Protein AF-0000000075629276 (afdb_homodimer)

Foldseek 3Di:
DEAEDDDDLVDFLQVVLLFWWFFFAPPRDWNEEDEAFYKYKYWAFWQQRNQDDLDDDFVSLAPRDNLQGWTKTGQYQYAPDFFLKKKKKAFAAKFFDQKWKFKFHQPDFLVNVPVRDIDMWIWGDPDQWTDTPSQPQFIHGFFKAFQFKFFHADPVVLVVVQVVQVVCVVVPDDADAQALVNTRVSDPPCSRSTGGQLDQDLGGGRNRDSQNGHPKMKIHRARHRRRRMITYNMARFWAACLGSRHAGIGIMITMMGIHMGPSVCVVVVRRHMDMGGRPVSVCPLVPFQKDKFKFKQDDPPDGAFQDVSSRQVRRLVVQLVLVVVLPDDSRSSNRCLGGAKYKDFPDRPPTRITMIMIMGGQVRGNDRRPSGVVNRD/DEAEDDDDLVDFLQVVLLFWWFFFAPPRDWNEEDEAFYKYKYWAFWQQRNQDDLDDDFVSLAPRDNLQGWTKTGQYQYAPDFFLKKKKKAFAAKFFDQKWKFKFHQPDFLVNVPVRDIDMWIWGDPDQWTDTPSQPQFIHGFFKAFQFKFFHADPVVLVVVQVVQVVCVVVPHDADAQALVNTRVSDPPCSRSTGGQLDQDLGGGRNRDSQRGHPKMKIHRAHHRRRRMITYNMARFWAACLGSRHAGIGIIITMMGIHMGPSVCVVVVRRHMDMGGRPVSVCPLVPFQKDKFKFKQDDPPGGAFQDVSSRQVRRLVVQLVLVVVLPDDSVSSNRCLGGFKYKDFPDRPPTRITMIMIMGGQVRGNDRRPSGVVNRD

Sequence (754 aa):
MVTRITINRGKRCVDEADRCHNRWHPDIEPAAEVDPGDIVVIETRDALDGQITANPGVDDVASADLNVVHPLTGPVYVRGAKPGDLLVVEVLDIKAEPFGFTVAIPGFGFLRDLFDKPYKIRWRIEGGYAFSEDLPNVRIPGDPFLGVMGVAPSKELLKEIKEREDRLLKRGGFVLPPTPEGAVPPREPVASEGLRTIPPRENGGNLDVRHFSPGSKIYFPVFVEGALFSVGDAHYAQGDGEVCGTAIEMGATATLRFGVISEGAKKYGIRFPIFKPSESSVRRFTHSKHVAVTGVGVIDSLNESENATLSAKHALLNLINLLEKAGYTREQAYLLASVAADLRLSQLVDVPNFTVTAFLPLDIFIEPPEVLKKLAEMVTRITINRGKRCVDEADRCHNRWHPDIEPAAEVDPGDIVVIETRDALDGQITANPGVDDVASADLNVVHPLTGPVYVRGAKPGDLLVVEVLDIKAEPFGFTVAIPGFGFLRDLFDKPYKIRWRIEGGYAFSEDLPNVRIPGDPFLGVMGVAPSKELLKEIKEREDRLLKRGGFVLPPTPEGAVPPREPVASEGLRTIPPRENGGNLDVRHFSPGSKIYFPVFVEGALFSVGDAHYAQGDGEVCGTAIEMGATATLRFGVISEGAKKYGIRFPIFKPSESSVRRFTHSKHVAVTGVGVIDSLNESENATLSAKHALLNLINLLEKAGYTREQAYLLASVAADLRLSQLVDVPNFTVTAFLPLDIFIEPPEVLKKLAE

Radius of gyration: 25.6 Å; Cα contacts (8 Å, |Δi|>4): 2264; chains: 2; bounding box: 55×77×60 Å

Solvent-accessible surface area (backbone atoms only — not comparable to full-atom values): 34499 Å² total; per-residue (Å²): 103,82,46,74,48,82,71,59,76,92,51,45,43,73,80,40,42,67,38,16,28,33,49,45,39,65,79,64,65,58,48,44,76,44,52,64,68,25,34,38,39,38,40,30,36,22,35,58,44,64,54,70,67,91,60,85,74,38,65,46,53,67,65,54,67,71,58,45,33,41,24,20,26,29,24,37,26,32,58,85,38,33,60,38,13,19,40,32,43,31,31,70,39,66,46,71,45,49,55,30,35,32,46,33,39,56,80,39,28,58,54,20,90,80,47,60,56,53,43,66,37,54,28,47,44,56,94,62,27,34,34,31,86,69,46,71,61,40,40,44,67,61,49,39,22,47,24,22,42,28,33,18,38,24,73,66,51,46,51,52,50,50,53,39,47,49,54,29,38,76,75,67,33,59,59,66,72,47,47,46,68,59,32,22,47,76,44,83,64,47,12,55,63,12,36,50,50,54,27,36,54,52,38,26,29,30,44,39,42,55,36,51,12,51,64,11,35,38,38,35,37,21,47,28,76,21,26,33,35,32,34,18,29,25,24,40,25,48,13,32,21,22,35,27,56,34,29,30,30,16,27,29,39,34,32,36,34,37,37,68,39,84,45,36,16,61,74,53,68,42,62,44,36,34,30,16,51,5,56,66,51,62,40,58,64,42,86,38,57,34,40,32,27,46,12,30,17,50,58,90,81,46,57,43,49,65,28,44,44,50,2,43,51,29,8,51,51,47,46,27,49,46,35,35,74,48,71,40,53,61,68,54,25,44,51,47,40,3,35,55,20,35,32,32,34,23,21,48,40,27,51,24,22,19,27,17,34,30,38,36,53,43,70,34,28,78,66,58,40,66,63,57,46,61,56,49,103,104,80,44,74,47,81,72,62,77,90,50,45,42,72,79,42,43,68,37,16,28,33,48,47,39,66,82,64,64,58,48,43,76,44,52,64,67,23,35,38,39,39,39,30,36,21,36,57,43,66,53,70,66,91,59,86,73,40,65,46,54,67,64,54,65,71,58,45,34,40,26,20,27,28,23,37,26,32,58,86,39,34,58,38,13,20,39,34,42,32,32,69,40,66,46,72,45,49,56,30,34,32,46,33,40,57,79,38,28,56,53,20,89,78,46,61,56,53,42,65,37,55,28,48,45,56,94,62,26,34,34,30,86,70,47,69,61,39,39,44,66,61,48,38,22,47,25,23,44,28,34,18,37,24,74,66,52,48,50,51,50,50,53,41,47,48,54,28,39,75,73,66,35,58,61,67,71,47,47,46,68,58,30,22,47,76,44,83,63,46,11,56,64,12,37,51,51,55,27,34,54,53,37,27,28,28,44,37,42,56,34,50,12,52,65,11,36,39,36,33,38,21,48,28,76,22,25,34,34,32,34,18,28,25,26,40,23,47,12,32,21,22,34,27,57,34,30,29,31,16,28,30,38,34,34,34,34,36,38,66,40,84,45,36,15,61,75,54,67,41,62,45,35,34,31,14,55,5,57,66,51,62,40,58,65,40,88,39,57,34,41,32,28,46,11,30,17,50,58,90,79,46,56,42,50,66,28,42,42,50,3,42,51,28,7,49,50,47,44,28,49,45,36,35,74,50,71,38,53,60,69,54,26,44,52,47,38,3,35,53,20,35,32,31,34,25,21,49,38,27,50,24,22,18,27,17,33,29,36,37,52,45,70,33,29,78,64,59,41,67,64,58,46,61,56,50,104

pLDDT: mean 97.8, std 1.59, range [88.06, 98.94]

Nearest PDB structures (foldseek):
  2wkn-assembly2_F  TM=9.403E-01  e=8.339E-46  Delftia acidovorans
  2ii1-assembly2_B  TM=7.297E-01  e=3.531E-28  Halalkalibacterium halodurans
  3tkk-assembly2_D  TM=6.865E-01  e=2.197E-27  Caldanaerobacter subterraneus subsp. tengcongensis
  2f4l-assembly2_D  TM=7.185E-01  e=1.210E-26  Thermotoga maritima MSB8
  2f4l-assembly1_B  TM=7.061E-01  e=2.226E-26  Thermotoga maritima MSB8

Structure (mmCIF, N/CA/C/O backbone):
data_AF-0000000075629276-model_v1
#
loop_
_entity.id
_entity.type
_entity.pdbx_description
1 polymer Acetamidase/formamidase
#
loop_
_atom_site.group_PDB
_atom_site.id
_atom_site.type_symbol
_atom_site.label_atom_id
_atom_site.label_alt_id
_atom_site.label_comp_id
_atom_site.label_asym_id
_atom_site.label_entity_id
_atom_site.label_seq_id
_atom_site.pdbx_PDB_ins_code
_atom_site.Cartn_x
_atom_site.Cartn_y
_atom_site.Cartn_z
_atom_site.occupancy
_atom_site.B_iso_or_equiv
_atom_site.auth_seq_id
_atom_site.auth_comp_id
_atom_site.auth_asym_id
_atom_site.auth_atom_id
_atom_site.pdbx_PDB_model_num
ATOM 1 N N . MET A 1 1 ? 8.906 -22.266 -30.578 1 88.06 1 MET A N 1
ATOM 2 C CA . MET A 1 1 ? 7.957 -23.375 -30.484 1 88.06 1 MET A CA 1
ATOM 3 C C . MET A 1 1 ? 6.863 -23.047 -29.469 1 88.06 1 MET A C 1
ATOM 5 O O . MET A 1 1 ? 7.094 -22.312 -28.5 1 88.06 1 MET A O 1
ATOM 9 N N . VAL A 1 2 ? 5.605 -23.469 -29.875 1 93.19 2 VAL A N 1
ATOM 10 C CA . VAL A 1 2 ? 4.48 -23.25 -28.969 1 93.19 2 VAL A CA 1
ATOM 11 C C . VAL A 1 2 ? 4.043 -24.578 -28.359 1 93.19 2 VAL A C 1
ATOM 13 O O . VAL A 1 2 ? 3.76 -25.547 -29.078 1 93.19 2 VAL A O 1
ATOM 16 N N . THR A 1 3 ? 4.207 -24.703 -27.062 1 95.44 3 THR A N 1
ATOM 17 C CA . THR A 1 3 ? 3.734 -25.844 -26.297 1 95.44 3 THR A CA 1
ATOM 18 C C . THR A 1 3 ? 2.41 -25.531 -25.609 1 95.44 3 THR A C 1
ATOM 20 O O . THR A 1 3 ? 2.201 -24.406 -25.141 1 95.44 3 THR A O 1
ATOM 23 N N . ARG A 1 4 ? 1.504 -26.516 -25.625 1 97.62 4 ARG A N 1
ATOM 24 C CA . ARG A 1 4 ? 0.206 -26.312 -24.984 1 97.62 4 ARG A CA 1
ATOM 25 C C . ARG A 1 4 ? -0.032 -27.312 -23.875 1 97.62 4 ARG A C 1
ATOM 27 O O . ARG A 1 4 ? 0.288 -28.5 -24.016 1 97.62 4 ARG A O 1
ATOM 34 N N . ILE A 1 5 ? -0.4 -26.828 -22.766 1 98.38 5 ILE A N 1
ATOM 35 C CA . ILE A 1 5 ? -0.925 -27.672 -21.703 1 98.38 5 ILE A CA 1
ATOM 36 C C . ILE A 1 5 ? -2.426 -27.438 -21.547 1 98.38 5 ILE A C 1
ATOM 38 O O . ILE A 1 5 ? -2.852 -26.438 -20.969 1 98.38 5 ILE A O 1
ATOM 42 N N . THR A 1 6 ? -3.219 -28.359 -22.016 1 98.06 6 THR A N 1
ATOM 43 C CA . THR A 1 6 ? -4.672 -28.25 -22 1 98.06 6 THR A CA 1
ATOM 44 C C . THR A 1 6 ? -5.262 -29.078 -20.859 1 98.06 6 THR A C 1
ATOM 46 O O . THR A 1 6 ? -4.707 -30.094 -20.469 1 98.06 6 THR A O 1
ATOM 49 N N . ILE A 1 7 ? -6.324 -28.547 -20.328 1 98.12 7 ILE A N 1
ATOM 50 C CA . ILE A 1 7 ? -7.023 -29.266 -19.266 1 98.12 7 ILE A CA 1
ATOM 51 C C . ILE A 1 7 ? -8.5 -29.422 -19.625 1 98.12 7 ILE A C 1
ATOM 53 O O . ILE A 1 7 ? -8.969 -28.812 -20.594 1 98.12 7 ILE A O 1
ATOM 57 N N . ASN A 1 8 ? -9.188 -30.312 -18.969 1 97.06 8 ASN A N 1
ATOM 58 C CA . ASN A 1 8 ? -10.641 -30.406 -18.984 1 97.06 8 ASN A CA 1
ATOM 59 C C . ASN A 1 8 ? -11.266 -29.734 -17.766 1 97.06 8 ASN A C 1
ATOM 61 O O . ASN A 1 8 ? -11.281 -30.312 -16.672 1 97.06 8 ASN A O 1
ATOM 65 N N . ARG A 1 9 ? -11.812 -28.562 -17.891 1 94.44 9 ARG A N 1
ATOM 66 C CA . ARG A 1 9 ? -12.32 -27.781 -16.766 1 94.44 9 ARG A CA 1
ATOM 67 C C . ARG A 1 9 ? -13.57 -28.422 -16.172 1 94.44 9 ARG A C 1
ATOM 69 O O . ARG A 1 9 ? -14.062 -27.984 -15.125 1 94.44 9 ARG A O 1
ATOM 76 N N . GLY A 1 10 ? -14.078 -29.375 -16.844 1 94.44 10 GLY A N 1
ATOM 77 C CA . GLY A 1 10 ? -15.164 -30.156 -16.281 1 94.44 10 GLY A CA 1
ATOM 78 C C . GLY A 1 10 ? -14.688 -31.234 -15.312 1 94.44 10 GLY A C 1
ATOM 79 O O . GLY A 1 10 ? -15.492 -31.844 -14.617 1 94.44 10 GLY A O 1
ATOM 80 N N . LYS A 1 11 ? -13.352 -31.406 -15.258 1 96.25 11 LYS A N 1
ATOM 81 C CA . LYS A 1 11 ? -12.727 -32.344 -14.328 1 96.25 11 LYS A CA 1
ATOM 82 C C . LYS A 1 11 ? -12.023 -31.609 -13.188 1 96.25 11 LYS A C 1
ATOM 84 O O . LYS A 1 11 ? -11.828 -30.391 -13.258 1 96.25 11 LYS A O 1
ATOM 89 N N . ARG A 1 12 ? -11.797 -32.406 -12.156 1 96.5 12 ARG A N 1
ATOM 9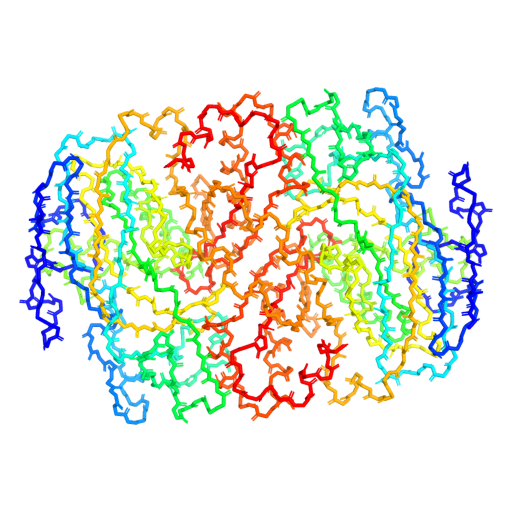0 C CA . ARG A 1 12 ? -11.039 -31.891 -11.023 1 96.5 12 ARG A CA 1
ATOM 91 C C . ARG A 1 12 ? -9.539 -32.094 -11.227 1 96.5 12 ARG A C 1
ATOM 93 O O . ARG A 1 12 ? -9.117 -32.906 -12.047 1 96.5 12 ARG A O 1
ATOM 100 N N . CYS A 1 13 ? -8.812 -31.297 -10.555 1 98.5 13 CYS A N 1
ATOM 101 C CA . CYS A 1 13 ? -7.355 -31.391 -10.609 1 98.5 13 CYS A CA 1
ATOM 102 C C . CYS A 1 13 ? -6.891 -32.812 -10.383 1 98.5 13 CYS A C 1
ATOM 104 O O . CYS A 1 13 ? -6.039 -33.312 -11.125 1 98.5 13 CYS A O 1
ATOM 106 N N . VAL A 1 14 ? -7.508 -33.5 -9.422 1 97.88 14 VAL A N 1
ATOM 107 C CA . VAL A 1 14 ? -7.074 -34.844 -9.016 1 97.88 14 VAL A CA 1
ATOM 108 C C . VAL A 1 14 ? -7.254 -35.812 -10.18 1 97.88 14 VAL A C 1
ATOM 110 O O . VAL A 1 14 ? -6.516 -36.812 -10.289 1 97.88 14 VAL A O 1
ATOM 113 N N . ASP A 1 15 ? -8.172 -35.531 -11.094 1 97.81 15 ASP A N 1
ATOM 114 C CA . ASP A 1 15 ? -8.461 -36.406 -12.234 1 97.81 15 ASP A CA 1
ATOM 115 C C . ASP A 1 15 ? -7.461 -36.156 -13.367 1 97.81 15 ASP A C 1
ATOM 117 O O . ASP A 1 15 ? -7.43 -36.938 -14.336 1 97.81 15 ASP A O 1
ATOM 121 N N . GLU A 1 16 ? -6.668 -35.156 -13.328 1 98.19 16 GLU A N 1
ATOM 122 C CA . GLU A 1 16 ? -5.633 -34.812 -14.305 1 98.19 16 GLU A CA 1
ATOM 123 C C . GLU A 1 16 ? -4.301 -34.531 -13.617 1 98.19 16 GLU A C 1
ATOM 125 O O . GLU A 1 16 ? -3.646 -33.531 -13.914 1 98.19 16 GLU A O 1
ATOM 130 N N . ALA A 1 17 ? -3.932 -35.406 -12.719 1 97.75 17 ALA A N 1
ATOM 131 C CA . ALA A 1 17 ? -2.787 -35.219 -11.828 1 97.75 17 ALA A CA 1
ATOM 132 C C . ALA A 1 17 ? -1.477 -35.219 -12.609 1 97.75 17 ALA A C 1
ATOM 134 O O . ALA A 1 17 ? -0.423 -34.875 -12.07 1 97.75 17 ALA A O 1
ATOM 135 N N . ASP A 1 18 ? -1.521 -35.594 -13.859 1 97.56 18 ASP A N 1
ATOM 136 C CA . ASP A 1 18 ? -0.324 -35.594 -14.695 1 97.56 18 ASP A CA 1
ATOM 137 C C . ASP A 1 18 ? 0.013 -34.188 -15.172 1 97.56 18 ASP A C 1
ATOM 139 O O . ASP A 1 18 ? 1.117 -33.938 -15.656 1 97.56 18 ASP A O 1
ATOM 143 N N . ARG A 1 19 ? -0.954 -33.25 -14.969 1 98.06 19 ARG A N 1
ATOM 144 C CA . ARG A 1 19 ? -0.682 -31.875 -15.438 1 98.06 19 ARG A CA 1
ATOM 145 C C . ARG A 1 19 ? -1.291 -30.844 -14.492 1 98.06 19 ARG A C 1
ATOM 147 O O . ARG A 1 19 ? -1.301 -29.656 -14.797 1 98.06 19 ARG A O 1
ATOM 154 N N . CYS A 1 20 ? -1.833 -31.281 -13.461 1 98.5 20 CYS A N 1
ATOM 155 C CA . CYS A 1 20 ? -2.395 -30.422 -12.43 1 98.5 20 CYS A CA 1
ATOM 156 C C . CYS A 1 20 ? -1.922 -30.844 -11.047 1 98.5 20 CYS A C 1
ATOM 158 O O . CYS A 1 20 ? -1.85 -32.031 -10.75 1 98.5 20 CYS A O 1
ATOM 160 N N . HIS A 1 21 ? -1.524 -29.938 -10.203 1 98.81 21 HIS A N 1
ATOM 161 C CA . HIS A 1 21 ? -1.169 -30.188 -8.812 1 98.81 21 HIS A CA 1
ATOM 162 C C . HIS A 1 21 ? -1.588 -29.031 -7.918 1 98.81 21 HIS A C 1
ATOM 164 O O . HIS A 1 21 ? -1.936 -27.953 -8.406 1 98.81 21 HIS A O 1
ATOM 170 N N . ASN A 1 22 ? -1.641 -29.219 -6.59 1 98.88 22 ASN A N 1
ATOM 171 C CA . ASN A 1 22 ? -2.008 -28.141 -5.68 1 98.88 22 ASN A CA 1
ATOM 172 C C . ASN A 1 22 ? -1.042 -28.047 -4.5 1 98.88 22 ASN A C 1
ATOM 174 O O . ASN A 1 22 ? -1.412 -27.578 -3.424 1 98.88 22 ASN A O 1
ATOM 178 N N . ARG A 1 23 ? 0.182 -28.562 -4.703 1 98.81 23 ARG A N 1
ATOM 179 C CA . ARG A 1 23 ? 1.266 -28.531 -3.725 1 98.81 23 ARG A CA 1
ATOM 180 C C . ARG A 1 23 ? 2.559 -28.031 -4.359 1 98.81 23 ARG A C 1
ATOM 182 O O . ARG A 1 23 ? 2.783 -28.219 -5.559 1 98.81 23 ARG A O 1
ATOM 189 N N . TRP A 1 24 ? 3.439 -27.375 -3.588 1 98.88 24 TRP A N 1
ATOM 190 C CA . TRP A 1 24 ? 4.805 -27.125 -4.031 1 98.88 24 TRP A CA 1
ATOM 191 C C . TRP A 1 24 ? 5.746 -28.234 -3.557 1 98.88 24 TRP A C 1
ATOM 193 O O . TRP A 1 24 ? 5.852 -28.484 -2.355 1 98.88 24 TRP A O 1
ATOM 203 N N . HIS A 1 25 ? 6.398 -28.844 -4.398 1 98.88 25 HIS A N 1
ATOM 204 C CA . HIS A 1 25 ? 7.336 -29.922 -4.117 1 98.88 25 HIS A CA 1
ATOM 205 C C . HIS A 1 25 ? 8.25 -30.188 -5.312 1 98.88 25 HIS A C 1
ATOM 207 O O . HIS A 1 25 ? 7.801 -30.141 -6.461 1 98.88 25 HIS A O 1
ATOM 213 N N . PRO A 1 26 ? 9.516 -30.5 -5.035 1 98.62 26 PRO A N 1
ATOM 214 C CA . PRO A 1 26 ? 10.453 -30.688 -6.148 1 98.62 26 PRO A CA 1
ATOM 215 C C . PRO A 1 26 ? 10.242 -32.031 -6.875 1 98.62 26 PRO A C 1
ATOM 217 O O . PRO A 1 26 ? 10.773 -32.219 -7.973 1 98.62 26 PRO A O 1
ATOM 220 N N . ASP A 1 27 ? 9.438 -32.969 -6.348 1 98.5 27 ASP A N 1
ATOM 221 C CA . ASP A 1 27 ? 9.312 -34.281 -6.91 1 98.5 27 ASP A CA 1
ATOM 222 C C . ASP A 1 27 ? 8.109 -34.406 -7.844 1 98.5 27 ASP A C 1
ATOM 224 O O . ASP A 1 27 ? 7.793 -35.469 -8.352 1 98.5 27 ASP A O 1
ATOM 228 N N . ILE A 1 28 ? 7.344 -33.344 -8.07 1 98.69 28 ILE A N 1
ATOM 229 C CA . ILE A 1 28 ? 6.219 -33.375 -9 1 98.69 28 ILE A CA 1
ATOM 230 C C . ILE A 1 28 ? 6.738 -33.438 -10.438 1 98.69 28 ILE A C 1
ATOM 232 O O . ILE A 1 28 ? 7.543 -32.625 -10.852 1 98.69 28 ILE A O 1
ATOM 236 N N . GLU A 1 29 ? 6.328 -34.469 -11.156 1 98.06 29 GLU A N 1
ATOM 237 C CA . GLU A 1 29 ? 6.785 -34.688 -12.531 1 98.06 29 GLU A CA 1
ATOM 238 C C . GLU A 1 29 ? 6.305 -33.562 -13.445 1 98.06 29 GLU A C 1
ATOM 240 O O . GLU A 1 29 ? 5.172 -33.094 -13.32 1 98.06 29 GLU A O 1
ATOM 245 N N . PRO A 1 30 ? 7.152 -33.062 -14.297 1 98.56 30 PRO A N 1
ATOM 246 C CA . PRO A 1 30 ? 6.746 -31.984 -15.203 1 98.56 30 PRO A CA 1
ATOM 247 C C . PRO A 1 30 ? 5.617 -32.406 -16.141 1 98.56 30 PRO A C 1
ATOM 249 O O . PRO A 1 30 ? 5.582 -33.531 -16.609 1 98.56 30 PRO A O 1
ATOM 252 N N . ALA A 1 31 ? 4.754 -31.469 -16.406 1 98.56 31 ALA A N 1
ATOM 253 C CA . ALA A 1 31 ? 3.672 -31.656 -17.359 1 98.56 31 ALA A CA 1
ATOM 254 C C . ALA A 1 31 ? 4.145 -31.359 -18.781 1 98.56 31 ALA A C 1
ATOM 256 O O . ALA A 1 31 ? 3.535 -31.828 -19.75 1 98.56 31 ALA A O 1
ATOM 257 N N . ALA A 1 32 ? 5.18 -30.578 -18.922 1 98.38 32 ALA A N 1
ATOM 258 C CA . ALA A 1 32 ? 5.777 -30.203 -20.203 1 98.38 32 ALA A CA 1
ATOM 259 C C . ALA A 1 32 ? 7.234 -29.797 -20.031 1 98.38 32 ALA A C 1
ATOM 261 O O . ALA A 1 32 ? 7.652 -29.422 -18.922 1 98.38 32 ALA A O 1
ATOM 262 N N . GLU A 1 33 ? 8 -29.938 -21.078 1 98.38 33 GLU A N 1
ATOM 263 C CA . GLU A 1 33 ? 9.383 -29.469 -21.125 1 98.38 33 GLU A CA 1
ATOM 264 C C . GLU A 1 33 ? 9.586 -28.484 -22.281 1 98.38 33 GLU A C 1
ATOM 266 O O . GLU A 1 33 ? 9.133 -28.719 -23.406 1 98.38 33 GLU A O 1
ATOM 271 N N . VAL A 1 34 ? 10.227 -27.422 -22 1 98.56 34 VAL A N 1
ATOM 272 C CA . VAL A 1 34 ? 10.383 -26.406 -23.016 1 98.56 34 VAL A CA 1
ATOM 273 C C . VAL A 1 34 ? 11.797 -25.828 -22.953 1 98.56 34 VAL A C 1
ATOM 275 O O . VAL A 1 34 ? 12.531 -26.062 -22 1 98.56 34 VAL A O 1
ATOM 278 N N . ASP A 1 35 ? 12.227 -25.109 -24.062 1 98.19 35 ASP A N 1
ATOM 279 C CA . ASP A 1 35 ? 13.477 -24.359 -24.109 1 98.19 35 ASP A CA 1
ATOM 280 C C . ASP A 1 35 ? 13.25 -22.891 -23.781 1 98.19 35 ASP A C 1
ATOM 282 O O . ASP A 1 35 ? 12.156 -22.359 -24 1 98.19 35 ASP A O 1
ATOM 286 N N . PRO A 1 36 ? 14.273 -22.266 -23.172 1 97.56 36 PRO A N 1
ATOM 287 C CA . PRO A 1 36 ? 14.148 -20.812 -23.047 1 97.56 36 PRO A CA 1
ATOM 288 C C . PRO A 1 36 ? 13.805 -20.141 -24.375 1 97.56 36 PRO A C 1
ATOM 290 O O . PRO A 1 36 ? 14.344 -20.531 -25.422 1 97.56 36 PRO A O 1
ATOM 293 N N . GLY A 1 37 ? 12.852 -19.219 -24.266 1 96.75 37 GLY A N 1
ATOM 294 C CA . GLY A 1 37 ? 12.383 -18.562 -25.484 1 96.75 37 GLY A CA 1
ATOM 295 C C . GLY A 1 37 ? 11.07 -19.125 -25.984 1 96.75 37 GLY A C 1
ATOM 296 O O . GLY A 1 37 ? 10.367 -18.453 -26.766 1 96.75 37 GLY A O 1
ATOM 297 N N . ASP A 1 38 ? 10.734 -20.297 -25.578 1 97.12 38 ASP A N 1
ATOM 298 C CA . ASP A 1 38 ? 9.508 -20.938 -26.047 1 97.12 38 ASP A CA 1
ATOM 299 C C . ASP A 1 38 ? 8.273 -20.281 -25.438 1 97.12 38 ASP A C 1
ATOM 301 O O . ASP A 1 38 ? 8.352 -19.688 -24.375 1 97.12 38 ASP A O 1
ATOM 305 N N . ILE A 1 39 ? 7.219 -20.359 -26.172 1 98.19 39 ILE A N 1
ATOM 306 C CA . ILE A 1 39 ? 5.902 -19.922 -25.719 1 98.19 39 ILE A CA 1
ATOM 307 C C . ILE A 1 39 ? 5.098 -21.125 -25.234 1 98.19 39 ILE A C 1
ATOM 309 O O . ILE A 1 39 ? 5.129 -22.188 -25.875 1 98.19 39 ILE A O 1
ATOM 313 N N . VAL A 1 40 ? 4.484 -21.016 -24.125 1 98.5 40 VAL A N 1
ATOM 314 C CA . VAL A 1 40 ? 3.611 -22.047 -23.578 1 98.5 40 VAL A CA 1
ATOM 315 C C . VAL A 1 40 ? 2.209 -21.484 -23.359 1 98.5 40 VAL A C 1
ATOM 317 O O . VAL A 1 40 ? 2.045 -20.453 -22.719 1 98.5 40 VAL A O 1
ATOM 320 N N . VAL A 1 41 ? 1.207 -22.094 -23.9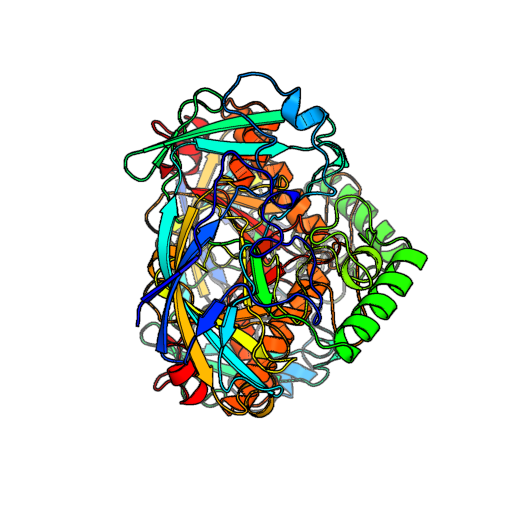69 1 98.81 41 VAL A N 1
ATOM 321 C CA . VAL A 1 41 ? -0.198 -21.781 -23.719 1 98.81 41 VAL A CA 1
ATOM 322 C C . VAL A 1 41 ? -0.752 -22.719 -22.656 1 98.81 41 VAL A C 1
ATOM 324 O O . VAL A 1 41 ? -0.782 -23.938 -22.844 1 98.81 41 VAL A O 1
ATOM 327 N N . ILE A 1 42 ? -1.16 -22.203 -21.531 1 98.75 42 ILE A N 1
ATOM 328 C CA . ILE A 1 42 ? -1.514 -23 -20.344 1 98.75 42 ILE A CA 1
ATOM 329 C C . ILE A 1 42 ? -2.957 -22.703 -19.953 1 98.75 42 ILE A C 1
ATOM 331 O O . ILE A 1 42 ? -3.314 -21.562 -19.688 1 98.75 42 ILE A O 1
ATOM 335 N N . GLU A 1 43 ? -3.764 -23.703 -19.891 1 98.81 43 GLU A N 1
ATOM 336 C CA . GLU A 1 43 ? -5.117 -23.578 -19.359 1 98.81 43 GLU A CA 1
ATOM 337 C C . GLU A 1 43 ? -5.148 -23.812 -17.859 1 98.81 43 GLU A C 1
ATOM 339 O O . GLU A 1 43 ? -4.434 -24.672 -17.344 1 98.81 43 GLU A O 1
ATOM 344 N N . THR A 1 44 ? -5.895 -23.016 -17.141 1 98.69 44 THR A N 1
ATOM 345 C CA . THR A 1 44 ? -5.98 -23.125 -15.68 1 98.69 44 THR A CA 1
ATOM 346 C C . THR A 1 44 ? -7.434 -23.234 -15.234 1 98.69 44 THR A C 1
ATOM 348 O O . THR A 1 44 ? -8.344 -22.781 -15.93 1 98.69 44 THR A O 1
ATOM 351 N N . ARG A 1 45 ? -7.684 -23.891 -14.133 1 98.38 45 ARG A N 1
ATOM 352 C CA . ARG A 1 45 ? -8.953 -23.953 -13.414 1 98.38 45 ARG A CA 1
ATOM 353 C C . ARG A 1 45 ? -9.109 -22.781 -12.461 1 98.38 45 ARG A C 1
ATOM 355 O O . ARG A 1 45 ? -8.156 -22.031 -12.219 1 98.38 45 ARG A O 1
ATOM 362 N N . ASP A 1 46 ? -10.359 -22.562 -12.008 1 97.81 46 ASP A N 1
ATOM 363 C CA . ASP A 1 46 ? -10.516 -21.562 -10.953 1 97.81 46 ASP A CA 1
ATOM 364 C C . ASP A 1 46 ? -9.898 -22.062 -9.641 1 97.81 46 ASP A C 1
ATOM 366 O O . ASP A 1 46 ? -9.594 -23.25 -9.5 1 97.81 46 ASP A O 1
ATOM 370 N N . ALA A 1 47 ? -9.734 -21.219 -8.719 1 97.75 47 ALA A N 1
ATOM 371 C CA . ALA A 1 47 ? -8.953 -21.453 -7.504 1 97.75 47 ALA A CA 1
ATOM 372 C C . ALA A 1 47 ? -9.594 -22.531 -6.633 1 97.75 47 ALA A C 1
ATOM 374 O O . ALA A 1 47 ? -8.938 -23.141 -5.785 1 97.75 47 ALA A O 1
ATOM 375 N N . LEU A 1 48 ? -10.898 -22.797 -6.824 1 97.88 48 LEU A N 1
ATOM 376 C CA . LEU A 1 48 ? -11.594 -23.734 -5.945 1 97.88 48 LEU A CA 1
ATOM 377 C C . LEU A 1 48 ? -11.938 -25.016 -6.684 1 97.88 48 LEU A C 1
ATOM 379 O O . LEU A 1 48 ? -12.812 -25.766 -6.254 1 97.88 48 LEU A O 1
ATOM 383 N N . ASP A 1 49 ? -11.289 -25.219 -7.816 1 98.19 49 ASP A N 1
ATOM 384 C CA . ASP A 1 49 ? -11.32 -26.469 -8.57 1 98.19 49 ASP A CA 1
ATOM 385 C C . ASP A 1 49 ? -12.742 -26.812 -9 1 98.19 49 ASP A C 1
ATOM 387 O O . ASP A 1 49 ? -13.172 -27.969 -8.891 1 98.19 49 ASP A O 1
ATOM 391 N N . GLY A 1 50 ? -13.5 -25.797 -9.359 1 97.12 50 GLY A N 1
ATOM 392 C CA . GLY A 1 50 ? -14.812 -26 -9.953 1 97.12 50 GLY A CA 1
ATOM 393 C C . GLY A 1 50 ? -15.922 -26.141 -8.922 1 97.12 50 GLY A C 1
ATOM 394 O O . GLY A 1 50 ? -17.062 -26.438 -9.273 1 97.12 50 GLY A O 1
ATOM 395 N N . GLN A 1 51 ? -15.68 -25.891 -7.648 1 97.38 51 GLN A N 1
ATOM 396 C CA . GLN A 1 51 ? -16.672 -26.078 -6.598 1 97.38 51 GLN A CA 1
ATOM 397 C C . GLN A 1 51 ? -17.734 -24.984 -6.637 1 97.38 51 GLN A C 1
ATOM 399 O O . GLN A 1 51 ? -18.875 -25.203 -6.227 1 97.38 51 GLN A O 1
ATOM 404 N N . ILE A 1 52 ? -17.359 -23.766 -7.074 1 97.94 52 ILE A N 1
ATOM 405 C CA . ILE A 1 52 ? -18.281 -22.625 -7.102 1 97.94 52 ILE A CA 1
ATOM 406 C C . ILE A 1 52 ? -18.969 -22.547 -8.461 1 97.94 52 ILE A C 1
ATOM 408 O O . ILE A 1 52 ? -18.312 -22.531 -9.5 1 97.94 52 ILE A O 1
ATOM 412 N N . THR A 1 53 ? -20.281 -22.516 -8.469 1 95.75 53 THR A N 1
ATOM 413 C CA . THR A 1 53 ? -21.031 -22.562 -9.711 1 95.75 53 THR A CA 1
ATOM 414 C C . THR A 1 53 ? -21.766 -21.234 -9.945 1 95.75 53 THR A C 1
ATOM 416 O O . THR A 1 53 ? -21.781 -20.359 -9.078 1 95.75 53 THR A O 1
ATOM 419 N N . ALA A 1 54 ? -22.344 -21.125 -11.125 1 96.06 54 ALA A N 1
ATOM 420 C CA . ALA A 1 54 ? -23.078 -19.922 -11.5 1 96.06 54 ALA A CA 1
ATOM 421 C C . ALA A 1 54 ? -24.484 -19.922 -10.883 1 96.06 54 ALA A C 1
ATOM 423 O O . ALA A 1 54 ? -25.234 -18.953 -11.039 1 96.06 54 ALA A O 1
ATOM 424 N N . ASN A 1 55 ? -24.797 -20.938 -10.109 1 95.31 55 ASN A N 1
ATOM 425 C CA . ASN A 1 55 ? -26.094 -20.984 -9.445 1 95.31 55 ASN A CA 1
ATOM 426 C C . ASN A 1 55 ? -26.172 -19.984 -8.289 1 95.31 55 ASN A C 1
ATOM 428 O O . ASN A 1 55 ? -25.203 -19.797 -7.566 1 95.31 55 ASN A O 1
ATOM 432 N N . PRO A 1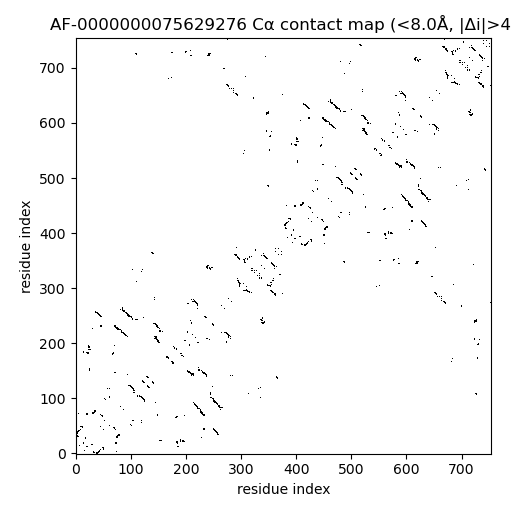 56 ? -27.359 -19.422 -8.258 1 94.25 56 PRO A N 1
ATOM 433 C CA . PRO A 1 56 ? -27.531 -18.5 -7.125 1 94.25 56 PRO A CA 1
ATOM 434 C C . PRO A 1 56 ? -27.438 -19.219 -5.777 1 94.25 56 PRO A C 1
ATOM 436 O O . PRO A 1 56 ? -27.578 -20.438 -5.715 1 94.25 56 PRO A O 1
ATOM 439 N N . GLY A 1 57 ? -27.172 -18.516 -4.738 1 94.88 57 GLY A N 1
ATOM 440 C CA . GLY A 1 57 ? -27.047 -19.094 -3.408 1 94.88 57 GLY A CA 1
ATOM 441 C C . GLY A 1 57 ? -25.609 -19.266 -2.963 1 94.88 57 GLY A C 1
ATOM 442 O O . GLY A 1 57 ? -24.688 -19.047 -3.748 1 94.88 57 GLY A O 1
ATOM 443 N N . VAL A 1 58 ? -25.422 -19.703 -1.729 1 97.88 58 VAL A N 1
ATOM 444 C CA . VAL A 1 58 ? -24.078 -19.719 -1.18 1 97.88 58 VAL A CA 1
ATOM 445 C C . VAL A 1 58 ? -23.734 -21.109 -0.657 1 97.88 58 VAL A C 1
ATOM 447 O O . VAL A 1 58 ? -22.75 -21.281 0.065 1 97.88 58 VAL A O 1
ATOM 450 N N . ASP A 1 59 ? -24.531 -22.125 -0.952 1 97.5 59 ASP A N 1
ATOM 451 C CA . ASP A 1 59 ? -24.281 -23.484 -0.458 1 97.5 59 ASP A CA 1
ATOM 452 C C . ASP A 1 59 ? -22.922 -24 -0.919 1 97.5 59 ASP A C 1
ATOM 454 O O . ASP A 1 59 ? -22.219 -24.688 -0.168 1 97.5 59 ASP A O 1
ATOM 458 N N . ASP A 1 60 ? -22.641 -23.719 -2.156 1 97.44 60 ASP A N 1
ATOM 459 C CA . ASP A 1 60 ? -21.359 -24.172 -2.691 1 97.44 60 ASP A CA 1
ATOM 460 C C . ASP A 1 60 ? -20.203 -23.453 -2.006 1 97.44 60 ASP A C 1
ATOM 462 O O . ASP A 1 60 ? -19.109 -24.016 -1.873 1 97.44 60 ASP A O 1
ATOM 466 N N . VAL A 1 61 ? -20.359 -22.203 -1.538 1 97.75 61 VAL A N 1
ATOM 467 C CA . VAL A 1 61 ? -19.344 -21.484 -0.774 1 97.75 61 VAL A CA 1
ATOM 468 C C . VAL A 1 61 ? -19.234 -22.078 0.625 1 97.75 61 VAL A C 1
ATOM 470 O O . VAL A 1 61 ? -18.125 -22.359 1.104 1 97.75 61 VAL A O 1
ATOM 473 N N . ALA A 1 62 ? -20.328 -22.328 1.248 1 96.81 62 ALA A N 1
ATOM 474 C CA . ALA A 1 62 ? -20.375 -22.828 2.619 1 96.81 62 ALA A CA 1
ATOM 475 C C . ALA A 1 62 ? -19.75 -24.219 2.723 1 96.81 62 ALA A C 1
ATOM 477 O O . ALA A 1 62 ? -19.141 -24.562 3.74 1 96.81 62 ALA A O 1
ATOM 478 N N . SER A 1 63 ? -19.875 -24.984 1.71 1 96.06 63 SER A N 1
ATOM 479 C CA . SER A 1 63 ? -19.438 -26.375 1.765 1 96.06 63 SER A CA 1
ATOM 480 C C . SER A 1 63 ? -18.094 -26.562 1.043 1 96.06 63 SER A C 1
ATOM 482 O O . SER A 1 63 ? -17.625 -27.688 0.896 1 96.06 63 SER A O 1
ATOM 484 N N . ALA A 1 64 ? -17.531 -25.484 0.586 1 95.88 64 ALA A N 1
ATOM 485 C CA . ALA A 1 64 ? -16.312 -25.578 -0.216 1 95.88 64 ALA A CA 1
ATOM 486 C C . ALA A 1 64 ? -15.188 -26.25 0.574 1 95.88 64 ALA A C 1
ATOM 488 O O . ALA A 1 64 ? -14.953 -25.906 1.736 1 95.88 64 ALA A O 1
ATOM 489 N N . ASP A 1 65 ? -14.547 -27.234 0.016 1 95.69 65 ASP A N 1
ATOM 490 C CA . ASP A 1 65 ? -13.352 -27.875 0.57 1 95.69 65 ASP A CA 1
ATOM 491 C C . ASP A 1 65 ? -12.094 -27.078 0.22 1 95.69 65 ASP A C 1
ATOM 493 O O . ASP A 1 65 ? -11.641 -27.094 -0.926 1 95.69 65 ASP A O 1
ATOM 497 N N . LEU A 1 66 ? -11.477 -26.453 1.155 1 93.94 66 LEU A N 1
ATOM 498 C CA . LEU A 1 66 ? -10.336 -25.578 0.914 1 93.94 66 LEU A CA 1
ATOM 499 C C . LEU A 1 66 ? -9.055 -26.375 0.773 1 93.94 66 LEU A C 1
ATOM 501 O O . LEU A 1 66 ? -8.023 -25.859 0.33 1 93.94 66 LEU A O 1
ATOM 505 N N . ASN A 1 67 ? -9.117 -27.656 1.031 1 94.69 67 ASN A N 1
ATOM 506 C CA . ASN A 1 67 ? -7.93 -28.484 0.894 1 94.69 67 ASN A CA 1
ATOM 507 C C . ASN A 1 67 ? -7.562 -28.703 -0.572 1 94.69 67 ASN A C 1
ATOM 509 O O . ASN A 1 67 ? -6.441 -29.109 -0.881 1 94.69 67 ASN A O 1
ATOM 513 N N . VAL A 1 68 ? -8.492 -28.484 -1.492 1 96.25 68 VAL A N 1
ATOM 514 C CA . VAL A 1 68 ? -8.234 -28.734 -2.906 1 96.25 68 VAL A CA 1
ATOM 515 C C . VAL A 1 68 ? -7.91 -27.422 -3.615 1 96.25 68 VAL A C 1
ATOM 517 O O . VAL A 1 68 ? -7.77 -27.391 -4.84 1 96.25 68 VAL A O 1
ATOM 520 N N . VAL A 1 69 ? -7.762 -26.359 -2.846 1 96.44 69 VAL A N 1
ATOM 521 C CA . VAL A 1 69 ? -7.637 -25.016 -3.4 1 96.44 69 VAL A CA 1
ATOM 522 C C . VAL A 1 69 ? -6.34 -24.906 -4.203 1 96.44 69 VAL A C 1
ATOM 524 O O . VAL A 1 69 ? -5.34 -25.531 -3.865 1 96.44 69 VAL A O 1
ATOM 527 N N . HIS A 1 70 ? -6.324 -24.047 -5.199 1 97.19 70 HIS A N 1
ATOM 528 C CA . HIS A 1 70 ? -5.238 -23.672 -6.098 1 97.19 70 HIS A CA 1
ATOM 529 C C . HIS A 1 70 ? -4.797 -24.859 -6.945 1 97.19 70 HIS A C 1
ATOM 531 O O . HIS A 1 70 ? -3.627 -25.25 -6.926 1 97.19 70 HIS A O 1
ATOM 537 N N . PRO A 1 71 ? -5.762 -25.438 -7.75 1 98.62 71 PRO A N 1
ATOM 538 C CA . PRO A 1 71 ? -5.309 -26.359 -8.797 1 98.62 71 PRO A CA 1
ATOM 539 C C . PRO A 1 71 ? -4.387 -25.672 -9.812 1 98.62 71 PRO A C 1
ATOM 541 O O . PRO A 1 71 ? -4.855 -24.953 -10.688 1 98.62 71 PRO A O 1
ATOM 544 N N . LEU A 1 72 ? -3.15 -25.906 -9.695 1 98.81 72 LEU A N 1
ATOM 545 C CA . LEU A 1 72 ? -2.145 -25.297 -10.555 1 98.81 72 LEU A CA 1
ATOM 546 C C . LEU A 1 72 ? -1.848 -26.172 -11.766 1 98.81 72 LEU A C 1
ATOM 548 O O . LEU A 1 72 ? -1.773 -27.391 -11.648 1 98.81 72 LEU A O 1
ATOM 552 N N . THR A 1 73 ? -1.716 -25.578 -12.891 1 98.88 73 THR A N 1
ATOM 553 C CA . THR A 1 73 ? -1.304 -26.297 -14.094 1 98.88 73 THR A CA 1
ATOM 554 C C . THR A 1 73 ? 0.214 -26.266 -14.25 1 98.88 73 THR A C 1
ATOM 556 O O . THR A 1 73 ? 0.834 -25.203 -14.102 1 98.88 73 THR A O 1
ATOM 559 N N . GLY A 1 74 ? 0.769 -27.281 -14.656 1 98.31 74 GLY A N 1
ATOM 560 C CA . GLY A 1 74 ? 2.205 -27.516 -14.719 1 98.31 74 GLY A CA 1
ATOM 561 C C . GLY A 1 74 ? 2.643 -28.781 -14.016 1 98.31 74 GLY A C 1
ATOM 562 O O . GLY A 1 74 ? 1.842 -29.703 -13.828 1 98.31 74 GLY A O 1
ATOM 563 N N . PRO A 1 75 ? 3.889 -28.859 -13.594 1 98.75 75 PRO A N 1
ATOM 564 C CA . PRO A 1 75 ? 4.945 -27.859 -13.766 1 98.75 75 PRO A CA 1
ATOM 565 C C . PRO A 1 75 ? 5.516 -27.844 -15.188 1 98.75 75 PRO A C 1
ATOM 567 O O . PRO A 1 75 ? 5.402 -28.844 -15.906 1 98.75 75 PRO A O 1
ATOM 570 N N . VAL A 1 76 ? 6 -26.797 -15.602 1 98.88 76 VAL A N 1
ATOM 571 C CA . VAL A 1 76 ? 6.781 -26.672 -16.828 1 98.88 76 VAL A CA 1
ATOM 572 C C . VAL A 1 76 ? 8.273 -26.766 -16.5 1 98.88 76 VAL A C 1
ATOM 574 O O . VAL A 1 76 ? 8.797 -25.969 -15.719 1 98.88 76 VAL A O 1
ATOM 577 N N . TYR A 1 77 ? 8.906 -27.781 -17.047 1 98.88 77 TYR A N 1
ATOM 578 C CA . TYR A 1 77 ? 10.359 -27.922 -16.969 1 98.88 77 TYR A CA 1
ATOM 579 C C . TYR A 1 77 ? 11.047 -27.078 -18.031 1 98.88 77 TYR A C 1
ATOM 581 O O . TYR A 1 77 ? 10.852 -27.297 -19.234 1 98.88 77 TYR A O 1
ATOM 589 N N . VAL A 1 78 ? 11.828 -26.109 -17.656 1 98.81 78 VAL A N 1
ATOM 590 C CA . VAL A 1 78 ? 12.531 -25.234 -18.594 1 98.81 78 VAL A CA 1
ATOM 591 C C . VAL A 1 78 ? 13.984 -25.688 -18.719 1 98.81 78 VAL A C 1
ATOM 593 O O . VAL A 1 78 ? 14.773 -25.516 -17.781 1 98.81 78 VAL A O 1
ATOM 596 N N . ARG A 1 79 ? 14.367 -26.203 -19.844 1 98.62 79 ARG A N 1
ATOM 597 C CA . ARG A 1 79 ? 15.695 -26.766 -20.047 1 98.62 79 ARG A CA 1
ATOM 598 C C . ARG A 1 79 ? 16.781 -25.719 -19.828 1 98.62 79 ARG A C 1
ATOM 600 O O . ARG A 1 79 ? 16.641 -24.578 -20.297 1 98.62 79 ARG A O 1
ATOM 607 N N . GLY A 1 80 ? 17.766 -26.109 -19 1 98.19 80 GLY A N 1
ATOM 608 C CA . GLY A 1 80 ? 18.906 -25.234 -18.797 1 98.19 80 GLY A CA 1
ATOM 609 C C . GLY A 1 80 ? 18.781 -24.406 -17.531 1 98.19 80 GLY A C 1
ATOM 610 O O . GLY A 1 80 ? 19.781 -23.859 -17.047 1 98.19 80 GLY A O 1
ATOM 611 N N . ALA A 1 81 ? 17.594 -24.203 -17.016 1 98.75 81 ALA A N 1
ATOM 612 C CA . ALA A 1 81 ? 17.438 -23.484 -15.758 1 98.75 81 ALA A CA 1
ATOM 613 C C . ALA A 1 81 ? 18.047 -24.266 -14.594 1 98.75 81 ALA A C 1
ATOM 615 O O . ALA A 1 81 ? 17.828 -25.484 -14.469 1 98.75 81 ALA A O 1
ATOM 616 N N . LYS A 1 82 ? 18.844 -23.609 -13.781 1 98.38 82 LYS A N 1
ATOM 617 C CA . LYS A 1 82 ? 19.531 -24.25 -12.656 1 98.38 82 LYS A CA 1
ATOM 618 C C . LYS A 1 82 ? 19.484 -23.359 -11.414 1 98.38 82 LYS A C 1
ATOM 620 O O . LYS A 1 82 ? 19.297 -22.156 -11.516 1 98.38 82 LYS A O 1
ATOM 625 N N . PRO A 1 83 ? 19.656 -24.047 -10.289 1 98.31 83 PRO A N 1
ATOM 626 C CA . PRO A 1 83 ? 19.719 -23.234 -9.062 1 98.31 83 PRO A CA 1
ATOM 627 C C . PRO A 1 83 ? 20.719 -22.078 -9.172 1 98.31 83 PRO A C 1
ATOM 629 O O . PRO A 1 83 ? 21.844 -22.281 -9.648 1 98.31 83 PRO A O 1
ATOM 632 N N . GLY A 1 84 ? 20.297 -20.906 -8.734 1 97.62 84 GLY A N 1
ATOM 633 C CA . GLY A 1 84 ? 21.125 -19.719 -8.859 1 97.62 84 GLY A CA 1
ATOM 634 C C . GLY A 1 84 ? 20.703 -18.812 -10.008 1 97.62 84 GLY A C 1
ATOM 635 O O . GLY A 1 84 ? 21.078 -17.641 -10.047 1 97.62 84 GLY A O 1
ATOM 636 N N . ASP A 1 85 ? 19.984 -19.359 -10.992 1 98.56 85 ASP A N 1
ATOM 637 C CA . ASP A 1 85 ? 19.453 -18.578 -12.109 1 98.56 85 ASP A CA 1
ATOM 638 C C . ASP A 1 85 ? 18.203 -17.812 -11.711 1 98.56 85 ASP A C 1
ATOM 640 O O . ASP A 1 85 ? 17.672 -18 -10.609 1 98.56 85 ASP A O 1
ATOM 644 N N . LEU A 1 86 ? 17.797 -16.875 -12.578 1 98.62 86 LEU A N 1
ATOM 645 C CA . LEU A 1 86 ? 16.438 -16.359 -12.594 1 98.62 86 LEU A CA 1
ATOM 646 C C . LEU A 1 86 ? 15.648 -16.953 -13.758 1 98.62 86 LEU A C 1
ATOM 648 O O . LEU A 1 86 ? 16.109 -16.922 -14.898 1 98.62 86 LEU A O 1
ATOM 652 N N . LEU A 1 87 ? 14.586 -17.562 -13.43 1 98.81 87 LEU A N 1
ATOM 653 C CA . LEU A 1 87 ? 13.602 -17.844 -14.469 1 98.81 87 LEU A CA 1
ATOM 654 C C . LEU A 1 87 ? 12.805 -16.594 -14.812 1 98.81 87 LEU A C 1
ATOM 656 O O . LEU A 1 87 ? 12.266 -15.93 -13.922 1 98.81 87 LEU A O 1
ATOM 660 N N . VAL A 1 88 ? 12.773 -16.25 -16.078 1 98.62 88 VAL A N 1
ATOM 661 C CA . VAL A 1 88 ? 11.992 -15.102 -16.547 1 98.62 88 VAL A CA 1
ATOM 662 C C . VAL A 1 88 ? 10.68 -15.594 -17.141 1 98.62 88 VAL A C 1
ATOM 664 O O . VAL A 1 88 ? 10.672 -16.422 -18.062 1 98.62 88 VAL A O 1
ATOM 667 N N . VAL A 1 89 ? 9.602 -15.148 -16.625 1 98.88 89 VAL A N 1
ATOM 668 C CA . VAL A 1 89 ? 8.273 -15.469 -17.141 1 98.88 89 VAL A CA 1
ATOM 669 C C . VAL A 1 89 ? 7.609 -14.203 -17.672 1 98.88 89 VAL A C 1
ATOM 671 O O . VAL A 1 89 ? 7.277 -13.297 -16.906 1 98.88 89 VAL A O 1
ATOM 674 N N . GLU A 1 90 ? 7.434 -14.148 -18.953 1 98.75 90 GLU A N 1
ATOM 675 C CA . GLU A 1 90 ? 6.723 -13.047 -19.594 1 98.75 90 GLU A CA 1
ATOM 676 C C . GLU A 1 90 ? 5.258 -13.398 -19.828 1 98.75 90 GLU A C 1
ATOM 678 O O . GLU A 1 90 ? 4.949 -14.438 -20.438 1 98.75 90 GLU A O 1
ATOM 683 N N . VAL A 1 91 ? 4.395 -12.57 -19.344 1 98.94 91 VAL A N 1
ATOM 684 C CA . VAL A 1 91 ? 2.969 -12.781 -19.562 1 98.94 91 VAL A CA 1
ATOM 685 C C . VAL A 1 91 ? 2.541 -12.086 -20.859 1 98.94 91 VAL A C 1
ATOM 687 O O . VAL A 1 91 ? 2.48 -10.859 -20.922 1 98.94 91 VAL A O 1
ATOM 690 N N . LEU A 1 92 ? 2.178 -12.859 -21.812 1 98.81 92 LEU A N 1
ATOM 691 C CA . LEU A 1 92 ? 1.844 -12.32 -23.125 1 98.81 92 LEU A CA 1
ATOM 692 C C . LEU A 1 92 ? 0.344 -12.07 -23.234 1 98.81 92 LEU A C 1
ATOM 694 O O . LEU A 1 92 ? -0.078 -11.07 -23.828 1 98.81 92 LEU A O 1
ATOM 698 N N . ASP A 1 93 ? -0.43 -12.992 -22.719 1 98.75 93 ASP A N 1
ATOM 699 C CA . ASP A 1 93 ? -1.882 -12.883 -22.812 1 98.75 93 ASP A CA 1
ATOM 700 C C . ASP A 1 93 ? -2.572 -13.75 -21.766 1 98.75 93 ASP A C 1
ATOM 702 O O . ASP A 1 93 ? -2.018 -14.758 -21.312 1 98.75 93 ASP A O 1
ATOM 706 N N . ILE A 1 94 ? -3.686 -13.336 -21.359 1 98.81 94 ILE A N 1
ATOM 707 C CA . ILE A 1 94 ? -4.562 -14.117 -20.5 1 98.81 94 ILE A CA 1
ATOM 708 C C . ILE A 1 94 ? -6.008 -13.984 -20.969 1 98.81 94 ILE A C 1
ATOM 710 O O . ILE A 1 94 ? -6.559 -12.883 -21.016 1 98.81 94 ILE A O 1
ATOM 714 N N . LYS A 1 95 ? -6.582 -15.047 -21.344 1 98.62 95 LYS A N 1
ATOM 715 C CA . LYS A 1 95 ? -7.98 -15.094 -21.766 1 98.62 95 LYS A CA 1
ATOM 716 C C . LYS A 1 95 ? -8.859 -15.656 -20.641 1 98.62 95 LYS A C 1
ATOM 718 O O . LYS A 1 95 ? -8.656 -16.781 -20.188 1 98.62 95 LYS A O 1
ATOM 723 N N . ALA A 1 96 ? -9.82 -14.945 -20.266 1 98.56 96 ALA A N 1
ATOM 724 C CA . ALA A 1 96 ? -10.695 -15.281 -19.141 1 98.56 96 ALA A CA 1
ATOM 725 C C . ALA A 1 96 ? -11.836 -16.188 -19.578 1 98.56 96 ALA A C 1
ATOM 727 O O . ALA A 1 96 ? -12.375 -16.031 -20.688 1 98.56 96 ALA A O 1
ATOM 728 N N . GLU A 1 97 ? -12.188 -17.109 -18.781 1 97.94 97 GLU A N 1
ATOM 729 C CA . GLU A 1 97 ? -13.492 -17.766 -18.922 1 97.94 97 GLU A CA 1
ATOM 730 C C . GLU A 1 97 ? -14.633 -16.781 -18.656 1 97.94 97 GLU A C 1
ATOM 732 O O . GLU A 1 97 ? -14.453 -15.789 -17.953 1 97.94 97 GLU A O 1
ATOM 737 N N . PRO A 1 98 ? -15.773 -17.031 -19.156 1 97.69 98 PRO A N 1
ATOM 738 C CA . PRO A 1 98 ? -16.844 -16.047 -19.109 1 97.69 98 PRO A CA 1
ATOM 739 C C . PRO A 1 98 ? -17.484 -15.938 -17.719 1 97.69 98 PRO A C 1
ATOM 741 O O . PRO A 1 98 ? -18.141 -14.945 -17.406 1 97.69 98 PRO A O 1
ATOM 744 N N . PHE A 1 99 ? -17.359 -16.984 -16.922 1 98.25 99 PHE A N 1
ATOM 745 C CA . PHE A 1 99 ? -17.906 -16.969 -15.57 1 98.25 99 PHE A CA 1
ATOM 746 C C . PHE A 1 99 ? -16.812 -16.719 -14.547 1 98.25 99 PHE A C 1
ATOM 748 O O . PHE A 1 99 ? -15.75 -17.328 -14.602 1 98.25 99 PHE A O 1
ATOM 755 N N . GLY A 1 100 ? -17.016 -15.797 -13.625 1 98.75 100 GLY A N 1
ATOM 756 C CA . GLY A 1 100 ? -16.188 -15.57 -12.453 1 98.75 100 GLY A CA 1
ATOM 757 C C . GLY A 1 100 ? -16.969 -15.445 -11.172 1 98.75 100 GLY A C 1
ATOM 758 O O . GLY A 1 100 ? -18.203 -15.383 -11.195 1 98.75 100 GLY A O 1
ATOM 759 N N . PHE A 1 101 ? -16.328 -15.484 -10.102 1 98.88 101 PHE A N 1
ATOM 760 C CA . PHE A 1 101 ? -16.984 -15.32 -8.812 1 98.88 101 PHE A CA 1
ATOM 761 C C . PHE A 1 101 ? -16.078 -14.625 -7.812 1 98.88 101 PHE A C 1
ATOM 763 O O . PHE A 1 101 ? -14.852 -14.633 -7.973 1 98.88 101 PHE A O 1
ATOM 770 N N . THR A 1 102 ? -16.594 -13.953 -6.891 1 98.88 102 THR A N 1
ATOM 771 C CA . THR A 1 102 ? -15.984 -13.461 -5.66 1 98.88 102 THR A CA 1
ATOM 772 C C . THR A 1 102 ? -16.75 -13.969 -4.441 1 98.88 102 THR A C 1
ATOM 774 O O . THR A 1 102 ? -17.969 -13.859 -4.379 1 98.88 102 THR A O 1
ATOM 777 N N . VAL A 1 103 ? -15.984 -14.562 -3.479 1 98.75 103 VAL A N 1
ATOM 778 C CA . VAL A 1 103 ? -16.703 -15.164 -2.359 1 98.75 103 VAL A CA 1
ATOM 779 C C . VAL A 1 103 ? -16.047 -14.742 -1.042 1 98.75 103 VAL A C 1
ATOM 781 O O . VAL A 1 103 ? -14.859 -14.43 -1.003 1 98.75 103 VAL A O 1
ATOM 784 N N . ALA A 1 104 ? -16.781 -14.641 -0.062 1 98.12 104 ALA A N 1
ATOM 785 C CA . ALA A 1 104 ? -16.359 -14.633 1.334 1 98.12 104 ALA A CA 1
ATOM 786 C C . ALA A 1 104 ? -16.578 -15.992 1.989 1 98.12 104 ALA A C 1
ATOM 788 O O . ALA A 1 104 ? -17.719 -16.453 2.104 1 98.12 104 ALA A O 1
ATOM 789 N N . ILE A 1 105 ? -15.508 -16.609 2.318 1 97.19 105 ILE A N 1
ATOM 790 C CA . ILE A 1 105 ? -15.555 -17.922 2.951 1 97.19 105 ILE A CA 1
ATOM 791 C C . ILE A 1 105 ? -15.375 -17.766 4.461 1 97.19 105 ILE A C 1
ATOM 793 O O . ILE A 1 105 ? -14.406 -17.156 4.918 1 97.19 105 ILE A O 1
ATOM 797 N N . PRO A 1 106 ? -16.328 -18.344 5.246 1 96.12 106 PRO A N 1
ATOM 798 C CA . PRO A 1 106 ? -16.172 -18.25 6.699 1 96.12 106 PRO A CA 1
ATOM 799 C C . PRO A 1 106 ? -14.805 -18.734 7.172 1 96.12 106 PRO A C 1
ATOM 801 O O . PRO A 1 106 ? -14.352 -19.812 6.77 1 96.12 106 PRO A O 1
ATOM 804 N N . GLY A 1 107 ? -14.203 -17.875 7.98 1 95.06 107 GLY A N 1
ATOM 805 C CA . GLY A 1 107 ? -12.906 -18.234 8.539 1 95.06 107 GLY A CA 1
ATOM 806 C C . GLY A 1 107 ? -11.742 -17.828 7.672 1 95.06 107 GLY A C 1
ATOM 807 O O . GLY A 1 107 ? -10.578 -17.984 8.055 1 95.06 107 GLY A O 1
ATOM 808 N N . PHE A 1 108 ? -12.016 -17.281 6.508 1 95.44 108 PHE A N 1
ATOM 809 C CA . PHE A 1 108 ? -10.969 -16.844 5.59 1 95.44 108 PHE A CA 1
ATOM 810 C C . PHE A 1 108 ? -11.195 -15.406 5.148 1 95.44 108 PHE A C 1
ATOM 812 O O . PHE A 1 108 ? -12.336 -14.945 5.078 1 95.44 108 PHE A O 1
ATOM 819 N N . GLY A 1 109 ? -10.062 -14.703 4.883 1 97.31 109 GLY A N 1
ATOM 820 C CA . GLY A 1 109 ? -10.18 -13.305 4.492 1 97.31 109 GLY A CA 1
ATOM 821 C C . GLY A 1 109 ? -9.664 -12.344 5.547 1 97.31 109 GLY A C 1
ATOM 822 O O . GLY A 1 109 ? -9.516 -12.719 6.715 1 97.31 109 GLY A O 1
ATOM 823 N N . PHE A 1 110 ? -9.492 -11.109 5.176 1 98.69 110 PHE A N 1
ATOM 824 C CA . PHE A 1 110 ? -8.836 -10.125 6.027 1 98.69 110 PHE A CA 1
ATOM 825 C C . PHE A 1 110 ? -9.734 -9.734 7.195 1 98.69 110 PHE A C 1
ATOM 827 O O . PHE A 1 110 ? -9.25 -9.469 8.297 1 98.69 110 PHE A O 1
ATOM 834 N N . LEU A 1 111 ? -11.031 -9.656 6.902 1 98.69 111 LEU A N 1
ATOM 835 C CA . LEU A 1 111 ? -12.008 -9.305 7.93 1 98.69 111 LEU A CA 1
ATOM 836 C C . LEU A 1 111 ? -12.875 -10.5 8.297 1 98.69 111 LEU A C 1
ATOM 838 O O . LEU A 1 111 ? -14.07 -10.359 8.547 1 98.69 111 LEU A O 1
ATOM 842 N N . ARG A 1 112 ? -12.234 -11.664 8.32 1 97.62 112 ARG A N 1
ATOM 843 C CA . ARG A 1 112 ? -12.961 -12.906 8.57 1 97.62 112 ARG A CA 1
ATOM 844 C C . ARG A 1 112 ? -13.633 -12.883 9.938 1 97.62 112 ARG A C 1
ATOM 846 O O . ARG A 1 112 ? -14.633 -13.57 10.156 1 97.62 112 ARG A O 1
ATOM 853 N N . ASP A 1 113 ? -13.219 -12.094 10.898 1 96.94 113 ASP A N 1
ATOM 854 C CA . ASP A 1 113 ? -13.812 -12 12.227 1 96.94 113 ASP A CA 1
ATOM 855 C C . ASP A 1 113 ? -15.141 -11.242 12.18 1 96.94 113 ASP A C 1
ATOM 857 O O . ASP A 1 113 ? -16.016 -11.469 13.023 1 96.94 113 ASP A O 1
ATOM 861 N N . LEU A 1 114 ? -15.289 -10.352 11.227 1 97.5 114 LEU A N 1
ATOM 862 C CA . LEU A 1 114 ? -16.484 -9.516 11.117 1 97.5 114 LEU A CA 1
ATOM 863 C C . LEU A 1 114 ? -17.438 -10.07 10.078 1 97.5 114 LEU A C 1
ATOM 865 O O . LEU A 1 114 ? -18.656 -9.852 10.164 1 97.5 114 LEU A O 1
ATOM 869 N N . PHE A 1 115 ? -16.891 -10.703 9.094 1 98.06 115 PHE A N 1
ATOM 870 C CA . PHE A 1 115 ? -17.672 -11.328 8.039 1 98.06 115 PHE A CA 1
ATOM 871 C C . PHE A 1 115 ? -17.578 -12.852 8.109 1 98.06 115 PHE A C 1
ATOM 873 O O . PHE A 1 115 ? -16.812 -13.461 7.355 1 98.06 115 PHE A O 1
ATOM 880 N N . ASP A 1 116 ? -18.438 -13.453 8.938 1 96.94 116 ASP A N 1
ATOM 881 C CA . ASP A 1 116 ? -18.25 -14.852 9.305 1 96.94 116 ASP A CA 1
ATOM 882 C C . ASP A 1 116 ? -19.281 -15.734 8.617 1 96.94 116 ASP A C 1
ATOM 884 O O . ASP A 1 116 ? -19.453 -16.906 8.977 1 96.94 116 ASP A O 1
ATOM 888 N N . LYS A 1 117 ? -20.078 -15.25 7.66 1 97.94 117 LYS A N 1
ATOM 889 C CA . LYS A 1 117 ? -21.031 -16.016 6.863 1 97.94 117 LYS A CA 1
ATOM 890 C C . LYS A 1 117 ? -20.594 -16.062 5.398 1 97.94 117 LYS A C 1
ATOM 892 O O . LYS A 1 117 ? -19.922 -15.164 4.91 1 97.94 117 LYS A O 1
ATOM 897 N N . PRO A 1 118 ? -20.984 -17.156 4.77 1 98.19 118 PRO A N 1
ATOM 898 C CA . PRO A 1 118 ? -20.641 -17.219 3.344 1 98.19 118 PRO A CA 1
ATOM 899 C C . PRO A 1 118 ? -21.391 -16.172 2.514 1 98.19 118 PRO A C 1
ATOM 901 O O . PRO A 1 118 ? -22.531 -15.844 2.814 1 98.19 118 PRO A O 1
ATOM 904 N N . TYR A 1 119 ? -20.766 -15.633 1.549 1 98.5 119 TYR A N 1
ATOM 905 C CA . TYR A 1 119 ? -21.328 -14.695 0.589 1 98.5 119 TYR A CA 1
ATOM 906 C C . TYR A 1 119 ? -20.734 -14.891 -0.796 1 98.5 119 TYR A C 1
ATOM 908 O O . TYR A 1 119 ? -19.625 -15.406 -0.925 1 98.5 119 TYR A O 1
ATOM 916 N N . LYS A 1 120 ? -21.516 -14.586 -1.858 1 98.56 120 LYS A N 1
ATOM 917 C CA . LYS A 1 120 ? -21.094 -14.883 -3.225 1 98.56 120 LYS A CA 1
ATOM 918 C C . LYS A 1 120 ? -21.578 -13.805 -4.195 1 98.56 120 LYS A C 1
ATOM 920 O O . LYS A 1 120 ? -22.719 -13.352 -4.117 1 98.56 120 LYS A O 1
ATOM 925 N N . ILE A 1 121 ? -20.672 -13.297 -4.93 1 98.81 121 ILE A N 1
ATOM 926 C CA . ILE A 1 121 ? -21 -12.492 -6.105 1 98.81 121 ILE A CA 1
ATOM 927 C C . ILE A 1 121 ? -20.641 -13.266 -7.371 1 98.81 121 ILE A C 1
ATOM 929 O O . ILE A 1 121 ? -19.469 -13.641 -7.559 1 98.81 121 ILE A O 1
ATOM 933 N N . ARG A 1 122 ? -21.609 -13.547 -8.25 1 98.81 122 ARG A N 1
ATOM 934 C CA . ARG A 1 122 ? -21.406 -14.195 -9.539 1 98.81 122 ARG A CA 1
ATOM 935 C C . ARG A 1 122 ? -21.188 -13.172 -10.641 1 98.81 122 ARG A C 1
ATOM 937 O O . ARG A 1 122 ? -21.984 -12.242 -10.805 1 98.81 122 ARG A O 1
ATOM 944 N N . TRP A 1 123 ? -20.094 -13.297 -11.367 1 98.81 123 TRP A N 1
ATOM 945 C CA . TRP A 1 123 ? -19.734 -12.32 -12.391 1 98.81 123 TRP A CA 1
ATOM 946 C C . TRP A 1 123 ? -19.922 -12.891 -13.789 1 98.81 123 TRP A C 1
ATOM 948 O O . TRP A 1 123 ? -19.516 -14.023 -14.062 1 98.81 123 TRP A O 1
ATOM 958 N N . ARG A 1 124 ? -20.547 -12.172 -14.656 1 98.44 124 ARG A N 1
ATOM 959 C CA . ARG A 1 124 ? -20.5 -12.391 -16.094 1 98.44 124 ARG A CA 1
ATOM 960 C C . ARG A 1 124 ? -19.422 -11.539 -16.75 1 98.44 124 ARG A C 1
ATOM 962 O O . ARG A 1 124 ? -19.422 -10.32 -16.609 1 98.44 124 ARG A O 1
ATOM 969 N N . ILE A 1 125 ? -18.516 -12.172 -17.375 1 98.62 125 ILE A N 1
ATOM 970 C CA . ILE A 1 125 ? -17.375 -11.492 -17.984 1 98.62 125 ILE A CA 1
ATOM 971 C C . ILE A 1 125 ? -17.594 -11.367 -19.5 1 98.62 125 ILE A C 1
ATOM 973 O O . ILE A 1 125 ? -17.641 -12.375 -20.203 1 98.62 125 ILE A O 1
ATOM 977 N N . GLU A 1 126 ? -17.766 -10.211 -19.953 1 97.25 126 GLU A N 1
ATOM 978 C CA . GLU A 1 126 ? -18.016 -9.945 -21.375 1 97.25 126 GLU A CA 1
ATOM 979 C C . GLU A 1 126 ? -17.656 -8.5 -21.734 1 97.25 126 GLU A C 1
ATOM 981 O O . GLU A 1 126 ? -17.797 -7.598 -20.906 1 97.25 126 GLU A O 1
ATOM 986 N N . GLY A 1 127 ? -17.109 -8.352 -22.906 1 96.5 127 GLY A N 1
ATOM 987 C CA . GLY A 1 127 ? -16.844 -7.012 -23.422 1 96.5 127 GLY A CA 1
ATOM 988 C C . GLY A 1 127 ? -15.797 -6.262 -22.625 1 96.5 127 GLY A C 1
ATOM 989 O O . GLY A 1 127 ? -15.891 -5.047 -22.453 1 96.5 127 GLY A O 1
ATOM 990 N N . GLY A 1 128 ? -14.953 -6.945 -22.016 1 97.44 128 GLY A N 1
ATOM 991 C CA . GLY A 1 128 ? -13.859 -6.305 -21.312 1 97.44 128 GLY A CA 1
ATOM 992 C C . GLY A 1 128 ? -14.219 -5.934 -19.875 1 97.44 128 GLY A C 1
ATOM 993 O O . GLY A 1 128 ? -13.406 -5.348 -19.156 1 97.44 128 GLY A O 1
ATOM 994 N N . TYR A 1 129 ? -15.445 -6.301 -19.469 1 98.38 129 TYR A N 1
ATOM 995 C CA . TYR A 1 129 ? -15.906 -5.977 -18.125 1 98.38 129 TYR A CA 1
ATOM 996 C C . TYR A 1 129 ? -16.484 -7.207 -17.438 1 98.38 129 TYR A C 1
ATOM 998 O O . TYR A 1 129 ? -16.859 -8.18 -18.109 1 98.38 129 TYR A O 1
ATOM 1006 N N . ALA A 1 130 ? -16.453 -7.199 -16.125 1 98.81 130 ALA A N 1
ATOM 1007 C CA . ALA A 1 130 ? -17.266 -8.102 -15.297 1 98.81 130 ALA A CA 1
ATOM 1008 C C . ALA A 1 130 ? -18.484 -7.383 -14.734 1 98.81 130 ALA A C 1
ATOM 1010 O O . ALA A 1 130 ? -18.375 -6.281 -14.195 1 98.81 130 ALA A O 1
ATOM 1011 N N . PHE A 1 131 ? -19.625 -8.031 -14.836 1 97.38 131 PHE A N 1
ATOM 1012 C CA . PHE A 1 131 ? -20.922 -7.551 -14.359 1 97.38 131 PHE A CA 1
ATOM 1013 C C . PHE A 1 131 ? -21.562 -8.57 -13.422 1 97.38 131 PHE A C 1
ATOM 1015 O O . PHE A 1 131 ? -21.266 -9.766 -13.492 1 97.38 131 PHE A O 1
ATOM 1022 N N . SER A 1 132 ? -22.453 -8.039 -12.617 1 98.19 132 SER A N 1
ATOM 1023 C CA . SER A 1 132 ? -23.109 -8.984 -11.727 1 98.19 132 SER A CA 1
ATOM 1024 C C . SER A 1 132 ? -24.469 -8.469 -11.289 1 98.19 132 SER A C 1
ATOM 1026 O O . SER A 1 132 ? -24.625 -7.289 -10.953 1 98.19 132 SER A O 1
ATOM 1028 N N . GLU A 1 133 ? -25.422 -9.367 -11.305 1 96.94 133 GLU A N 1
ATOM 1029 C CA . GLU A 1 133 ? -26.719 -9.055 -10.695 1 96.94 133 GLU A CA 1
ATOM 1030 C C . GLU A 1 133 ? -26.609 -9 -9.172 1 96.94 133 GLU A C 1
ATOM 1032 O O . GLU A 1 133 ? -27.422 -8.359 -8.508 1 96.94 133 GLU A O 1
ATOM 1037 N N . ASP A 1 134 ? -25.578 -9.68 -8.625 1 98.25 134 ASP A N 1
ATOM 1038 C CA . ASP A 1 134 ? -25.375 -9.727 -7.184 1 98.25 134 ASP A CA 1
ATOM 1039 C C . ASP A 1 134 ? -24.766 -8.43 -6.668 1 98.25 134 ASP A C 1
ATOM 1041 O O . ASP A 1 134 ? -24.75 -8.18 -5.461 1 98.25 134 ASP A O 1
ATOM 1045 N N . LEU A 1 135 ? -24.25 -7.574 -7.477 1 98.19 135 LEU A N 1
ATOM 1046 C CA . LEU A 1 135 ? -23.672 -6.266 -7.199 1 98.19 135 LEU A CA 1
ATOM 1047 C C . LEU A 1 135 ? -24.125 -5.242 -8.234 1 98.19 135 LEU A C 1
ATOM 1049 O O . LEU A 1 135 ? -23.344 -4.836 -9.102 1 98.19 135 LEU A O 1
ATOM 1053 N N . PRO A 1 136 ? -25.266 -4.77 -8.109 1 96.5 136 PRO A N 1
ATOM 1054 C CA . PRO A 1 136 ? -25.859 -3.918 -9.141 1 96.5 136 PRO A CA 1
ATOM 1055 C C . PRO A 1 136 ? -25.141 -2.578 -9.289 1 96.5 136 PRO A C 1
ATOM 1057 O O . PRO A 1 136 ? -24.547 -2.082 -8.328 1 96.5 136 PRO A O 1
ATOM 1060 N N . ASN A 1 137 ? -25.188 -2.049 -10.492 1 97.44 137 ASN A N 1
ATOM 1061 C CA . ASN A 1 137 ? -24.688 -0.718 -10.82 1 97.44 137 ASN A CA 1
ATOM 1062 C C . ASN A 1 137 ? -23.156 -0.682 -10.828 1 97.44 137 ASN A C 1
ATOM 1064 O O . ASN A 1 137 ? -22.562 0.391 -10.742 1 97.44 137 ASN A O 1
ATOM 1068 N N . VAL A 1 138 ? -22.531 -1.836 -10.867 1 98.44 138 VAL A N 1
ATOM 1069 C CA . VAL A 1 138 ? -21.062 -1.914 -10.875 1 98.44 138 VAL A CA 1
ATOM 1070 C C . VAL A 1 138 ? -20.594 -2.713 -12.086 1 98.44 138 VAL A C 1
ATOM 1072 O O . VAL A 1 138 ? -21.219 -3.713 -12.453 1 98.44 138 VAL A O 1
ATOM 1075 N N . ARG A 1 139 ? -19.656 -2.283 -12.75 1 98.38 139 ARG A N 1
ATOM 1076 C CA . ARG A 1 139 ? -18.922 -3 -13.789 1 98.38 139 ARG A CA 1
ATOM 1077 C C . ARG A 1 139 ? -17.422 -2.84 -13.602 1 98.38 139 ARG A C 1
ATOM 1079 O O . ARG A 1 139 ? -16.922 -1.718 -13.523 1 98.38 139 ARG A O 1
ATOM 1086 N N . ILE A 1 140 ? -16.719 -3.916 -13.508 1 98.75 140 ILE A N 1
ATOM 1087 C CA . ILE A 1 140 ? -15.289 -3.895 -13.219 1 98.75 140 ILE A CA 1
ATOM 1088 C C . ILE A 1 140 ? -14.5 -4.137 -14.5 1 98.75 140 ILE A C 1
ATOM 1090 O O . ILE A 1 140 ? -14.641 -5.184 -15.133 1 98.75 140 ILE A O 1
ATOM 1094 N N . PRO A 1 141 ? -13.672 -3.186 -14.922 1 98.5 141 PRO A N 1
ATOM 1095 C CA . PRO A 1 141 ? -12.844 -3.447 -16.094 1 98.5 141 PRO A CA 1
ATOM 1096 C C . PRO A 1 141 ? -11.828 -4.566 -15.867 1 98.5 141 PRO A C 1
ATOM 1098 O O . PRO A 1 141 ? -11.266 -4.676 -14.773 1 98.5 141 PRO A O 1
ATOM 1101 N N . GLY A 1 142 ? -11.609 -5.301 -16.891 1 98.38 142 GLY A N 1
ATOM 1102 C CA . GLY A 1 142 ? -10.695 -6.434 -16.797 1 98.38 142 GLY A CA 1
ATOM 1103 C C . GLY A 1 142 ? -9.242 -6.023 -16.781 1 98.38 142 GLY A C 1
ATOM 1104 O O . GLY A 1 142 ? -8.844 -5.105 -17.5 1 98.38 142 GLY A O 1
ATOM 1105 N N . ASP A 1 143 ? -8.461 -6.629 -15.977 1 98.25 143 ASP A N 1
ATOM 1106 C CA . ASP A 1 143 ? -7 -6.645 -15.922 1 98.25 143 ASP A CA 1
ATOM 1107 C C . ASP A 1 143 ? -6.484 -7.996 -15.43 1 98.25 143 ASP A C 1
ATOM 1109 O O . ASP A 1 143 ? -5.891 -8.086 -14.352 1 98.25 143 ASP A O 1
ATOM 1113 N N . PRO A 1 144 ? -6.727 -8.953 -16.234 1 98.81 144 PRO A N 1
ATOM 1114 C CA . PRO A 1 144 ? -6.527 -10.32 -15.75 1 98.81 144 PRO A CA 1
ATOM 1115 C C . PRO A 1 144 ? -5.07 -10.625 -15.406 1 98.81 144 PRO A C 1
ATOM 1117 O O . PRO A 1 144 ? -4.16 -10.109 -16.062 1 98.81 144 PRO A O 1
ATOM 1120 N N . PHE A 1 145 ? -4.852 -11.43 -14.461 1 98.88 145 PHE A N 1
ATOM 1121 C CA . PHE A 1 145 ? -3.523 -11.883 -14.062 1 98.88 145 PHE A CA 1
ATOM 1122 C C . PHE A 1 145 ? -3.604 -13.234 -13.367 1 98.88 145 PHE A C 1
ATOM 1124 O O . PHE A 1 145 ? -4.695 -13.742 -13.094 1 98.88 145 PHE A O 1
ATOM 1131 N N . LEU A 1 146 ? -2.512 -13.859 -13.195 1 98.69 146 LEU A N 1
ATOM 1132 C CA . LEU A 1 146 ? -2.414 -15.125 -12.477 1 98.69 146 LEU A CA 1
ATOM 1133 C C . LEU A 1 146 ? -1.974 -14.898 -11.031 1 98.69 146 LEU A C 1
ATOM 1135 O O . LEU A 1 146 ? -0.859 -14.438 -10.781 1 98.69 146 LEU A O 1
ATOM 1139 N N . GLY A 1 147 ? -2.828 -15.203 -10.102 1 98.81 147 GLY A N 1
ATOM 1140 C CA . GLY A 1 147 ? -2.535 -14.984 -8.695 1 98.81 147 GLY A CA 1
ATOM 1141 C C . GLY A 1 147 ? -1.402 -15.852 -8.18 1 98.81 147 GLY A C 1
ATOM 1142 O O . GLY A 1 147 ? -0.669 -15.445 -7.27 1 98.81 147 GLY A O 1
ATOM 1143 N N . VAL A 1 148 ? -1.306 -17.062 -8.766 1 98.88 148 VAL A N 1
ATOM 1144 C CA . VAL A 1 148 ? -0.248 -18 -8.367 1 98.88 148 VAL A CA 1
ATOM 1145 C C . VAL A 1 148 ? 0.7 -18.234 -9.539 1 98.88 148 VAL A C 1
ATOM 1147 O O . VAL A 1 148 ? 0.275 -18.672 -10.609 1 98.88 148 VAL A O 1
ATOM 1150 N N . MET A 1 149 ? 1.848 -17.891 -9.391 1 98.94 149 MET A N 1
ATOM 1151 C CA . MET A 1 149 ? 2.992 -18.25 -10.227 1 98.94 149 MET A CA 1
ATOM 1152 C C . MET A 1 149 ? 4.207 -18.578 -9.367 1 98.94 149 MET A C 1
ATOM 1154 O O . MET A 1 149 ? 4.535 -17.859 -8.43 1 98.94 149 MET A O 1
ATOM 1158 N N . GLY A 1 150 ? 4.812 -19.672 -9.641 1 98.88 150 GLY A N 1
ATOM 1159 C CA . GLY A 1 150 ? 5.984 -20 -8.844 1 98.88 150 GLY A CA 1
ATOM 1160 C C . GLY A 1 150 ? 6.758 -21.188 -9.391 1 98.88 150 GLY A C 1
ATOM 1161 O O . GLY A 1 150 ? 6.367 -21.781 -10.398 1 98.88 150 GLY A O 1
ATOM 1162 N N . VAL A 1 151 ? 7.871 -21.484 -8.766 1 98.94 151 VAL A N 1
ATOM 1163 C CA . VAL A 1 151 ? 8.75 -22.594 -9.109 1 98.94 151 VAL A CA 1
ATOM 1164 C C . VAL A 1 151 ? 8.812 -23.578 -7.945 1 98.94 151 VAL A C 1
ATOM 1166 O O . VAL A 1 151 ? 8.359 -23.266 -6.844 1 98.94 151 VAL A O 1
ATOM 1169 N N . ALA A 1 152 ? 9.32 -24.75 -8.242 1 98.88 152 ALA A N 1
ATOM 1170 C CA . ALA A 1 152 ? 9.438 -25.75 -7.172 1 98.88 152 ALA A CA 1
ATOM 1171 C C . ALA A 1 152 ? 10.57 -25.375 -6.215 1 98.88 152 ALA A C 1
ATOM 1173 O O . ALA A 1 152 ? 11.648 -24.984 -6.645 1 98.88 152 ALA A O 1
ATOM 1174 N N . PRO A 1 153 ? 10.289 -25.438 -4.934 1 98.81 153 PRO A N 1
ATOM 1175 C CA . PRO A 1 153 ? 11.398 -25.297 -3.99 1 98.81 153 PRO A CA 1
ATOM 1176 C C . PRO A 1 153 ? 12.352 -26.5 -4.035 1 98.81 153 PRO A C 1
ATOM 1178 O O . PRO A 1 153 ? 11.953 -27.594 -4.41 1 98.81 153 PRO A O 1
ATOM 1181 N N . SER A 1 154 ? 13.586 -26.281 -3.701 1 98.75 154 SER A N 1
ATOM 1182 C CA . SER A 1 154 ? 14.484 -27.406 -3.451 1 98.75 154 SER A CA 1
ATOM 1183 C C . SER A 1 154 ? 14.094 -28.156 -2.184 1 98.75 154 SER A C 1
ATOM 1185 O O . SER A 1 154 ? 13.289 -27.672 -1.391 1 98.75 154 SER A O 1
ATOM 1187 N N . LYS A 1 155 ? 14.656 -29.344 -2.045 1 98.38 155 LYS A N 1
ATOM 1188 C CA . LYS A 1 155 ? 14.422 -30.094 -0.812 1 98.38 155 LYS A CA 1
ATOM 1189 C C . LYS A 1 155 ? 14.914 -29.312 0.404 1 98.38 155 LYS A C 1
ATOM 1191 O O . LYS A 1 155 ? 14.281 -29.328 1.461 1 98.38 155 LYS A O 1
ATOM 1196 N N . GLU A 1 156 ? 15.992 -28.625 0.229 1 98.06 156 GLU A N 1
ATOM 1197 C CA . GLU A 1 156 ? 16.547 -27.828 1.308 1 98.06 156 GLU A CA 1
ATOM 1198 C C . GLU A 1 156 ? 15.633 -26.656 1.655 1 98.06 156 GLU A C 1
ATOM 1200 O O . GLU A 1 156 ? 15.383 -26.375 2.83 1 98.06 156 GLU A O 1
ATOM 1205 N N . LEU A 1 157 ? 15.164 -25.969 0.652 1 97.88 157 LEU A N 1
ATOM 1206 C CA . LEU A 1 157 ? 14.266 -24.844 0.88 1 97.88 157 LEU A CA 1
ATOM 1207 C C . LEU A 1 157 ? 12.953 -25.297 1.493 1 97.88 157 LEU A C 1
ATOM 1209 O O . LEU A 1 157 ? 12.398 -24.641 2.375 1 97.88 157 LEU A O 1
ATOM 1213 N N . LEU A 1 158 ? 12.461 -26.391 1.011 1 98.25 158 LEU A N 1
ATOM 1214 C CA . LEU A 1 158 ? 11.25 -26.984 1.566 1 98.25 158 LEU A CA 1
ATOM 1215 C C . LEU A 1 158 ? 11.406 -27.234 3.064 1 98.25 158 LEU A C 1
ATOM 1217 O O . LEU A 1 158 ? 10.508 -26.906 3.846 1 98.25 158 LEU A O 1
ATOM 1221 N N . LYS A 1 159 ? 12.523 -27.797 3.424 1 97.56 159 LYS A N 1
ATOM 1222 C CA . LYS A 1 159 ? 12.805 -28.078 4.832 1 97.56 159 LYS A CA 1
ATOM 1223 C C . LYS A 1 159 ? 12.875 -26.781 5.637 1 97.56 159 LYS A C 1
ATOM 1225 O O . LYS A 1 159 ? 12.32 -26.703 6.734 1 97.56 159 LYS A O 1
ATOM 1230 N N . GLU A 1 160 ? 13.562 -25.797 5.094 1 97.44 160 GLU A N 1
ATOM 1231 C CA . GLU A 1 160 ? 13.695 -24.516 5.758 1 97.44 160 GLU A CA 1
ATOM 1232 C C . GLU A 1 160 ? 12.336 -23.859 5.977 1 97.44 160 GLU A C 1
ATOM 1234 O O . GLU A 1 160 ? 12.047 -23.344 7.062 1 97.44 160 GLU A O 1
ATOM 1239 N N . ILE A 1 161 ? 11.508 -23.875 4.98 1 97.81 161 ILE A N 1
ATOM 1240 C CA . ILE A 1 161 ? 10.18 -23.281 5.047 1 97.81 161 ILE A CA 1
ATOM 1241 C C . ILE A 1 161 ? 9.344 -24 6.102 1 97.81 161 ILE A C 1
ATOM 1243 O O . ILE A 1 161 ? 8.68 -23.359 6.918 1 97.81 161 ILE A O 1
ATOM 1247 N N . LYS A 1 162 ? 9.398 -25.297 6.039 1 97.19 162 LYS A N 1
ATOM 1248 C CA . LYS A 1 162 ? 8.625 -26.094 6.992 1 97.19 162 LYS A CA 1
ATOM 1249 C C . LYS A 1 162 ? 9.031 -25.781 8.43 1 97.19 162 LYS A C 1
ATOM 1251 O O . LYS A 1 162 ? 8.172 -25.594 9.297 1 97.19 162 LYS A O 1
ATOM 1256 N N . GLU A 1 163 ? 10.336 -25.719 8.68 1 97.62 163 GLU A N 1
ATOM 1257 C CA . GLU A 1 163 ? 10.828 -25.422 10.016 1 97.62 163 GLU A CA 1
ATOM 1258 C C . GLU A 1 163 ? 10.375 -24.047 10.477 1 97.62 163 GLU A C 1
ATOM 1260 O O . GLU A 1 163 ? 9.938 -23.875 11.609 1 97.62 163 GLU A O 1
ATOM 1265 N N . ARG A 1 164 ? 10.5 -23.125 9.586 1 97.81 164 ARG A N 1
ATOM 1266 C CA . ARG A 1 164 ? 10.117 -21.734 9.875 1 97.81 164 ARG A CA 1
ATOM 1267 C C . ARG A 1 164 ? 8.625 -21.641 10.172 1 97.81 164 ARG A C 1
ATOM 1269 O O . ARG A 1 164 ? 8.227 -20.984 11.141 1 97.81 164 ARG A O 1
ATOM 1276 N N . GLU A 1 165 ? 7.801 -22.25 9.445 1 97.94 165 GLU A N 1
ATOM 1277 C CA . GLU A 1 165 ? 6.352 -22.172 9.594 1 97.94 165 GLU A CA 1
ATOM 1278 C C . GLU A 1 165 ? 5.879 -23 10.789 1 97.94 165 GLU A C 1
ATOM 1280 O O . GLU A 1 165 ? 4.895 -22.656 11.438 1 97.94 165 GLU A O 1
ATOM 1285 N N . ASP A 1 166 ? 6.613 -24.125 11.062 1 97.69 166 ASP A N 1
ATOM 1286 C CA . ASP A 1 166 ? 6.32 -24.875 12.273 1 97.69 166 ASP A CA 1
ATOM 1287 C C . ASP A 1 166 ? 6.535 -24.031 13.523 1 97.69 166 ASP A C 1
ATOM 1289 O O . ASP A 1 166 ? 5.73 -24.078 14.453 1 97.69 166 ASP A O 1
ATOM 1293 N N . ARG A 1 167 ? 7.652 -23.344 13.516 1 98.12 167 ARG A N 1
ATOM 1294 C CA . ARG A 1 167 ? 7.922 -22.453 14.641 1 98.12 167 ARG A CA 1
ATOM 1295 C C . ARG A 1 167 ? 6.828 -21.406 14.773 1 98.12 167 ARG A C 1
ATOM 1297 O O . ARG A 1 167 ? 6.414 -21.062 15.891 1 98.12 167 ARG A O 1
ATOM 1304 N N . LEU A 1 168 ? 6.383 -20.891 13.68 1 98.44 168 LEU A N 1
ATOM 1305 C CA . LEU A 1 168 ? 5.316 -19.891 13.68 1 98.44 168 LEU A CA 1
ATOM 1306 C C . LEU A 1 168 ? 4.02 -20.484 14.227 1 98.44 168 LEU A C 1
ATOM 1308 O O . LEU A 1 168 ? 3.32 -19.844 15.008 1 98.44 168 LEU A O 1
ATOM 1312 N N . LEU A 1 169 ? 3.703 -21.641 13.781 1 98 169 LEU A N 1
ATOM 1313 C CA . LEU A 1 169 ? 2.506 -22.328 14.258 1 98 169 LEU A CA 1
ATOM 1314 C C . LEU A 1 169 ? 2.549 -22.516 15.766 1 98 169 LEU A C 1
ATOM 1316 O O . LEU A 1 169 ? 1.548 -22.297 16.453 1 98 169 LEU A O 1
ATOM 1320 N N . LYS A 1 170 ? 3.662 -22.906 16.281 1 97.75 170 LYS A N 1
ATOM 1321 C CA . LYS A 1 170 ? 3.846 -23.141 17.703 1 97.75 170 LYS A CA 1
ATOM 1322 C C . LYS A 1 170 ? 3.637 -21.859 18.516 1 97.75 170 LYS A C 1
ATOM 1324 O O . LYS A 1 170 ? 3.209 -21.922 19.672 1 97.75 170 LYS A O 1
ATOM 1329 N N . ARG A 1 171 ? 3.879 -20.75 17.875 1 96.94 171 ARG A N 1
ATOM 1330 C CA . ARG A 1 171 ? 3.729 -19.484 18.578 1 96.94 171 ARG A CA 1
ATOM 1331 C C . ARG A 1 171 ? 2.344 -18.891 18.344 1 96.94 171 ARG A C 1
ATOM 1333 O O . ARG A 1 171 ? 2.076 -17.75 18.734 1 96.94 171 ARG A O 1
ATOM 1340 N N . GLY A 1 172 ? 1.507 -19.641 17.625 1 97.31 172 GLY A N 1
ATOM 1341 C CA . GLY A 1 172 ? 0.111 -19.234 17.516 1 97.31 172 GLY A CA 1
ATOM 1342 C C . GLY A 1 172 ? -0.217 -18.578 16.188 1 97.31 172 GLY A C 1
ATOM 1343 O O . GLY A 1 172 ? -1.312 -18.047 16.016 1 97.31 172 GLY A O 1
ATOM 1344 N N . GLY A 1 173 ? 0.717 -18.578 15.266 1 97.75 173 GLY A N 1
ATOM 1345 C CA . GLY A 1 173 ? 0.454 -18.016 13.945 1 97.75 173 GLY A CA 1
ATOM 1346 C C . GLY A 1 173 ? -0.515 -18.844 13.125 1 97.75 173 GLY A C 1
ATOM 1347 O O . GLY A 1 173 ? -0.647 -20.062 13.352 1 97.75 173 GLY A O 1
ATOM 1348 N N . PHE A 1 174 ? -1.238 -18.203 12.242 1 97.75 174 PHE A N 1
ATOM 1349 C CA . PHE A 1 174 ? -2.121 -18.906 11.312 1 97.75 174 PHE A CA 1
ATOM 1350 C C . PHE A 1 174 ? -1.33 -19.5 10.156 1 97.75 174 PHE A C 1
ATOM 1352 O O . PHE A 1 174 ? -0.952 -18.797 9.219 1 97.75 174 PHE A O 1
ATOM 1359 N N . VAL A 1 175 ? -1.039 -20.75 10.219 1 97.12 175 VAL A N 1
ATOM 1360 C CA . VAL A 1 175 ? -0.243 -21.469 9.234 1 97.12 175 VAL A CA 1
ATOM 1361 C C . VAL A 1 175 ? -1.024 -22.688 8.719 1 97.12 175 VAL A C 1
ATOM 1363 O O . VAL A 1 175 ? -1.774 -23.312 9.477 1 97.12 175 VAL A O 1
ATOM 1366 N N . LEU A 1 176 ? -0.912 -22.891 7.43 1 96.06 176 LEU A N 1
ATOM 1367 C CA . LEU A 1 176 ? -1.464 -24.094 6.816 1 96.06 176 LEU A CA 1
ATOM 1368 C C . LEU A 1 176 ? -0.362 -25.094 6.512 1 96.06 176 LEU A C 1
ATOM 1370 O O . LEU A 1 176 ? 0.189 -25.109 5.406 1 96.06 176 LEU A O 1
ATOM 1374 N N . PRO A 1 177 ? -0.087 -25.984 7.41 1 96.94 177 PRO A N 1
ATOM 1375 C CA . PRO A 1 177 ? 0.985 -26.953 7.191 1 96.94 177 PRO A CA 1
ATOM 1376 C C . PRO A 1 177 ? 0.647 -27.969 6.105 1 96.94 177 PRO A C 1
ATOM 1378 O O . PRO A 1 177 ? -0.525 -28.156 5.766 1 96.94 177 PRO A O 1
ATOM 1381 N N . PRO A 1 178 ? 1.679 -28.656 5.582 1 97.31 178 PRO A N 1
ATOM 1382 C CA . PRO A 1 178 ? 1.413 -29.75 4.637 1 97.31 178 PRO A CA 1
ATOM 1383 C C . PRO A 1 178 ? 0.484 -30.812 5.215 1 97.31 178 PRO A C 1
ATOM 1385 O O . PRO A 1 178 ? 0.569 -31.125 6.402 1 97.31 178 PRO A O 1
ATOM 1388 N N . THR A 1 179 ? -0.407 -31.266 4.473 1 97.19 179 THR A N 1
ATOM 1389 C CA . THR A 1 179 ? -1.319 -32.344 4.812 1 97.19 179 THR A CA 1
ATOM 1390 C C . THR A 1 179 ? -1.681 -33.156 3.566 1 97.19 179 THR A C 1
ATOM 1392 O O . THR A 1 179 ? -1.798 -32.594 2.473 1 97.19 179 THR A O 1
ATOM 1395 N N . PRO A 1 180 ? -1.84 -34.406 3.691 1 97.62 180 PRO A N 1
ATOM 1396 C CA . PRO A 1 180 ? -2.146 -35.219 2.512 1 97.62 180 PRO A CA 1
ATOM 1397 C C . PRO A 1 180 ? -3.576 -35.031 2.016 1 97.62 180 PRO A C 1
ATOM 1399 O O . PRO A 1 180 ? -3.893 -35.375 0.877 1 97.62 180 PRO A O 1
ATOM 1402 N N . GLU A 1 181 ? -4.461 -34.562 2.92 1 97.19 181 GLU A N 1
ATOM 1403 C CA . GLU A 1 181 ? -5.859 -34.375 2.545 1 97.19 181 GLU A CA 1
ATOM 1404 C C . GLU A 1 181 ? -5.992 -33.438 1.352 1 97.19 181 GLU A C 1
ATOM 1406 O O . GLU A 1 181 ? -5.523 -32.281 1.399 1 97.19 181 GLU A O 1
ATOM 1411 N N . GLY A 1 182 ? -6.566 -33.938 0.224 1 97.5 182 GLY A N 1
ATOM 1412 C CA . GLY A 1 182 ? -6.84 -33.125 -0.953 1 97.5 182 GLY A CA 1
ATOM 1413 C C . GLY A 1 182 ? -5.609 -32.875 -1.8 1 97.5 182 GLY A C 1
ATOM 1414 O O . GLY A 1 182 ? -5.664 -32.094 -2.77 1 97.5 182 GLY A O 1
ATOM 1415 N N . ALA A 1 183 ? -4.504 -33.531 -1.448 1 98.44 183 ALA A N 1
ATOM 1416 C CA . ALA A 1 183 ? -3.252 -33.25 -2.154 1 98.44 183 ALA A CA 1
ATOM 1417 C C . ALA A 1 183 ? -3.289 -33.844 -3.566 1 98.44 183 ALA A C 1
ATOM 1419 O O . ALA A 1 183 ? -3.775 -34.969 -3.773 1 98.44 183 ALA A O 1
ATOM 1420 N N . VAL A 1 184 ? -2.889 -33.062 -4.496 1 98.56 184 VAL A N 1
ATOM 1421 C CA . VAL A 1 184 ? -2.68 -33.5 -5.871 1 98.56 184 VAL A CA 1
ATOM 1422 C C . VAL A 1 184 ? -1.241 -33.219 -6.297 1 98.56 184 VAL A C 1
ATOM 1424 O O . VAL A 1 184 ? -0.805 -32.062 -6.277 1 98.56 184 VAL A O 1
ATOM 1427 N N . PRO A 1 185 ? -0.433 -34.281 -6.785 1 97.81 185 PRO A N 1
ATOM 1428 C CA . PRO A 1 185 ? -0.812 -35.688 -6.824 1 97.81 185 PRO A CA 1
ATOM 1429 C C . PRO A 1 185 ? -0.917 -36.312 -5.434 1 97.81 185 PRO A C 1
ATOM 1431 O O . PRO A 1 185 ? -0.276 -35.844 -4.492 1 97.81 185 PRO A O 1
ATOM 1434 N N . PRO A 1 186 ? -1.762 -37.312 -5.297 1 97.31 186 PRO A N 1
ATOM 1435 C CA . PRO A 1 186 ? -1.935 -37.938 -3.982 1 97.31 186 PRO A CA 1
ATOM 1436 C C . PRO A 1 186 ? -0.877 -39 -3.693 1 97.31 186 PRO A C 1
ATOM 1438 O O . PRO A 1 186 ? -1.211 -40.094 -3.256 1 97.31 186 PRO A O 1
ATOM 1441 N N . ARG A 1 187 ? 0.326 -38.812 -4.07 1 96.31 187 ARG A N 1
ATOM 1442 C CA . ARG A 1 187 ? 1.401 -39.781 -3.846 1 96.31 187 ARG A CA 1
ATOM 1443 C C . ARG A 1 187 ? 2.467 -39.219 -2.92 1 96.31 187 ARG A C 1
ATOM 1445 O O . ARG A 1 187 ? 2.697 -38 -2.908 1 96.31 187 ARG A O 1
ATOM 1452 N N . GLU A 1 188 ? 3.08 -40.094 -2.246 1 97.56 188 GLU A N 1
ATOM 1453 C CA . GLU A 1 188 ? 4.168 -39.688 -1.36 1 97.56 188 GLU A CA 1
ATOM 1454 C C . GLU A 1 188 ? 5.469 -39.5 -2.137 1 97.56 188 GLU A C 1
ATOM 1456 O O . GLU A 1 188 ? 5.703 -40.156 -3.145 1 97.56 188 GLU A O 1
ATOM 1461 N N . PRO A 1 189 ? 6.32 -38.594 -1.71 1 97.88 189 PRO A N 1
ATOM 1462 C CA . PRO A 1 189 ? 6.184 -37.781 -0.497 1 97.88 189 PRO A CA 1
ATOM 1463 C C . PRO A 1 189 ? 5.426 -36.469 -0.743 1 97.88 189 PRO A C 1
ATOM 1465 O O . PRO A 1 189 ? 5.219 -35.688 0.189 1 97.88 189 PRO A O 1
ATOM 1468 N N . VAL A 1 190 ? 4.988 -36.219 -1.968 1 98.19 190 VAL A N 1
ATOM 1469 C CA . VAL A 1 190 ? 4.379 -34.938 -2.318 1 98.19 190 VAL A CA 1
ATOM 1470 C C . VAL A 1 190 ? 3.152 -34.688 -1.442 1 98.19 190 VAL A C 1
ATOM 1472 O O . VAL A 1 190 ? 2.973 -33.594 -0.909 1 98.19 190 VAL A O 1
ATOM 1475 N N . ALA A 1 191 ? 2.355 -35.688 -1.233 1 97.94 191 ALA A N 1
ATOM 1476 C CA . ALA A 1 191 ? 1.083 -35.562 -0.527 1 97.94 191 ALA A CA 1
ATOM 1477 C C . ALA A 1 191 ? 1.297 -35.094 0.912 1 97.94 191 ALA A C 1
ATOM 1479 O O . ALA A 1 191 ? 0.612 -34.188 1.39 1 97.94 191 ALA A O 1
ATOM 1480 N N . SER A 1 192 ? 2.273 -35.625 1.593 1 97.75 192 SER A N 1
ATOM 1481 C CA . SER A 1 192 ? 2.436 -35.344 3.016 1 97.75 192 SER A CA 1
ATOM 1482 C C . SER A 1 192 ? 3.406 -34.188 3.246 1 97.75 192 SER A C 1
ATOM 1484 O O . SER A 1 192 ? 3.314 -33.469 4.254 1 97.75 192 SER A O 1
ATOM 1486 N N . GLU A 1 193 ? 4.289 -34 2.268 1 98.25 193 GLU A N 1
ATOM 1487 C CA . GLU A 1 193 ? 5.359 -33.031 2.504 1 98.25 193 GLU A CA 1
ATOM 1488 C C . GLU A 1 193 ? 5.152 -31.766 1.68 1 98.25 193 GLU A C 1
ATOM 1490 O O . GLU A 1 193 ? 5.77 -30.734 1.949 1 98.25 193 GLU A O 1
ATOM 1495 N N . GLY A 1 194 ? 4.32 -31.812 0.672 1 98.62 194 GLY A N 1
ATOM 1496 C CA . GLY A 1 194 ? 4.152 -30.688 -0.223 1 98.62 194 GLY A CA 1
ATOM 1497 C C . GLY A 1 194 ? 3.584 -29.453 0.466 1 98.62 194 GLY A C 1
ATOM 1498 O O . GLY A 1 194 ? 2.637 -29.562 1.25 1 98.62 194 GLY A O 1
ATOM 1499 N N . LEU A 1 195 ? 4.172 -28.328 0.24 1 98.62 195 LEU A N 1
ATOM 1500 C CA . LEU A 1 195 ? 3.713 -27.078 0.833 1 98.62 195 LEU A CA 1
ATOM 1501 C C . LEU A 1 195 ? 2.352 -26.672 0.272 1 98.62 195 LEU A C 1
ATOM 1503 O O . LEU A 1 195 ? 2.105 -26.812 -0.928 1 98.62 195 LEU A O 1
ATOM 1507 N N . ARG A 1 196 ? 1.458 -26.188 1.147 1 98.19 196 ARG A N 1
ATOM 1508 C CA . ARG A 1 196 ? 0.2 -25.594 0.709 1 98.19 196 ARG A CA 1
ATOM 1509 C C . ARG A 1 196 ? 0.451 -24.359 -0.148 1 98.19 196 ARG A C 1
ATOM 1511 O O . ARG A 1 196 ? 1.486 -23.703 -0.013 1 98.19 196 ARG A O 1
ATOM 1518 N N . THR A 1 197 ? -0.467 -24.031 -0.997 1 98.5 197 THR A N 1
ATOM 1519 C CA . THR A 1 197 ? -0.226 -23.047 -2.045 1 98.5 197 THR A CA 1
ATOM 1520 C C . THR A 1 197 ? -0.836 -21.703 -1.672 1 98.5 197 THR A C 1
ATOM 1522 O O . THR A 1 197 ? -0.687 -20.719 -2.404 1 98.5 197 THR A O 1
ATOM 1525 N N . ILE A 1 198 ? -1.431 -21.562 -0.476 1 98.06 198 ILE A N 1
ATOM 1526 C CA . ILE A 1 198 ? -2.117 -20.344 -0.091 1 98.06 198 ILE A CA 1
ATOM 1527 C C . ILE A 1 198 ? -1.097 -19.219 0.11 1 98.06 198 ILE A C 1
ATOM 1529 O O . ILE A 1 198 ? -1.256 -18.125 -0.429 1 98.06 198 ILE A O 1
ATOM 1533 N N . PRO A 1 199 ? -0.056 -19.484 0.865 1 98 199 PRO A N 1
ATOM 1534 C CA . PRO A 1 199 ? 0.847 -18.359 1.086 1 98 199 PRO A CA 1
ATOM 1535 C C . PRO A 1 199 ? 1.915 -18.234 0.001 1 98 199 PRO A C 1
ATOM 1537 O O . PRO A 1 199 ? 2.369 -19.25 -0.541 1 98 199 PRO A O 1
ATOM 1540 N N . PRO A 1 200 ? 2.389 -17.062 -0.343 1 98.69 200 PRO A N 1
ATOM 1541 C CA . PRO A 1 200 ? 3.623 -16.875 -1.106 1 98.69 200 PRO A CA 1
ATOM 1542 C C . PRO A 1 200 ? 4.879 -17.109 -0.272 1 98.69 200 PRO A C 1
ATOM 1544 O O . PRO A 1 200 ? 4.844 -16.984 0.955 1 98.69 200 PRO A O 1
ATOM 1547 N N . ARG A 1 201 ? 5.898 -17.516 -0.907 1 98.5 201 ARG A N 1
ATOM 1548 C CA . ARG A 1 201 ? 7.199 -17.766 -0.292 1 98.5 201 ARG A CA 1
ATOM 1549 C C . ARG A 1 201 ? 8.336 -17.422 -1.244 1 98.5 201 ARG A C 1
ATOM 1551 O O . ARG A 1 201 ? 8.141 -16.641 -2.186 1 98.5 201 ARG A O 1
ATOM 1558 N N . GLU A 1 202 ? 9.523 -17.875 -0.984 1 98.06 202 GLU A N 1
ATOM 1559 C CA . GLU A 1 202 ? 10.695 -17.625 -1.808 1 98.06 202 GLU A CA 1
ATOM 1560 C C . GLU A 1 202 ? 10.484 -18.109 -3.24 1 98.06 202 GLU A C 1
ATOM 1562 O O . GLU A 1 202 ? 10.961 -17.469 -4.188 1 98.06 202 GLU A O 1
ATOM 1567 N N . ASN A 1 203 ? 9.734 -19.094 -3.387 1 98.5 203 ASN A N 1
ATOM 1568 C CA . ASN A 1 203 ? 9.547 -19.703 -4.695 1 98.5 203 ASN A CA 1
ATOM 1569 C C . ASN A 1 203 ? 8.445 -19.016 -5.492 1 98.5 203 ASN A C 1
ATOM 1571 O O . ASN A 1 203 ? 8.117 -19.438 -6.605 1 98.5 203 ASN A O 1
ATOM 1575 N N . GLY A 1 204 ? 7.883 -17.922 -4.941 1 98.69 204 GLY A N 1
ATOM 1576 C CA . GLY A 1 204 ? 6.719 -17.25 -5.508 1 98.69 204 GLY A CA 1
ATOM 1577 C C . GLY A 1 204 ? 5.406 -17.75 -4.934 1 98.69 204 GLY A C 1
ATOM 1578 O O . GLY A 1 204 ? 5.191 -17.703 -3.723 1 98.69 204 GLY A O 1
ATOM 1579 N N . GLY A 1 205 ? 4.754 -18.375 -5.766 1 98.62 205 GLY A N 1
ATOM 1580 C CA . GLY A 1 205 ? 3.463 -18.891 -5.336 1 98.62 205 GLY A CA 1
ATOM 1581 C C . GLY A 1 205 ? 2.367 -17.844 -5.355 1 98.62 205 GLY A C 1
ATOM 1582 O O . GLY A 1 205 ? 2.234 -17.094 -6.328 1 98.62 205 GLY A O 1
ATOM 1583 N N . ASN A 1 206 ? 1.497 -17.875 -4.371 1 98.75 206 ASN A N 1
ATOM 1584 C CA . ASN A 1 206 ? 0.281 -17.078 -4.309 1 98.75 206 ASN A CA 1
ATOM 1585 C C . ASN A 1 206 ? 0.583 -15.625 -3.918 1 98.75 206 ASN A C 1
ATOM 1587 O O . ASN A 1 206 ? 0.172 -15.172 -2.852 1 98.75 206 ASN A O 1
ATOM 1591 N N . LEU A 1 207 ? 1.184 -14.906 -4.883 1 98.75 207 LEU A N 1
ATOM 1592 C CA . LEU A 1 207 ? 1.602 -13.531 -4.633 1 98.75 207 LEU A CA 1
ATOM 1593 C C . LEU A 1 207 ? 0.427 -12.57 -4.781 1 98.75 207 LEU A C 1
ATOM 1595 O O . LEU A 1 207 ? 0.416 -11.5 -4.168 1 98.75 207 LEU A O 1
ATOM 1599 N N . ASP A 1 208 ? -0.529 -12.93 -5.633 1 98.88 208 ASP A N 1
ATOM 1600 C CA . ASP A 1 208 ? -1.721 -12.125 -5.867 1 98.88 208 ASP A CA 1
ATOM 1601 C C . ASP A 1 208 ? -1.354 -10.664 -6.121 1 98.88 208 ASP A C 1
ATOM 1603 O O . ASP A 1 208 ? -1.927 -9.758 -5.512 1 98.88 208 ASP A O 1
ATOM 1607 N N . VAL A 1 209 ? -0.398 -10.477 -7.008 1 98.88 209 VAL A N 1
ATOM 1608 C CA . VAL A 1 209 ? -0.011 -9.148 -7.469 1 98.88 209 VAL A CA 1
ATOM 1609 C C . VAL A 1 209 ? -0.74 -8.82 -8.766 1 98.88 209 VAL A C 1
ATOM 1611 O O . VAL A 1 209 ? -0.435 -9.391 -9.82 1 98.88 209 VAL A O 1
ATOM 1614 N N . ARG A 1 210 ? -1.639 -7.926 -8.742 1 98.75 210 ARG A N 1
ATOM 1615 C CA . ARG A 1 210 ? -2.521 -7.668 -9.883 1 98.75 210 ARG A CA 1
ATOM 1616 C C . ARG A 1 210 ? -1.734 -7.145 -11.078 1 98.75 210 ARG A C 1
ATOM 1618 O O . ARG A 1 210 ? -2.236 -7.141 -12.203 1 98.75 210 ARG A O 1
ATOM 1625 N N . HIS A 1 211 ? -0.494 -6.746 -10.883 1 98.75 211 HIS A N 1
ATOM 1626 C CA . HIS A 1 211 ? 0.315 -6.152 -11.945 1 98.75 211 HIS A CA 1
ATOM 1627 C C . HIS A 1 211 ? 1.028 -7.223 -12.758 1 98.75 211 HIS A C 1
ATOM 1629 O O . HIS A 1 211 ? 1.739 -6.91 -13.719 1 98.75 211 HIS A O 1
ATOM 1635 N N . PHE A 1 212 ? 0.812 -8.508 -12.383 1 98.88 212 PHE A N 1
ATOM 1636 C CA . PHE A 1 212 ? 1.3 -9.633 -13.172 1 98.88 212 PHE A CA 1
ATOM 1637 C C . PHE A 1 212 ? 0.422 -9.852 -14.398 1 98.88 212 PHE A C 1
ATOM 1639 O O . PHE A 1 212 ? 0.184 -10.992 -14.805 1 98.88 212 PHE A O 1
ATOM 1646 N N . SER A 1 213 ? -0.113 -8.852 -15 1 98.75 213 SER A N 1
ATOM 1647 C CA . SER A 1 213 ? -0.979 -8.883 -16.172 1 98.75 213 SER A CA 1
ATOM 1648 C C . SER A 1 213 ? -0.164 -8.898 -17.453 1 98.75 213 SER A C 1
ATOM 1650 O O . SER A 1 213 ? 1.062 -8.766 -17.422 1 98.75 213 SER A O 1
ATOM 1652 N N . PRO A 1 214 ? -0.858 -9.148 -18.609 1 98.81 214 PRO A N 1
ATOM 1653 C CA . PRO A 1 214 ? -0.122 -9.172 -19.875 1 98.81 214 PRO A CA 1
ATOM 1654 C C . PRO A 1 214 ? 0.766 -7.945 -20.062 1 98.81 214 PRO A C 1
ATOM 1656 O O . PRO A 1 214 ? 0.322 -6.82 -19.844 1 98.81 214 PRO A O 1
ATOM 1659 N N . GLY A 1 215 ? 1.99 -8.172 -20.453 1 98.44 215 GLY A N 1
ATOM 1660 C CA . GLY A 1 215 ? 2.986 -7.121 -20.578 1 98.44 215 GLY A CA 1
ATOM 1661 C C . GLY A 1 215 ? 3.979 -7.094 -19.438 1 98.44 215 GLY A C 1
ATOM 1662 O O . GLY A 1 215 ? 4.977 -6.375 -19.484 1 98.44 215 GLY A O 1
ATOM 1663 N N . SER A 1 216 ? 3.766 -7.871 -18.438 1 98.81 216 SER A N 1
ATOM 1664 C CA . SER A 1 216 ? 4.676 -7.953 -17.312 1 98.81 216 SER A CA 1
ATOM 1665 C C . SER A 1 216 ? 5.73 -9.039 -17.516 1 98.81 216 SER A C 1
ATOM 1667 O O . SER A 1 216 ? 5.586 -9.883 -18.406 1 98.81 216 SER A O 1
ATOM 1669 N N . LYS A 1 217 ? 6.789 -8.969 -16.797 1 98.69 217 LYS A N 1
ATOM 1670 C CA . LYS A 1 217 ? 7.832 -9.984 -16.656 1 98.69 217 LYS A CA 1
ATOM 1671 C C . LYS A 1 217 ? 8.141 -10.258 -15.188 1 98.69 217 LYS A C 1
ATOM 1673 O O . LYS A 1 217 ? 8.445 -9.328 -14.43 1 98.69 217 LYS A O 1
ATOM 1678 N N . ILE A 1 218 ? 8.047 -11.445 -14.828 1 98.88 218 ILE A N 1
ATOM 1679 C CA . ILE A 1 218 ? 8.359 -11.805 -13.453 1 98.88 218 ILE A CA 1
ATOM 1680 C C . ILE A 1 218 ? 9.633 -12.641 -13.406 1 98.88 218 ILE A C 1
ATOM 1682 O O . ILE A 1 218 ? 9.836 -13.523 -14.242 1 98.88 218 ILE A O 1
ATOM 1686 N N . TYR A 1 219 ? 10.445 -12.391 -12.469 1 98.88 219 TYR A N 1
ATOM 1687 C CA . TYR A 1 219 ? 11.719 -13.078 -12.258 1 98.88 219 TYR A CA 1
ATOM 1688 C C . TYR A 1 219 ? 11.672 -13.93 -11 1 98.88 219 TYR A C 1
ATOM 1690 O O . TYR A 1 219 ? 11.523 -13.406 -9.891 1 98.88 219 TYR A O 1
ATOM 1698 N N . PHE A 1 220 ? 11.82 -15.227 -11.211 1 98.88 220 PHE A N 1
ATOM 1699 C CA . PHE A 1 220 ? 11.805 -16.172 -10.094 1 98.88 220 PHE A CA 1
ATOM 1700 C C . PHE A 1 220 ? 13.188 -16.75 -9.859 1 98.88 220 PHE A C 1
ATOM 1702 O O . PHE A 1 220 ? 13.828 -17.25 -10.789 1 98.88 220 PHE A O 1
ATOM 1709 N N . PRO A 1 221 ? 13.656 -16.703 -8.641 1 98.75 221 PRO A N 1
ATOM 1710 C CA . PRO A 1 221 ? 14.852 -17.5 -8.367 1 98.75 221 PRO A CA 1
ATOM 1711 C C . PRO A 1 221 ? 14.625 -19 -8.602 1 98.75 221 PRO A C 1
ATOM 1713 O O . PRO A 1 221 ? 13.586 -19.531 -8.203 1 98.75 221 PRO A O 1
ATOM 1716 N N . VAL A 1 222 ? 15.57 -19.641 -9.219 1 98.88 222 VAL A N 1
ATOM 1717 C CA . VAL A 1 222 ? 15.469 -21.062 -9.5 1 98.88 222 VAL A CA 1
ATOM 1718 C C . VAL A 1 222 ? 16.109 -21.859 -8.375 1 98.88 222 VAL A C 1
ATOM 1720 O O . VAL A 1 222 ? 17.234 -21.578 -7.965 1 98.88 222 VAL A O 1
ATOM 1723 N N . PHE A 1 223 ? 15.406 -22.891 -7.867 1 98.75 223 PHE A N 1
ATOM 1724 C CA . PHE A 1 223 ? 15.891 -23.641 -6.715 1 98.75 223 PHE A CA 1
ATOM 1725 C C . PHE A 1 223 ? 16.188 -25.094 -7.102 1 98.75 223 PHE A C 1
ATOM 1727 O O . PHE A 1 223 ? 16.875 -25.797 -6.379 1 98.75 223 PHE A O 1
ATOM 1734 N N . VAL A 1 224 ? 15.617 -25.594 -8.203 1 98.75 224 VAL A N 1
ATOM 1735 C CA . VAL A 1 224 ? 15.859 -26.938 -8.703 1 98.75 224 VAL A CA 1
ATOM 1736 C C . VAL A 1 224 ? 16.109 -26.906 -10.211 1 98.75 224 VAL A C 1
ATOM 1738 O O . VAL A 1 224 ? 15.688 -25.969 -10.891 1 98.75 224 VAL A O 1
ATOM 1741 N N . GLU A 1 225 ? 16.75 -27.953 -10.688 1 98.62 225 GLU A N 1
ATOM 1742 C CA . GLU A 1 225 ? 16.953 -28.062 -12.133 1 98.62 225 GLU A CA 1
ATOM 1743 C C . GLU A 1 225 ? 15.633 -28.016 -12.883 1 98.62 225 GLU A C 1
ATOM 1745 O O . GLU A 1 225 ? 14.664 -28.672 -12.5 1 98.62 225 GLU A O 1
ATOM 1750 N N . GLY A 1 226 ? 15.555 -27.109 -13.875 1 98.81 226 GLY A N 1
ATOM 1751 C CA . GLY A 1 226 ? 14.367 -26.969 -14.695 1 98.81 226 GLY A CA 1
ATOM 1752 C C . GLY A 1 226 ? 13.344 -26.016 -14.117 1 98.81 226 GLY A C 1
ATOM 1753 O O . GLY A 1 226 ? 12.32 -25.734 -14.742 1 98.81 226 GLY A O 1
ATOM 1754 N N . ALA A 1 227 ? 13.562 -25.5 -12.867 1 98.88 227 ALA A N 1
ATOM 1755 C CA . ALA A 1 227 ? 12.734 -24.516 -12.164 1 98.88 227 ALA A CA 1
ATOM 1756 C C . ALA A 1 227 ? 11.398 -25.125 -11.75 1 98.88 227 ALA A C 1
ATOM 1758 O O . ALA A 1 227 ? 10.961 -24.953 -10.609 1 98.88 227 ALA A O 1
ATOM 1759 N N . LEU A 1 228 ? 10.812 -25.938 -12.75 1 98.94 228 LEU A N 1
ATOM 1760 C CA . LEU A 1 228 ? 9.516 -26.562 -12.516 1 98.94 228 LEU A CA 1
ATOM 1761 C C . LEU A 1 228 ? 8.461 -25.516 -12.172 1 98.94 228 LEU A C 1
ATOM 1763 O O . LEU A 1 228 ? 7.898 -25.531 -11.07 1 98.94 228 LEU A O 1
ATOM 1767 N N . PHE A 1 229 ? 8.086 -24.75 -13.172 1 98.94 229 PHE A N 1
ATOM 1768 C CA . PHE A 1 229 ? 7.184 -23.609 -13.031 1 98.94 229 PHE A CA 1
ATOM 1769 C C . PHE A 1 229 ? 5.727 -24.047 -13.125 1 98.94 229 PHE A C 1
ATOM 1771 O O . PHE A 1 229 ? 5.379 -24.875 -13.977 1 98.94 229 PHE A O 1
ATOM 1778 N N . SER A 1 230 ? 4.879 -23.562 -12.234 1 98.94 230 SER A N 1
ATOM 1779 C CA . SER A 1 230 ? 3.443 -23.812 -12.266 1 98.94 230 SER A CA 1
ATOM 1780 C C . SER A 1 230 ? 2.648 -22.531 -12.07 1 98.94 230 SER A C 1
ATOM 1782 O O . SER A 1 230 ? 3.172 -21.547 -11.547 1 98.94 230 SER A O 1
ATOM 1784 N N . VAL A 1 231 ? 1.413 -22.562 -12.523 1 98.81 231 VAL A N 1
ATOM 1785 C CA . VAL A 1 231 ? 0.602 -21.344 -12.5 1 98.81 231 VAL A CA 1
ATOM 1786 C C . VAL A 1 231 ? -0.866 -21.719 -12.289 1 98.81 231 VAL A C 1
ATOM 1788 O O . VAL A 1 231 ? -1.281 -22.844 -12.57 1 98.81 231 VAL A O 1
ATOM 1791 N N . GLY A 1 232 ? -1.637 -20.828 -11.781 1 98.75 232 GLY A N 1
ATOM 1792 C CA . GLY A 1 232 ? -3.076 -20.938 -11.609 1 98.75 232 GLY A CA 1
ATOM 1793 C C . GLY A 1 232 ? -3.682 -19.75 -10.883 1 98.75 232 GLY A C 1
ATOM 1794 O O . GLY A 1 232 ? -3.115 -18.656 -10.891 1 98.75 232 GLY A O 1
ATOM 1795 N N . ASP A 1 233 ? -4.922 -19.969 -10.414 1 98.62 233 ASP A N 1
ATOM 1796 C CA . ASP A 1 233 ? -5.605 -18.953 -9.625 1 98.62 233 ASP A CA 1
ATOM 1797 C C . ASP A 1 233 ? -5.746 -17.656 -10.414 1 98.62 233 ASP A C 1
ATOM 1799 O O . ASP A 1 233 ? -5.32 -16.594 -9.953 1 98.62 233 ASP A O 1
ATOM 1803 N N . ALA A 1 234 ? -6.297 -17.781 -11.617 1 98.88 234 ALA A N 1
ATOM 1804 C CA . ALA A 1 234 ? -6.469 -16.609 -12.477 1 98.88 234 ALA A CA 1
ATOM 1805 C C . ALA A 1 234 ? -7.531 -15.664 -11.914 1 98.88 234 ALA A C 1
ATOM 1807 O O . ALA A 1 234 ? -8.586 -16.109 -11.453 1 98.88 234 ALA A O 1
ATOM 1808 N N . HIS A 1 235 ? -7.227 -14.422 -11.906 1 98.94 235 HIS A N 1
ATOM 1809 C CA . HIS A 1 235 ? -8.102 -13.336 -11.484 1 98.94 235 HIS A CA 1
ATOM 1810 C C . HIS A 1 235 ? -8.445 -12.422 -12.656 1 98.94 235 HIS A C 1
ATOM 1812 O O . HIS A 1 235 ? -7.559 -12 -13.398 1 98.94 235 HIS A O 1
ATOM 1818 N N . TYR A 1 236 ? -9.734 -12.148 -12.82 1 98.88 236 TYR A N 1
ATOM 1819 C CA . TYR A 1 236 ? -10.133 -11.203 -13.867 1 98.88 236 TYR A CA 1
ATOM 1820 C C . TYR A 1 236 ? -9.812 -9.773 -13.453 1 98.88 236 TYR A C 1
ATOM 1822 O O . TYR A 1 236 ? -9.414 -8.953 -14.289 1 98.88 236 TYR A O 1
ATOM 1830 N N . ALA A 1 237 ? -10.016 -9.492 -12.188 1 98.88 237 ALA A N 1
ATOM 1831 C CA . ALA A 1 237 ? -9.711 -8.195 -11.586 1 98.88 237 ALA A CA 1
ATOM 1832 C C . ALA A 1 237 ? -9.508 -8.328 -10.078 1 98.88 237 ALA A C 1
ATOM 1834 O O . ALA A 1 237 ? -10.07 -9.227 -9.445 1 98.88 237 ALA A O 1
ATOM 1835 N N . GLN A 1 238 ? -8.727 -7.488 -9.602 1 98.88 238 GLN A N 1
ATOM 1836 C CA . GLN A 1 238 ? -8.398 -7.457 -8.18 1 98.88 238 GLN A CA 1
ATOM 1837 C C . GLN A 1 238 ? -7.992 -6.051 -7.742 1 98.88 238 GLN A C 1
ATOM 1839 O O . GLN A 1 238 ? -7.32 -5.332 -8.484 1 98.88 238 GLN A O 1
ATOM 1844 N N . GLY A 1 239 ? -8.398 -5.582 -6.625 1 98.69 239 GLY A N 1
ATOM 1845 C CA . GLY A 1 239 ? -7.789 -4.422 -5.996 1 98.69 239 GLY A CA 1
ATOM 1846 C C . GLY A 1 239 ? -6.504 -4.746 -5.258 1 98.69 239 GLY A C 1
ATOM 1847 O O . GLY A 1 239 ? -6.262 -5.902 -4.906 1 98.69 239 GLY A O 1
ATOM 1848 N N . ASP A 1 240 ? -5.574 -3.727 -5 1 98.62 240 ASP A N 1
ATOM 1849 C CA . ASP A 1 240 ? -4.473 -3.914 -4.059 1 98.62 240 ASP A CA 1
ATOM 1850 C C . ASP A 1 240 ? -4.996 -4.168 -2.645 1 98.62 240 ASP A C 1
ATOM 1852 O O . ASP A 1 240 ? -5.613 -3.291 -2.037 1 98.62 240 ASP A O 1
ATOM 1856 N N . GLY A 1 241 ? -4.75 -5.328 -2.209 1 98.5 241 GLY A N 1
ATOM 1857 C CA . GLY A 1 241 ? -5.277 -5.793 -0.936 1 98.5 241 GLY A CA 1
ATOM 1858 C C . GLY A 1 241 ? -5.922 -7.16 -1.021 1 98.5 241 GLY A C 1
ATOM 1859 O O . GLY A 1 241 ? -5.695 -8.016 -0.161 1 98.5 241 GLY A O 1
ATOM 1860 N N . GLU A 1 242 ? -6.734 -7.418 -2.156 1 98.75 242 GLU A N 1
ATOM 1861 C CA . GLU A 1 242 ? -7.543 -8.633 -2.189 1 98.75 242 GLU A CA 1
ATOM 1862 C C . GLU A 1 242 ? -8.078 -8.984 -0.804 1 98.75 242 GLU A C 1
ATOM 1864 O O . GLU A 1 242 ? -7.75 -10.039 -0.254 1 98.75 242 GLU A O 1
ATOM 1869 N N . VAL A 1 243 ? -8.953 -8.312 -0.374 1 98.88 243 VAL A N 1
ATOM 1870 C CA . VAL A 1 243 ? -9.156 -8.219 1.067 1 98.88 243 VAL A CA 1
ATOM 1871 C C . VAL A 1 243 ? -10.156 -9.273 1.521 1 98.88 243 VAL A C 1
ATOM 1873 O O . VAL A 1 243 ? -10.133 -9.703 2.678 1 98.88 243 VAL A O 1
ATOM 1876 N N . CYS A 1 244 ? -11.047 -9.789 0.638 1 98.5 244 CYS A N 1
ATOM 1877 C CA . CYS A 1 244 ? -12.094 -10.672 1.141 1 98.5 244 CYS A CA 1
ATOM 1878 C C . CYS A 1 244 ? -11.688 -12.133 0.992 1 98.5 244 CYS A C 1
ATOM 1880 O O . CYS A 1 244 ? -12.43 -13.031 1.394 1 98.5 244 CYS A O 1
ATOM 1882 N N . GLY A 1 245 ? -10.531 -12.398 0.356 1 96.25 245 GLY A N 1
ATOM 1883 C CA . GLY A 1 245 ? -10.078 -13.766 0.146 1 96.25 245 GLY A CA 1
ATOM 1884 C C . GLY A 1 245 ? -9.961 -14.133 -1.32 1 96.25 245 GLY A C 1
ATOM 1885 O O . GLY A 1 245 ? -9.148 -14.984 -1.69 1 96.25 245 GLY A O 1
ATOM 1886 N N . THR A 1 246 ? -10.766 -13.492 -2.074 1 98.06 246 THR A N 1
ATOM 1887 C CA . THR A 1 246 ? -10.727 -13.773 -3.506 1 98.06 246 THR A CA 1
ATOM 1888 C C . THR A 1 246 ? -10.812 -12.477 -4.309 1 98.06 246 THR A C 1
ATOM 1890 O O . THR A 1 246 ? -11.352 -11.477 -3.83 1 98.06 246 THR A O 1
ATOM 1893 N N . ALA A 1 247 ? -10.234 -12.516 -5.477 1 98.75 247 ALA A N 1
ATOM 1894 C CA . ALA A 1 247 ? -10.484 -11.531 -6.527 1 98.75 247 ALA A CA 1
ATOM 1895 C C . ALA A 1 247 ? -11.727 -11.898 -7.336 1 98.75 247 ALA A C 1
ATOM 1897 O O . ALA A 1 247 ? -12.695 -12.43 -6.789 1 98.75 247 ALA A O 1
ATOM 1898 N N . ILE A 1 248 ? -11.844 -11.438 -8.555 1 98.94 248 ILE A N 1
ATOM 1899 C CA . ILE A 1 248 ? -12.758 -12.086 -9.492 1 98.94 248 ILE A CA 1
ATOM 1900 C C . ILE A 1 248 ? -12.117 -13.344 -10.062 1 98.94 248 ILE A C 1
ATOM 1902 O O . ILE A 1 248 ? -11.352 -13.273 -11.031 1 98.94 248 ILE A O 1
ATOM 1906 N N . GLU A 1 249 ? -12.477 -14.453 -9.398 1 98.75 249 GLU A N 1
ATOM 1907 C CA . GLU A 1 249 ? -11.875 -15.742 -9.703 1 98.75 249 GLU A CA 1
ATOM 1908 C C . GLU A 1 249 ? -12.469 -16.344 -10.977 1 98.75 249 GLU A C 1
ATOM 1910 O O . GLU A 1 249 ? -13.672 -16.25 -11.211 1 98.75 249 GLU A O 1
ATOM 1915 N N . MET A 1 250 ? -11.609 -16.969 -11.766 1 98.31 250 MET A N 1
ATOM 1916 C CA . MET A 1 250 ? -12.102 -17.641 -12.961 1 98.31 250 MET A CA 1
ATOM 1917 C C . MET A 1 250 ? -11.07 -18.625 -13.5 1 98.31 250 MET A C 1
ATOM 1919 O O . MET A 1 250 ? -9.93 -18.656 -13.023 1 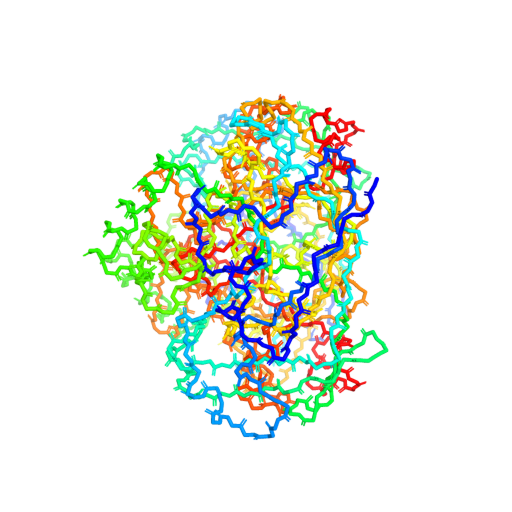98.31 250 MET A O 1
ATOM 1923 N N . GLY A 1 251 ? -11.492 -19.562 -14.352 1 98.19 251 GLY A N 1
ATOM 1924 C CA . GLY A 1 251 ? -10.547 -20.234 -15.234 1 98.19 251 GLY A CA 1
ATOM 1925 C C . GLY A 1 251 ? -9.992 -19.328 -16.312 1 98.19 251 GLY A C 1
ATOM 1926 O O . GLY A 1 251 ? -10.586 -18.281 -16.625 1 98.19 251 GLY A O 1
ATOM 1927 N N . ALA A 1 252 ? -8.883 -19.703 -16.812 1 98.75 252 ALA A N 1
ATOM 1928 C CA . ALA A 1 252 ? -8.281 -18.859 -17.844 1 98.75 252 ALA A CA 1
ATOM 1929 C C . ALA A 1 252 ? -7.293 -19.656 -18.703 1 98.75 252 ALA A C 1
ATOM 1931 O O . ALA A 1 252 ? -6.945 -20.781 -18.359 1 98.75 252 ALA A O 1
ATOM 1932 N N . THR A 1 253 ? -6.969 -19.125 -19.812 1 98.88 253 THR A N 1
ATOM 1933 C CA . THR A 1 253 ? -5.855 -19.562 -20.641 1 98.88 253 THR A CA 1
ATOM 1934 C C . THR A 1 253 ? -4.77 -18.5 -20.703 1 98.88 253 THR A C 1
ATOM 1936 O O . THR A 1 253 ? -5.023 -17.375 -21.141 1 98.88 253 THR A O 1
ATOM 1939 N N . ALA A 1 254 ? -3.617 -18.875 -20.266 1 98.88 254 ALA A N 1
ATOM 1940 C CA . ALA A 1 254 ? -2.498 -17.922 -20.25 1 98.88 254 ALA A CA 1
ATOM 1941 C C . ALA A 1 254 ? -1.471 -18.281 -21.328 1 98.88 254 ALA A C 1
ATOM 1943 O O . ALA A 1 254 ? -1.211 -19.469 -21.578 1 98.88 254 ALA A O 1
ATOM 1944 N N . THR A 1 255 ? -0.936 -17.312 -21.984 1 98.94 255 THR A N 1
ATOM 1945 C CA . THR A 1 255 ? 0.206 -17.453 -22.875 1 98.94 255 THR A CA 1
ATOM 1946 C C . THR A 1 255 ? 1.456 -16.828 -22.266 1 98.94 255 THR A C 1
ATOM 1948 O O . THR A 1 255 ? 1.499 -15.625 -22 1 98.94 255 THR A O 1
ATOM 1951 N N . LEU A 1 256 ? 2.443 -17.656 -22.047 1 98.88 256 LEU A N 1
ATOM 1952 C CA . LEU A 1 256 ? 3.656 -17.25 -21.344 1 98.88 256 LEU A CA 1
ATOM 1953 C C . LEU A 1 256 ? 4.895 -17.547 -22.188 1 98.88 256 LEU A C 1
ATOM 1955 O O . LEU A 1 256 ? 4.914 -18.516 -22.953 1 98.88 256 LEU A O 1
ATOM 1959 N N . ARG A 1 257 ? 5.84 -16.734 -22.078 1 98.75 257 ARG A N 1
ATOM 1960 C CA . ARG A 1 257 ? 7.16 -17 -22.641 1 98.75 257 ARG A CA 1
ATOM 1961 C C . ARG A 1 257 ? 8.203 -17.125 -21.531 1 98.75 257 ARG A C 1
ATOM 1963 O O . ARG A 1 257 ? 8.195 -16.359 -20.578 1 98.75 257 ARG A O 1
ATOM 1970 N N . PHE A 1 258 ? 9.094 -18.078 -21.719 1 98.25 258 PHE A N 1
ATOM 1971 C CA . PHE A 1 258 ? 10.07 -18.375 -20.672 1 98.25 258 PHE A CA 1
ATOM 1972 C C . PHE A 1 258 ? 11.461 -17.922 -21.094 1 98.25 258 PHE A C 1
ATOM 1974 O O . PHE A 1 258 ? 11.805 -17.984 -22.281 1 98.25 258 PHE A O 1
ATOM 1981 N N . GLY A 1 259 ? 12.172 -17.422 -20.203 1 97.69 259 GLY A N 1
ATOM 1982 C CA . GLY A 1 259 ? 13.594 -17.109 -20.328 1 97.69 259 GLY A CA 1
ATOM 1983 C C . GLY A 1 259 ? 14.391 -17.469 -19.094 1 97.69 259 GLY A C 1
ATOM 1984 O O . GLY A 1 259 ? 13.828 -17.844 -18.062 1 97.69 259 GLY A O 1
ATOM 1985 N N . VAL A 1 260 ? 15.688 -17.484 -19.266 1 98.31 260 VAL A N 1
ATOM 1986 C CA . VAL A 1 260 ? 16.578 -17.766 -18.141 1 98.31 260 VAL A CA 1
ATOM 1987 C C . VAL A 1 260 ? 17.719 -16.734 -18.109 1 98.31 260 VAL A C 1
ATOM 1989 O O . VAL A 1 260 ? 18.281 -16.406 -19.156 1 98.31 260 VAL A O 1
ATOM 1992 N N . ILE A 1 261 ? 17.906 -16.125 -17.031 1 97.38 261 ILE A N 1
ATOM 1993 C CA . ILE A 1 261 ? 19.109 -15.328 -16.781 1 97.38 261 ILE A CA 1
ATOM 1994 C C . ILE A 1 261 ? 20.094 -16.125 -15.93 1 97.38 261 ILE A C 1
ATOM 1996 O O . ILE A 1 261 ? 19.875 -16.297 -14.734 1 97.38 261 ILE A O 1
ATOM 2000 N N . SER A 1 262 ? 21.172 -16.562 -16.578 1 97.75 262 SER A N 1
ATOM 2001 C CA . SER A 1 262 ? 22.156 -17.391 -15.906 1 97.75 262 SER A CA 1
ATOM 2002 C C . SER A 1 262 ? 22.766 -16.672 -14.703 1 97.75 262 SER A C 1
ATOM 2004 O O . SER A 1 262 ? 23.156 -15.508 -14.805 1 97.75 262 SER A O 1
ATOM 2006 N N . GLU A 1 263 ? 22.703 -17.297 -13.531 1 97.44 263 GLU A N 1
ATOM 2007 C CA . GLU A 1 263 ? 23.266 -16.844 -12.266 1 97.44 263 GLU A CA 1
ATOM 2008 C C . GLU A 1 263 ? 22.625 -15.531 -11.812 1 97.44 263 GLU A C 1
ATOM 2010 O O . GLU A 1 263 ? 23.203 -14.789 -11.023 1 97.44 263 GLU A O 1
ATOM 2015 N N . GLY A 1 264 ? 21.484 -15.242 -12.398 1 95.88 264 GLY A N 1
ATOM 2016 C CA . GLY A 1 264 ? 20.844 -13.969 -12.125 1 95.88 264 GLY A CA 1
ATOM 2017 C C . GLY A 1 264 ? 20.484 -13.781 -10.664 1 95.88 264 GLY A C 1
ATOM 2018 O O . GLY A 1 264 ? 20.641 -12.688 -10.109 1 95.88 264 GLY A O 1
ATOM 2019 N N . ALA A 1 265 ? 19.922 -14.82 -10.039 1 96.25 265 ALA A N 1
ATOM 2020 C CA . ALA A 1 265 ? 19.531 -14.727 -8.633 1 96.25 265 ALA A CA 1
ATOM 2021 C C . ALA A 1 265 ? 20.734 -14.445 -7.75 1 96.25 265 ALA A C 1
ATOM 2023 O O . ALA A 1 265 ? 20.672 -13.617 -6.836 1 96.25 265 ALA A O 1
ATOM 2024 N N . LYS A 1 266 ? 21.766 -15.156 -8.047 1 93.25 266 LYS A N 1
ATOM 2025 C CA . LYS A 1 266 ? 23 -14.969 -7.301 1 93.25 266 LYS A CA 1
ATOM 2026 C C . LYS A 1 266 ? 23.594 -13.578 -7.551 1 93.25 266 LYS A C 1
ATOM 2028 O O . LYS A 1 266 ? 23.953 -12.875 -6.605 1 93.25 266 LYS A O 1
ATOM 2033 N N . LYS A 1 267 ? 23.625 -13.172 -8.766 1 91.81 267 LYS A N 1
ATOM 2034 C CA . LYS A 1 267 ? 24.234 -11.914 -9.195 1 91.81 267 LYS A CA 1
ATOM 2035 C C . LYS A 1 267 ? 23.516 -10.719 -8.586 1 91.81 267 LYS A C 1
ATOM 2037 O O . LYS A 1 267 ? 24.156 -9.742 -8.172 1 91.81 267 LYS A O 1
ATOM 2042 N N . TYR A 1 268 ? 22.219 -10.828 -8.516 1 90.81 268 TYR A N 1
ATOM 2043 C CA . TYR A 1 268 ? 21.453 -9.664 -8.086 1 90.81 268 TYR A CA 1
ATOM 2044 C C . TYR A 1 268 ? 20.969 -9.828 -6.656 1 90.81 268 TYR A C 1
ATOM 2046 O O . TYR A 1 268 ? 20.344 -8.922 -6.102 1 90.81 268 TYR A O 1
ATOM 2054 N N . GLY A 1 269 ? 21.281 -10.891 -6.062 1 90.88 269 GLY A N 1
ATOM 2055 C CA . GLY A 1 269 ? 20.875 -11.141 -4.691 1 90.88 269 GLY A CA 1
ATOM 2056 C C . GLY A 1 269 ? 19.359 -11.234 -4.531 1 90.88 269 GLY A C 1
ATOM 2057 O O . GLY A 1 269 ? 18.797 -10.656 -3.6 1 90.88 269 GLY A O 1
ATOM 2058 N N . ILE A 1 270 ? 18.719 -11.859 -5.461 1 94.62 270 ILE A N 1
ATOM 2059 C CA . ILE A 1 270 ? 17.266 -11.961 -5.473 1 94.62 270 ILE A CA 1
ATOM 2060 C C . ILE A 1 270 ? 16.844 -13.297 -4.867 1 94.62 270 ILE A C 1
ATOM 2062 O O . ILE A 1 270 ? 17.172 -14.359 -5.395 1 94.62 270 ILE A O 1
ATOM 2066 N N . ARG A 1 271 ? 16.125 -13.219 -3.756 1 94.44 271 ARG A N 1
ATOM 2067 C CA . ARG A 1 271 ? 15.664 -14.422 -3.062 1 94.44 271 ARG A CA 1
ATOM 2068 C C . ARG A 1 271 ? 14.148 -14.586 -3.188 1 94.44 271 ARG A C 1
ATOM 2070 O O . ARG A 1 271 ? 13.617 -15.672 -2.961 1 94.44 271 ARG A O 1
ATOM 2077 N N . PHE A 1 272 ? 13.477 -13.508 -3.447 1 97.5 272 PHE A N 1
ATOM 2078 C CA . PHE A 1 272 ? 12.039 -13.477 -3.711 1 97.5 272 PHE A CA 1
ATOM 2079 C C . PHE A 1 272 ? 11.758 -12.859 -5.078 1 97.5 272 PHE A C 1
ATOM 2081 O O . PHE A 1 272 ? 12.57 -12.102 -5.605 1 97.5 272 PHE A O 1
ATOM 2088 N N . PRO A 1 273 ? 10.609 -13.172 -5.656 1 98.38 273 PRO A N 1
ATOM 2089 C CA . PRO A 1 273 ? 10.344 -12.688 -7.012 1 98.38 273 PRO A CA 1
ATOM 2090 C C . PRO A 1 273 ? 10.383 -11.164 -7.113 1 98.38 273 PRO A C 1
ATOM 2092 O O . PRO A 1 273 ?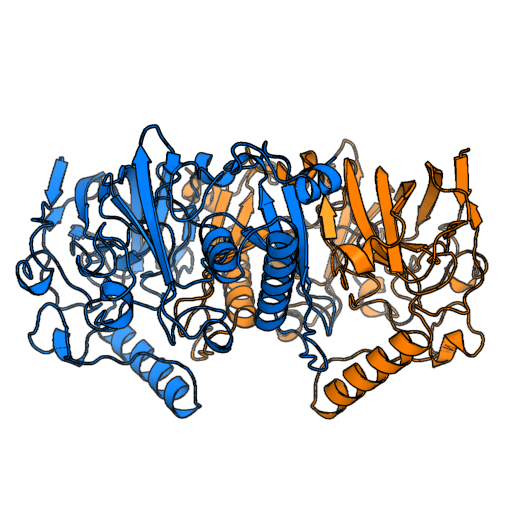 9.961 -10.469 -6.188 1 98.38 273 PRO A O 1
ATOM 2095 N N . ILE A 1 274 ? 10.914 -10.648 -8.148 1 98.69 274 ILE A N 1
ATOM 2096 C CA . ILE A 1 274 ? 10.805 -9.258 -8.578 1 98.69 274 ILE A CA 1
ATOM 2097 C C . ILE A 1 274 ? 10.148 -9.203 -9.961 1 98.69 274 ILE A C 1
ATOM 2099 O O . ILE A 1 274 ? 9.883 -10.234 -10.57 1 98.69 274 ILE A O 1
ATOM 2103 N N . PHE A 1 275 ? 9.797 -7.973 -10.414 1 98.81 275 PHE A N 1
ATOM 2104 C CA . PHE A 1 275 ? 9.062 -8.008 -11.68 1 98.81 275 PHE A CA 1
ATOM 2105 C C . PHE A 1 275 ? 9.07 -6.633 -12.344 1 98.81 275 PHE A C 1
ATOM 2107 O O . PHE A 1 275 ? 9.297 -5.617 -11.68 1 98.81 275 PHE A O 1
ATOM 2114 N N . LYS A 1 276 ? 8.969 -6.605 -13.586 1 98.75 276 LYS A N 1
ATOM 2115 C CA . LYS A 1 276 ? 8.469 -5.492 -14.391 1 98.75 276 LYS A CA 1
ATOM 2116 C C . LYS A 1 276 ? 6.949 -5.543 -14.516 1 98.75 276 LYS A C 1
ATOM 2118 O O . LYS A 1 276 ? 6.402 -6.449 -15.148 1 98.75 276 LYS A O 1
ATOM 2123 N N . PRO A 1 277 ? 6.285 -4.547 -13.945 1 98.69 277 PRO A N 1
ATOM 2124 C CA . PRO A 1 277 ? 4.82 -4.598 -14.016 1 98.69 277 PRO A CA 1
ATOM 2125 C C . PRO A 1 277 ? 4.281 -4.293 -15.414 1 98.69 277 PRO A C 1
ATOM 2127 O O . PRO A 1 277 ? 4.973 -3.668 -16.219 1 98.69 277 PRO A O 1
ATOM 2130 N N . SER A 1 278 ? 3.057 -4.836 -15.648 1 98.5 278 SER A N 1
ATOM 2131 C CA . SER A 1 278 ? 2.324 -4.395 -16.828 1 98.5 278 SER A CA 1
ATOM 2132 C C . SER A 1 278 ? 2.053 -2.895 -16.797 1 98.5 278 SER A C 1
ATOM 2134 O O . SER A 1 278 ? 1.468 -2.393 -15.828 1 98.5 278 SER A O 1
ATOM 2136 N N . GLU A 1 279 ? 2.469 -2.232 -17.828 1 96.19 279 GLU A N 1
ATOM 2137 C CA . GLU A 1 279 ? 2.229 -0.793 -17.875 1 96.19 279 GLU A CA 1
ATOM 2138 C C . GLU A 1 279 ? 0.735 -0.482 -17.891 1 96.19 279 GLU A C 1
ATOM 2140 O O . GLU A 1 279 ? 0.29 0.487 -17.266 1 96.19 279 GLU A O 1
ATOM 2145 N N . SER A 1 280 ? 0.037 -1.335 -18.578 1 96.81 280 SER A N 1
ATOM 2146 C CA . SER A 1 280 ? -1.41 -1.151 -18.625 1 96.81 280 SER A CA 1
ATOM 2147 C C . SER A 1 280 ? -2.033 -1.347 -17.234 1 96.81 280 SER A C 1
ATOM 2149 O O . SER A 1 280 ? -2.949 -0.615 -16.859 1 96.81 280 SER A O 1
ATOM 2151 N N . SER A 1 281 ? -1.522 -2.324 -16.516 1 97.94 281 SER A N 1
ATOM 2152 C CA . SER A 1 281 ? -2.031 -2.58 -15.18 1 97.94 281 SER A CA 1
ATOM 2153 C C . SER A 1 281 ? -1.726 -1.418 -14.242 1 97.94 281 SER A C 1
ATOM 2155 O O . SER A 1 281 ? -2.555 -1.054 -13.406 1 97.94 281 SER A O 1
ATOM 2157 N N . VAL A 1 282 ? -0.535 -0.815 -14.383 1 97.44 282 VAL A N 1
ATOM 2158 C CA . VAL A 1 282 ? -0.141 0.334 -13.578 1 97.44 282 VAL A CA 1
ATOM 2159 C C . VAL A 1 282 ? -1.071 1.51 -13.859 1 97.44 282 VAL A C 1
ATOM 2161 O O . VAL A 1 282 ? -1.398 2.285 -12.961 1 97.44 282 VAL A O 1
ATOM 2164 N N . ARG A 1 283 ? -1.628 1.628 -15.055 1 96.69 283 ARG A N 1
ATOM 2165 C CA . ARG A 1 283 ? -2.436 2.766 -15.477 1 96.69 283 ARG A CA 1
ATOM 2166 C C . ARG A 1 283 ? -3.914 2.525 -15.195 1 96.69 283 ARG A C 1
ATOM 2168 O O . ARG A 1 283 ? -4.738 3.426 -15.367 1 96.69 283 ARG A O 1
ATOM 2175 N N . ARG A 1 284 ? -4.207 1.288 -14.703 1 95.69 284 ARG A N 1
ATOM 2176 C CA . ARG A 1 284 ? -5.602 0.957 -14.43 1 95.69 284 ARG A CA 1
ATOM 2177 C C . ARG A 1 284 ? -6.223 1.952 -13.461 1 95.69 284 ARG A C 1
ATOM 2179 O O . ARG A 1 284 ? -5.645 2.242 -12.406 1 95.69 284 ARG A O 1
ATOM 2186 N N . PHE A 1 285 ? -7.309 2.613 -13.812 1 95.75 285 PHE A N 1
ATOM 2187 C CA . PHE A 1 285 ? -8.148 3.508 -13.023 1 95.75 285 PHE A CA 1
ATOM 2188 C C . PHE A 1 285 ? -7.461 4.855 -12.8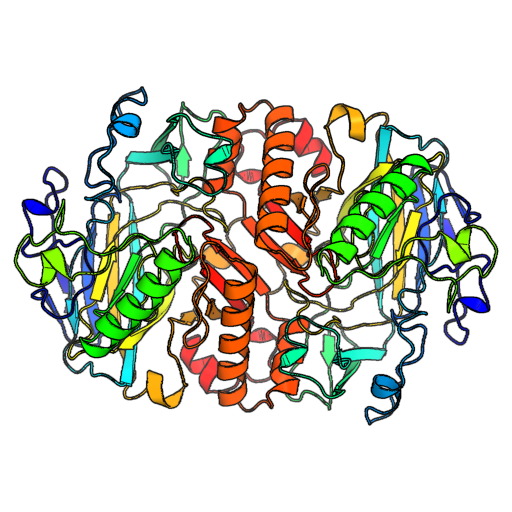2 1 95.75 285 PHE A C 1
ATOM 2190 O O . PHE A 1 285 ? -7.953 5.695 -12.062 1 95.75 285 PHE A O 1
ATOM 2197 N N . THR A 1 286 ? -6.328 5.156 -13.492 1 95.25 286 THR A N 1
ATOM 2198 C CA . THR A 1 286 ? -5.59 6.383 -13.211 1 95.25 286 THR A CA 1
ATOM 2199 C C . THR A 1 286 ? -6.336 7.602 -13.75 1 95.25 286 THR A C 1
ATOM 2201 O O . THR A 1 286 ? -6.059 8.734 -13.352 1 95.25 286 THR A O 1
ATOM 2204 N N . HIS A 1 287 ? -7.273 7.43 -14.664 1 94.88 287 HIS A N 1
ATOM 2205 C CA . HIS A 1 287 ? -8.031 8.539 -15.234 1 94.88 287 HIS A CA 1
ATOM 2206 C C . HIS A 1 287 ? -9.414 8.641 -14.594 1 94.88 287 HIS A C 1
ATOM 2208 O O . HIS A 1 287 ? -10.203 9.516 -14.953 1 94.88 287 HIS A O 1
ATOM 2214 N N . SER A 1 288 ? -9.656 7.727 -13.68 1 95.75 288 SER A N 1
ATOM 2215 C CA . SER A 1 288 ? -10.914 7.758 -12.93 1 95.75 288 SER A CA 1
ATOM 2216 C C . SER A 1 288 ? -10.867 8.797 -11.812 1 95.75 288 SER A C 1
ATOM 2218 O O . SER A 1 288 ? -9.805 9.062 -11.25 1 95.75 288 SER A O 1
ATOM 2220 N N . LYS A 1 289 ? -12.031 9.438 -11.594 1 97.31 289 LYS A N 1
ATOM 2221 C CA . LYS A 1 289 ? -12.172 10.102 -10.297 1 97.31 289 LYS A CA 1
ATOM 2222 C C . LYS A 1 289 ? -12.148 9.078 -9.156 1 97.31 289 LYS A C 1
ATOM 2224 O O . LYS A 1 289 ? -12.633 7.957 -9.312 1 97.31 289 LYS A O 1
ATOM 2229 N N . HIS A 1 290 ? -11.57 9.461 -8.078 1 98.5 290 HIS A N 1
ATOM 2230 C CA . HIS A 1 290 ? -11.5 8.578 -6.918 1 98.5 290 HIS A CA 1
ATOM 2231 C C . HIS A 1 290 ? -12.07 9.25 -5.676 1 98.5 290 HIS A C 1
ATOM 2233 O O . HIS A 1 290 ? -12.078 10.477 -5.578 1 98.5 290 HIS A O 1
ATOM 2239 N N . VAL A 1 291 ? -12.586 8.484 -4.812 1 98.5 291 VAL A N 1
ATOM 2240 C CA . VAL A 1 291 ? -12.711 8.805 -3.395 1 98.5 291 VAL A CA 1
ATOM 2241 C C . VAL A 1 291 ? -11.781 7.91 -2.576 1 98.5 291 VAL A C 1
ATOM 2243 O O . VAL A 1 291 ? -11.594 6.734 -2.908 1 98.5 291 VAL A O 1
ATOM 2246 N N . ALA A 1 292 ? -11.195 8.484 -1.606 1 98.81 292 ALA A N 1
ATOM 2247 C CA . ALA A 1 292 ? -10.273 7.711 -0.783 1 98.81 292 ALA A CA 1
ATOM 2248 C C . ALA A 1 292 ? -10.523 7.953 0.702 1 98.81 292 ALA A C 1
ATOM 2250 O O . ALA A 1 292 ? -11.023 9.016 1.089 1 98.81 292 ALA A O 1
ATOM 2251 N N . VAL A 1 293 ? -10.25 6.957 1.482 1 98.81 293 VAL A N 1
ATOM 2252 C CA . VAL A 1 293 ? -10.367 7.02 2.936 1 98.81 293 VAL A CA 1
ATOM 2253 C C . VAL A 1 293 ? -9.016 6.688 3.574 1 98.81 293 VAL A C 1
ATOM 2255 O O . VAL A 1 293 ? -8.164 6.051 2.947 1 98.81 293 VAL A O 1
ATOM 2258 N N . THR A 1 294 ? -8.812 7.18 4.789 1 98.75 294 THR A N 1
ATOM 2259 C CA . THR A 1 294 ? -7.578 6.902 5.523 1 98.75 294 THR A CA 1
ATOM 2260 C C . THR A 1 294 ? -7.836 5.918 6.66 1 98.75 294 THR A C 1
ATOM 2262 O O . THR A 1 294 ? -8.961 5.812 7.152 1 98.75 294 THR A O 1
ATOM 2265 N N . GLY A 1 295 ? -6.867 5.16 7 1 98.75 295 GLY A N 1
ATOM 2266 C CA . GLY A 1 295 ? -6.805 4.344 8.203 1 98.75 295 GLY A CA 1
ATOM 2267 C C . GLY A 1 295 ? -5.488 4.469 8.945 1 98.75 295 GLY A C 1
ATOM 2268 O O . GLY A 1 295 ? -4.434 4.633 8.32 1 98.75 295 GLY A O 1
ATOM 2269 N N . VAL A 1 296 ? -5.586 4.438 10.258 1 98.62 296 VAL A N 1
ATOM 2270 C CA . VAL A 1 296 ? -4.414 4.504 11.125 1 98.62 296 VAL A CA 1
ATOM 2271 C C . VAL A 1 296 ? -4.438 3.346 12.117 1 98.62 296 VAL A C 1
ATOM 2273 O O . VAL A 1 296 ? -5.336 2.502 12.078 1 98.62 296 VAL A O 1
ATOM 2276 N N . GLY A 1 297 ? -3.445 3.279 12.992 1 98.12 297 GLY A N 1
ATOM 2277 C CA . GLY A 1 297 ? -3.311 2.176 13.93 1 98.12 297 GLY A CA 1
ATOM 2278 C C . GLY A 1 297 ? -4.32 2.225 15.062 1 98.12 297 GLY A C 1
ATOM 2279 O O . GLY A 1 297 ? -3.986 1.939 16.219 1 98.12 297 GLY A O 1
ATOM 2280 N N . VAL A 1 298 ? -5.551 2.693 14.742 1 98 298 VAL A N 1
ATOM 2281 C CA . VAL A 1 298 ? -6.594 2.85 15.75 1 98 298 VAL A CA 1
ATOM 2282 C C . VAL A 1 298 ? -7.906 2.268 15.234 1 98 298 VAL A C 1
ATOM 2284 O O . VAL A 1 298 ? -8.375 2.639 14.148 1 98 298 VAL A O 1
ATOM 2287 N N . ILE A 1 299 ? -8.523 1.381 15.992 1 96 299 ILE A N 1
ATOM 2288 C CA . ILE A 1 299 ? -9.906 0.942 15.812 1 96 299 ILE A CA 1
ATOM 2289 C C . ILE A 1 299 ? -10.633 0.945 17.156 1 96 299 ILE A C 1
ATOM 2291 O O . ILE A 1 299 ? -10.258 0.208 18.062 1 96 299 ILE A O 1
ATOM 2295 N N . ASP A 1 300 ? -11.617 1.811 17.234 1 89.88 300 ASP A N 1
ATOM 2296 C CA . ASP A 1 300 ? -12.297 2.016 18.516 1 89.88 300 ASP A CA 1
ATOM 2297 C C . ASP A 1 300 ? -11.305 2.371 19.625 1 89.88 300 ASP A C 1
ATOM 2299 O O . ASP A 1 300 ? -10.523 3.311 19.484 1 89.88 300 ASP A O 1
ATOM 2303 N N . SER A 1 301 ? -11.164 1.612 20.703 1 89.94 301 SER A N 1
ATOM 2304 C CA . SER A 1 301 ? -10.289 1.953 21.812 1 89.94 301 SER A CA 1
ATOM 2305 C C . SER A 1 301 ? -8.938 1.245 21.688 1 89.94 301 SER A C 1
ATOM 2307 O O . SER A 1 301 ? -8.031 1.484 22.484 1 89.94 301 SER A O 1
ATOM 2309 N N . LEU A 1 302 ? -8.883 0.491 20.641 1 94.94 302 LEU A N 1
ATOM 2310 C CA . LEU A 1 302 ? -7.625 -0.206 20.422 1 94.94 302 LEU A CA 1
ATOM 2311 C C . LEU A 1 302 ? -6.645 0.676 19.656 1 94.94 302 LEU A C 1
ATOM 2313 O O . LEU A 1 302 ? -7.023 1.325 18.672 1 94.94 302 LEU A O 1
ATOM 2317 N N . ASN A 1 303 ? -5.449 0.766 20.109 1 98 303 ASN A N 1
ATOM 2318 C CA . ASN A 1 303 ? -4.336 1.427 19.438 1 98 303 ASN A CA 1
ATOM 2319 C C . ASN A 1 303 ? -3.086 0.549 19.422 1 98 303 ASN A C 1
ATOM 2321 O O . ASN A 1 303 ? -2.703 -0.004 20.453 1 98 303 ASN A O 1
ATOM 2325 N N . GLU A 1 304 ? -2.545 0.297 18.25 1 98.12 304 GLU A N 1
ATOM 2326 C CA . GLU A 1 304 ? -1.309 -0.472 18.141 1 98.12 304 GLU A CA 1
ATOM 2327 C C . GLU A 1 304 ? -0.208 0.343 17.469 1 98.12 304 GLU A C 1
ATOM 2329 O O . GLU A 1 304 ? -0.452 1.015 16.469 1 98.12 304 GLU A O 1
ATOM 2334 N N . SER A 1 305 ? 0.949 0.294 18.125 1 98.19 305 SER A N 1
ATOM 2335 C CA . SER A 1 305 ? 2.092 1.038 17.594 1 98.19 305 SER A CA 1
ATOM 2336 C C . SER A 1 305 ? 2.686 0.352 16.375 1 98.19 305 SER A C 1
ATOM 2338 O O . SER A 1 305 ? 2.938 -0.854 16.391 1 98.19 305 SER A O 1
ATOM 2340 N N . GLU A 1 306 ? 2.82 1.169 15.289 1 98.19 306 GLU A N 1
ATOM 2341 C CA . GLU A 1 306 ? 3.57 0.751 14.109 1 98.19 306 GLU A CA 1
ATOM 2342 C C . GLU A 1 306 ? 3.002 -0.538 13.523 1 98.19 306 GLU A C 1
ATOM 2344 O O . GLU A 1 306 ? 3.748 -1.474 13.227 1 98.19 306 GLU A O 1
ATOM 2349 N N . ASN A 1 307 ? 1.693 -0.597 13.391 1 98.69 307 ASN A N 1
ATOM 2350 C CA . ASN A 1 307 ? 0.964 -1.764 12.906 1 98.69 307 ASN A CA 1
ATOM 2351 C C . ASN A 1 307 ? 0.234 -1.467 11.602 1 98.69 307 ASN A C 1
ATOM 2353 O O . ASN A 1 307 ? -0.935 -1.077 11.609 1 98.69 307 ASN A O 1
ATOM 2357 N N . ALA A 1 308 ? 0.9 -1.732 10.508 1 98.88 308 ALA A N 1
ATOM 2358 C CA . ALA A 1 308 ? 0.327 -1.448 9.195 1 98.88 308 ALA A CA 1
ATOM 2359 C C . ALA A 1 308 ? -0.89 -2.33 8.93 1 98.88 308 ALA A C 1
ATOM 2361 O O . ALA A 1 308 ? -1.796 -1.938 8.188 1 98.88 308 ALA A O 1
ATOM 2362 N N . THR A 1 309 ? -0.928 -3.555 9.562 1 98.88 309 THR A N 1
ATOM 2363 C CA . THR A 1 309 ? -2.074 -4.441 9.391 1 98.88 309 THR A CA 1
ATOM 2364 C C . THR A 1 309 ? -3.334 -3.811 9.977 1 98.88 309 THR A C 1
ATOM 2366 O O . THR A 1 309 ? -4.391 -3.811 9.344 1 98.88 309 THR A O 1
ATOM 2369 N N . LEU A 1 310 ? -3.197 -3.244 11.164 1 98.75 310 LEU A N 1
ATOM 2370 C CA . LEU A 1 310 ? -4.344 -2.598 11.805 1 98.75 310 LEU A CA 1
ATOM 2371 C C . LEU A 1 310 ? -4.762 -1.353 11.023 1 98.75 310 LEU A C 1
ATOM 2373 O O . LEU A 1 310 ? -5.953 -1.075 10.891 1 98.75 310 LEU A O 1
ATOM 2377 N N . SER A 1 311 ? -3.77 -0.568 10.562 1 98.88 311 SER A N 1
ATOM 2378 C CA . SER A 1 311 ? -4.086 0.605 9.758 1 98.88 311 SER A CA 1
ATOM 2379 C C . SER A 1 311 ? -4.859 0.219 8.5 1 98.88 311 SER A C 1
ATOM 2381 O O . SER A 1 311 ? -5.789 0.92 8.094 1 98.88 311 SER A O 1
ATOM 2383 N N . ALA A 1 312 ? -4.445 -0.894 7.887 1 98.94 312 ALA A N 1
ATOM 2384 C CA . ALA A 1 312 ? -5.137 -1.388 6.695 1 98.94 312 ALA A CA 1
ATOM 2385 C C . ALA A 1 312 ? -6.562 -1.815 7.027 1 98.94 312 ALA A C 1
ATOM 2387 O O . ALA A 1 312 ? -7.496 -1.521 6.277 1 98.94 312 ALA A O 1
ATOM 2388 N N . LYS A 1 313 ? -6.688 -2.527 8.125 1 98.81 313 LYS A N 1
ATOM 2389 C CA . LYS A 1 313 ? -8.023 -2.922 8.578 1 98.81 313 LYS A CA 1
ATOM 2390 C C . LYS A 1 313 ? -8.914 -1.701 8.789 1 98.81 313 LYS A C 1
ATOM 2392 O O . LYS A 1 313 ? -10.078 -1.697 8.383 1 98.81 313 LYS A O 1
ATOM 2397 N N . HIS A 1 314 ? -8.367 -0.696 9.398 1 98.81 314 HIS A N 1
ATOM 2398 C CA . HIS A 1 314 ? -9.102 0.535 9.672 1 98.81 314 HIS A CA 1
ATOM 2399 C C . HIS A 1 314 ? -9.531 1.216 8.375 1 98.81 314 HIS A C 1
ATOM 2401 O O . HIS A 1 314 ? -10.68 1.64 8.242 1 98.81 314 HIS A O 1
ATOM 2407 N N . ALA A 1 315 ? -8.617 1.369 7.422 1 98.88 315 ALA A N 1
ATOM 2408 C CA . ALA A 1 315 ? -8.945 1.972 6.133 1 98.88 315 ALA A CA 1
ATOM 2409 C C . ALA A 1 315 ? -10.07 1.206 5.438 1 98.88 315 ALA A C 1
ATOM 2411 O O . ALA A 1 315 ? -10.992 1.809 4.887 1 98.88 315 ALA A O 1
ATOM 2412 N N . LEU A 1 316 ? -9.93 -0.101 5.465 1 98.88 316 LEU A N 1
ATOM 2413 C CA . LEU A 1 316 ? -10.93 -0.946 4.82 1 98.88 316 LEU A CA 1
ATOM 2414 C C . LEU A 1 316 ? -12.297 -0.77 5.473 1 98.88 316 LEU A C 1
ATOM 2416 O O . LEU A 1 316 ? -13.312 -0.659 4.781 1 98.88 316 LEU A O 1
ATOM 2420 N N . LEU A 1 317 ? -12.32 -0.761 6.781 1 98.69 317 LEU A N 1
ATOM 2421 C CA . LEU A 1 317 ? -13.578 -0.569 7.496 1 98.69 317 LEU A CA 1
ATOM 2422 C C . LEU A 1 317 ? -14.18 0.796 7.18 1 98.69 317 LEU A C 1
ATOM 2424 O O . LEU A 1 317 ? -15.398 0.921 7.012 1 98.69 317 LEU A O 1
ATOM 2428 N N . ASN A 1 318 ? -13.352 1.808 7.109 1 98.5 318 ASN A N 1
ATOM 2429 C CA . ASN A 1 318 ? -13.828 3.135 6.742 1 98.5 318 ASN A CA 1
ATOM 2430 C C . ASN A 1 318 ? -14.438 3.141 5.34 1 98.5 318 ASN A C 1
ATOM 2432 O O . ASN A 1 318 ? -15.445 3.801 5.098 1 98.5 318 ASN A O 1
ATOM 2436 N N . LEU A 1 319 ? -13.82 2.447 4.418 1 98.75 319 LEU A N 1
ATOM 2437 C CA . LEU A 1 319 ? -14.344 2.369 3.059 1 98.75 319 LEU A CA 1
ATOM 2438 C C . LEU A 1 319 ? -15.68 1.636 3.033 1 98.75 319 LEU A C 1
ATOM 2440 O O . LEU A 1 319 ? -16.609 2.064 2.352 1 98.75 319 LEU A O 1
ATOM 2444 N N . ILE A 1 320 ? -15.742 0.507 3.768 1 98.69 320 ILE A N 1
ATOM 2445 C CA . ILE A 1 320 ? -16.984 -0.26 3.846 1 98.69 320 ILE A CA 1
ATOM 2446 C C . ILE A 1 320 ? -18.094 0.617 4.406 1 98.69 320 ILE A C 1
ATOM 2448 O O . ILE A 1 320 ? -19.219 0.618 3.889 1 98.69 320 ILE A O 1
ATOM 2452 N N . ASN A 1 321 ? -17.797 1.396 5.453 1 97.88 321 ASN A N 1
ATOM 2453 C CA . ASN A 1 321 ? -18.766 2.32 6.023 1 97.88 321 ASN A CA 1
ATOM 2454 C C . ASN A 1 321 ? -19.266 3.326 4.992 1 97.88 321 ASN A C 1
ATOM 2456 O O . ASN A 1 321 ? -20.453 3.605 4.914 1 97.88 321 ASN A O 1
ATOM 2460 N N . LEU A 1 322 ? -18.359 3.887 4.254 1 97.69 322 LEU A N 1
ATOM 2461 C CA . LEU A 1 322 ? -18.719 4.867 3.238 1 97.69 322 LEU A CA 1
ATOM 2462 C C . LEU A 1 322 ? -19.609 4.238 2.166 1 97.69 322 LEU A C 1
ATOM 2464 O O . LEU A 1 322 ? -20.578 4.848 1.721 1 97.69 322 LEU A O 1
ATOM 2468 N N . LEU A 1 323 ? -19.25 3.021 1.715 1 98.12 323 LEU A N 1
ATOM 2469 C CA . LEU A 1 323 ? -20.016 2.324 0.686 1 98.12 323 LEU A CA 1
ATOM 2470 C C . LEU A 1 323 ? -21.391 1.944 1.199 1 98.12 323 LEU A C 1
ATOM 2472 O O . LEU A 1 323 ? -22.359 1.928 0.435 1 98.12 323 LEU A O 1
ATOM 2476 N N . GLU A 1 324 ? -21.469 1.622 2.51 1 97.62 324 GLU A N 1
ATOM 2477 C CA . GLU A 1 324 ? -22.781 1.394 3.105 1 97.62 324 GLU A CA 1
ATOM 2478 C C . GLU A 1 324 ? -23.656 2.633 2.988 1 97.62 324 GLU A C 1
ATOM 2480 O O . GLU A 1 324 ? -24.844 2.527 2.686 1 97.62 324 GLU A O 1
ATOM 2485 N N . LYS A 1 325 ? -23.094 3.785 3.205 1 95.94 325 LYS A N 1
ATOM 2486 C CA . LYS A 1 325 ? -23.828 5.043 3.064 1 95.94 325 LYS A CA 1
ATOM 2487 C C . LYS A 1 325 ? -24.219 5.289 1.611 1 95.94 325 LYS A C 1
ATOM 2489 O O . LYS A 1 325 ? -25.172 6.02 1.338 1 95.94 325 LYS A O 1
ATOM 2494 N N . ALA A 1 326 ? -23.484 4.695 0.743 1 96.06 326 ALA A N 1
ATOM 2495 C CA . ALA A 1 326 ? -23.766 4.84 -0.685 1 96.06 326 ALA A CA 1
ATOM 2496 C C . ALA A 1 326 ? -24.828 3.846 -1.14 1 96.06 326 ALA A C 1
ATOM 2498 O O . ALA A 1 326 ? -25.188 3.816 -2.316 1 96.06 326 ALA A O 1
ATOM 2499 N N . GLY A 1 327 ? -25.266 2.9 -0.28 1 96.69 327 GLY A N 1
ATOM 2500 C CA . GLY A 1 327 ? -26.422 2.07 -0.598 1 96.69 327 GLY A CA 1
ATOM 2501 C C . GLY A 1 327 ? -26.078 0.598 -0.727 1 96.69 327 GLY A C 1
ATOM 2502 O O . GLY A 1 327 ? -26.938 -0.226 -1.014 1 96.69 327 GLY A O 1
ATOM 2503 N N . TYR A 1 328 ? -24.875 0.193 -0.449 1 98.19 328 TYR A N 1
ATOM 2504 C CA . TYR A 1 328 ? -24.484 -1.207 -0.537 1 98.19 328 TYR A CA 1
ATOM 2505 C C . TYR A 1 328 ? -24.562 -1.884 0.826 1 98.19 328 TYR A C 1
ATOM 2507 O O . TYR A 1 328 ? -24.422 -1.228 1.86 1 98.19 328 TYR A O 1
ATOM 2515 N N . THR A 1 329 ? -24.891 -3.197 0.797 1 98.38 329 THR A N 1
ATOM 2516 C CA . THR A 1 329 ? -24.734 -3.938 2.045 1 98.38 329 THR A CA 1
ATOM 2517 C C . THR A 1 329 ? -23.266 -4.047 2.441 1 98.38 329 THR A C 1
ATOM 2519 O O . THR A 1 329 ? -22.375 -3.846 1.611 1 98.38 329 THR A O 1
ATOM 2522 N N . ARG A 1 330 ? -23.016 -4.348 3.66 1 98.38 330 ARG A N 1
ATOM 2523 C CA . ARG A 1 330 ? -21.641 -4.473 4.137 1 98.38 330 ARG A CA 1
ATOM 2524 C C . ARG A 1 330 ? -20.906 -5.586 3.398 1 98.38 330 ARG A C 1
ATOM 2526 O O . ARG A 1 330 ? -19.703 -5.473 3.117 1 98.38 330 ARG A O 1
ATOM 2533 N N . GLU A 1 331 ? -21.609 -6.734 3.115 1 98.56 331 GLU A N 1
ATOM 2534 C CA . GLU A 1 331 ? -21 -7.844 2.389 1 98.56 331 GLU A CA 1
ATOM 2535 C C . GLU A 1 331 ? -20.656 -7.434 0.96 1 98.56 331 GLU A C 1
ATOM 2537 O O . GLU A 1 331 ? -19.562 -7.742 0.472 1 98.56 331 GLU A O 1
ATOM 2542 N N . GLN A 1 332 ? -21.594 -6.723 0.301 1 98.75 332 GLN A N 1
ATOM 2543 C CA . GLN A 1 332 ? -21.328 -6.211 -1.038 1 98.75 332 GLN A CA 1
ATOM 2544 C C . GLN A 1 332 ? -20.125 -5.273 -1.037 1 98.75 332 GLN A C 1
ATOM 2546 O O . GLN A 1 332 ? -19.25 -5.371 -1.903 1 98.75 332 GLN A O 1
ATOM 2551 N N . ALA A 1 333 ? -20.078 -4.363 -0.022 1 98.88 333 ALA A N 1
ATOM 2552 C CA . ALA A 1 333 ? -19 -3.387 0.089 1 98.88 333 ALA A CA 1
ATOM 2553 C C . ALA A 1 333 ? -17.656 -4.078 0.284 1 98.88 333 ALA A C 1
ATOM 2555 O O . ALA A 1 333 ? -16.656 -3.703 -0.341 1 98.88 333 ALA A O 1
ATOM 2556 N N . TYR A 1 334 ? -17.672 -5.086 1.133 1 98.88 334 TYR A N 1
ATOM 2557 C CA . TYR A 1 334 ? -16.469 -5.848 1.437 1 98.88 334 TYR A CA 1
ATOM 2558 C C . TYR A 1 334 ? -15.93 -6.539 0.188 1 98.88 334 TYR A C 1
ATOM 2560 O O . TYR A 1 334 ? -14.742 -6.43 -0.126 1 98.88 334 TYR A O 1
ATOM 2568 N N . LEU A 1 335 ? -16.766 -7.195 -0.586 1 98.94 335 LEU A N 1
ATOM 2569 C CA . LEU A 1 335 ? -16.344 -7.914 -1.781 1 98.94 335 LEU A CA 1
ATOM 2570 C C . LEU A 1 335 ? -16 -6.941 -2.91 1 98.94 335 LEU A C 1
ATOM 2572 O O . LEU A 1 335 ? -15.102 -7.195 -3.707 1 98.94 335 LEU A O 1
ATOM 2576 N N . LEU A 1 336 ? -16.75 -5.812 -2.982 1 98.88 336 LEU A N 1
ATOM 2577 C CA . LEU A 1 336 ? -16.422 -4.777 -3.959 1 98.88 336 LEU A CA 1
ATOM 2578 C C . LEU A 1 336 ? -15.016 -4.238 -3.727 1 98.88 336 LEU A C 1
ATOM 2580 O O . LEU A 1 336 ? -14.25 -4.059 -4.676 1 98.88 336 LEU A O 1
ATOM 2584 N N . ALA A 1 337 ? -14.688 -3.969 -2.459 1 98.88 337 ALA A N 1
ATOM 2585 C CA . ALA A 1 337 ? -13.352 -3.482 -2.131 1 98.88 337 ALA A CA 1
ATOM 2586 C C . ALA A 1 337 ? -12.281 -4.465 -2.594 1 98.88 337 ALA A C 1
ATOM 2588 O O . ALA A 1 337 ? -11.227 -4.059 -3.092 1 98.88 337 ALA A O 1
ATOM 2589 N N . SER A 1 338 ? -12.555 -5.754 -2.518 1 98.94 338 SER A N 1
ATOM 2590 C CA . SER A 1 338 ? -11.586 -6.793 -2.859 1 98.94 338 SER A CA 1
ATOM 2591 C C . SER A 1 338 ? -11.25 -6.766 -4.348 1 98.94 338 SER A C 1
ATOM 2593 O O . SER A 1 338 ? -10.125 -7.098 -4.742 1 98.94 338 SER A O 1
ATOM 2595 N N . VAL A 1 339 ? -12.172 -6.34 -5.184 1 98.88 339 VAL A N 1
ATOM 2596 C CA . VAL A 1 339 ? -11.961 -6.512 -6.617 1 98.88 339 VAL A CA 1
ATOM 2597 C C . VAL A 1 339 ? -11.633 -5.164 -7.254 1 98.88 339 VAL A C 1
ATOM 2599 O O . VAL A 1 339 ? -11.172 -5.109 -8.398 1 98.88 339 VAL A O 1
ATOM 2602 N N . ALA A 1 340 ? -11.742 -4.031 -6.391 1 98.56 340 ALA A N 1
ATOM 2603 C CA . ALA A 1 340 ? -11.641 -2.77 -7.125 1 98.56 340 ALA A CA 1
ATOM 2604 C C . ALA A 1 340 ? -10.914 -1.715 -6.297 1 98.56 340 ALA A C 1
ATOM 2606 O O . ALA A 1 340 ? -10.367 -0.756 -6.848 1 98.56 340 ALA A O 1
ATOM 2607 N N . ALA A 1 341 ? -10.898 -1.779 -5 1 98.75 341 ALA A N 1
ATOM 2608 C CA . ALA A 1 341 ? -10.266 -0.758 -4.172 1 98.75 341 ALA A CA 1
ATOM 2609 C C . ALA A 1 341 ? -8.766 -1.025 -4.02 1 98.75 341 ALA A C 1
ATOM 2611 O O . ALA A 1 341 ? -8.336 -2.182 -3.982 1 98.75 341 ALA A O 1
ATOM 2612 N N . ASP A 1 342 ? -7.992 -0.015 -3.971 1 98.69 342 ASP A N 1
ATOM 2613 C CA . ASP A 1 342 ? -6.547 -0.161 -3.842 1 98.69 342 ASP A CA 1
ATOM 2614 C C . ASP A 1 342 ? -6.062 0.338 -2.482 1 98.69 342 ASP A C 1
ATOM 2616 O O . ASP A 1 342 ? -6.227 1.514 -2.152 1 98.69 342 ASP A O 1
ATOM 2620 N N . LEU A 1 343 ? -5.453 -0.509 -1.71 1 98.88 343 LEU A N 1
ATOM 2621 C CA . LEU A 1 343 ? -4.859 -0.142 -0.43 1 98.88 343 LEU A CA 1
ATOM 2622 C C . LEU A 1 343 ? -3.375 0.178 -0.593 1 98.88 343 LEU A C 1
ATOM 2624 O O . LEU A 1 343 ? -2.625 -0.613 -1.167 1 98.88 343 LEU A O 1
ATOM 2628 N N . ARG A 1 344 ? -2.98 1.338 -0.143 1 98.69 344 ARG A N 1
ATOM 2629 C CA . ARG A 1 344 ? -1.605 1.81 -0.268 1 98.69 344 ARG A CA 1
ATOM 2630 C C . ARG A 1 344 ? -1.036 2.205 1.091 1 98.69 344 ARG A C 1
ATOM 2632 O O . ARG A 1 344 ? -1.758 2.727 1.943 1 98.69 344 ARG A O 1
ATOM 2639 N N . LEU A 1 345 ? 0.259 1.879 1.268 1 98.94 345 LEU A N 1
ATOM 2640 C CA . LEU A 1 345 ? 0.971 2.326 2.459 1 98.94 345 LEU A CA 1
ATOM 2641 C C . LEU A 1 345 ? 1.433 3.771 2.307 1 98.94 345 LEU A C 1
ATOM 2643 O O . LEU A 1 345 ? 2.529 4.027 1.807 1 98.94 345 LEU A O 1
ATOM 2647 N N . SER A 1 346 ? 0.654 4.715 2.814 1 98.88 346 SER A N 1
ATOM 2648 C CA . SER A 1 346 ? 0.935 6.129 2.596 1 98.88 346 SER A CA 1
ATOM 2649 C C . SER A 1 346 ? 2.182 6.57 3.355 1 98.88 346 SER A C 1
ATOM 2651 O O . SER A 1 346 ? 3.012 7.305 2.82 1 98.88 346 SER A O 1
ATOM 2653 N N . GLN A 1 347 ? 2.279 6.188 4.602 1 98.88 347 GLN A N 1
ATOM 2654 C CA . GLN A 1 347 ? 3.506 6.43 5.359 1 98.88 347 GLN A CA 1
ATOM 2655 C C . GLN A 1 347 ? 3.709 5.363 6.43 1 98.88 347 GLN A C 1
ATOM 2657 O O . GLN A 1 347 ? 2.74 4.816 6.961 1 98.88 347 GLN A O 1
ATOM 2662 N N . LEU A 1 348 ? 4.969 5.094 6.758 1 98.88 348 LEU A N 1
ATOM 2663 C CA . LEU A 1 348 ? 5.336 4.062 7.719 1 98.88 348 LEU A CA 1
ATOM 2664 C C . LEU A 1 348 ? 6.285 4.617 8.773 1 98.88 348 LEU A C 1
ATOM 2666 O O . LEU A 1 348 ? 7.121 3.887 9.312 1 98.88 348 LEU A O 1
ATOM 2670 N N . VAL A 1 349 ? 6.191 5.934 9.102 1 98.56 349 VAL A N 1
ATOM 2671 C CA . VAL A 1 349 ? 7.227 6.496 9.961 1 98.56 349 VAL A CA 1
ATOM 2672 C C . VAL A 1 349 ? 6.578 7.266 11.109 1 98.56 349 VAL A C 1
ATOM 2674 O O . VAL A 1 349 ? 7.238 7.586 12.102 1 98.56 349 VAL A O 1
ATOM 2677 N N . ASP A 1 350 ? 5.277 7.582 11.07 1 98.31 350 ASP A N 1
ATOM 2678 C CA . ASP A 1 350 ? 4.633 8.461 12.039 1 98.31 350 ASP A CA 1
ATOM 2679 C C . ASP A 1 350 ? 4.168 7.688 13.266 1 98.31 350 ASP A C 1
ATOM 2681 O O . ASP A 1 350 ? 2.98 7.398 13.422 1 98.31 350 ASP A O 1
ATOM 2685 N N . VAL A 1 351 ? 5.039 7.469 14.148 1 97.81 351 VAL A N 1
ATOM 2686 C CA . VAL A 1 351 ? 4.762 6.641 15.32 1 97.81 351 VAL A CA 1
ATOM 2687 C C . VAL A 1 351 ? 3.809 7.379 16.266 1 97.81 351 VAL A C 1
ATOM 2689 O O . VAL A 1 351 ? 3.924 8.594 16.438 1 97.81 351 VAL A O 1
ATOM 2692 N N . PRO A 1 352 ? 2.869 6.707 16.828 1 98.31 352 PRO A N 1
ATOM 2693 C CA . PRO A 1 352 ? 2.648 5.266 16.719 1 98.31 352 PRO A CA 1
ATOM 2694 C C . PRO A 1 352 ? 1.755 4.898 15.531 1 98.31 352 PRO A C 1
ATOM 2696 O O . PRO A 1 352 ? 1.532 3.715 15.266 1 98.31 352 PRO A O 1
ATOM 2699 N N . ASN A 1 353 ? 1.206 5.828 14.758 1 98.69 353 ASN A N 1
ATOM 2700 C CA . ASN A 1 353 ? 0.115 5.535 13.836 1 98.69 353 ASN A CA 1
ATOM 2701 C C . ASN A 1 353 ? 0.565 5.652 12.383 1 98.69 353 ASN A C 1
ATOM 2703 O O . ASN A 1 353 ? 0.66 6.754 11.844 1 98.69 353 ASN A O 1
ATOM 2707 N N . PHE A 1 354 ? 0.775 4.473 11.75 1 98.88 354 PHE A N 1
ATOM 2708 C CA . PHE A 1 354 ? 0.986 4.465 10.312 1 98.88 354 PHE A CA 1
ATOM 2709 C C . PHE A 1 354 ? -0.3 4.816 9.57 1 98.88 354 PHE A C 1
ATOM 2711 O O . PHE A 1 354 ? -1.395 4.676 10.125 1 98.88 354 PHE A O 1
ATOM 2718 N N . THR A 1 355 ? -0.154 5.387 8.344 1 98.88 355 THR A N 1
ATOM 2719 C CA . THR A 1 355 ? -1.329 5.719 7.547 1 98.88 355 THR A CA 1
ATOM 2720 C C . THR A 1 355 ? -1.448 4.785 6.344 1 98.88 355 THR A C 1
ATOM 2722 O O . THR A 1 355 ? -0.49 4.613 5.586 1 98.88 355 THR A O 1
ATOM 2725 N N . VAL A 1 356 ? -2.574 4.133 6.207 1 98.94 356 VAL A N 1
ATOM 2726 C CA . VAL A 1 356 ? -2.975 3.41 5.004 1 98.94 356 VAL A CA 1
ATOM 2727 C C . VAL A 1 356 ? -4.16 4.113 4.348 1 98.94 356 VAL A C 1
ATOM 2729 O O . VAL A 1 356 ? -5.062 4.598 5.039 1 98.94 356 VAL A O 1
ATOM 2732 N N . THR A 1 357 ? -4.117 4.215 3.061 1 98.88 357 THR A N 1
ATOM 2733 C CA . THR A 1 357 ? -5.242 4.785 2.322 1 98.88 357 THR A CA 1
ATOM 2734 C C . THR A 1 357 ? -5.895 3.734 1.431 1 98.88 357 THR A C 1
ATOM 2736 O O . THR A 1 357 ? -5.207 2.891 0.851 1 98.88 357 THR A O 1
ATOM 2739 N N . ALA A 1 358 ? -7.172 3.742 1.355 1 98.88 358 ALA A N 1
ATOM 2740 C CA . ALA A 1 358 ? -7.941 2.943 0.404 1 98.88 358 ALA A CA 1
ATOM 2741 C C . ALA A 1 358 ? -8.586 3.828 -0.662 1 98.88 358 ALA A C 1
ATOM 2743 O O . ALA A 1 358 ? -9.352 4.738 -0.342 1 98.88 358 ALA A O 1
ATOM 2744 N N . PHE A 1 359 ? -8.273 3.619 -1.918 1 98.81 359 PHE A N 1
ATOM 2745 C CA . PHE A 1 359 ? -8.781 4.379 -3.055 1 98.81 359 PHE A CA 1
ATOM 2746 C C . PHE A 1 359 ? -9.922 3.635 -3.74 1 98.81 359 PHE A C 1
ATOM 2748 O O . PHE A 1 359 ? -9.805 2.439 -4.023 1 98.81 359 PHE A O 1
ATOM 2755 N N . LEU A 1 360 ? -10.969 4.281 -4 1 98.81 360 LEU A N 1
ATOM 2756 C CA . LEU A 1 360 ? -12.109 3.74 -4.738 1 98.81 360 LEU A CA 1
ATOM 2757 C C . LEU A 1 360 ? -12.328 4.504 -6.039 1 98.81 360 LEU A C 1
ATOM 2759 O O . LEU A 1 360 ? -12.711 5.676 -6.023 1 98.81 360 LEU A O 1
ATOM 2763 N N . PRO A 1 361 ? -12.031 3.869 -7.172 1 98.56 361 PRO A N 1
ATOM 2764 C CA . PRO A 1 361 ? -12.336 4.52 -8.445 1 98.56 361 PRO A CA 1
ATOM 2765 C C . PRO A 1 361 ? -13.836 4.617 -8.719 1 98.56 361 PRO A C 1
ATOM 2767 O O . PRO A 1 361 ? -14.57 3.648 -8.5 1 98.56 361 PRO A O 1
ATOM 2770 N N . LEU A 1 362 ? -14.242 5.695 -9.25 1 98.31 362 LEU A N 1
ATOM 2771 C CA . LEU A 1 362 ? -15.68 5.902 -9.406 1 98.31 362 LEU A CA 1
ATOM 2772 C C . LEU A 1 362 ? -16.156 5.395 -10.758 1 98.31 362 LEU A C 1
ATOM 2774 O O . LEU A 1 362 ? -17.359 5.199 -10.969 1 98.31 362 LEU A O 1
ATOM 2778 N N . ASP A 1 363 ? -15.242 5.16 -11.695 1 97.62 363 ASP A N 1
ATOM 2779 C CA . ASP A 1 363 ? -15.641 4.738 -13.039 1 97.62 363 ASP A CA 1
ATOM 2780 C C . ASP A 1 363 ? -16.062 3.273 -13.047 1 97.62 363 ASP A C 1
ATOM 2782 O O . ASP A 1 363 ? -16.516 2.762 -14.07 1 97.62 363 ASP A O 1
ATOM 2786 N N . ILE A 1 364 ? -16.016 2.578 -11.922 1 98.62 364 ILE A N 1
ATOM 2787 C CA . ILE A 1 364 ? -16.516 1.211 -11.836 1 98.62 364 ILE A CA 1
ATOM 2788 C C . ILE A 1 364 ? -18.031 1.229 -11.711 1 98.62 364 ILE A C 1
ATOM 2790 O O . ILE A 1 364 ? -18.688 0.201 -11.891 1 98.62 364 ILE A O 1
ATOM 2794 N N . PHE A 1 365 ? -18.562 2.355 -11.344 1 98.5 365 PHE A N 1
ATOM 2795 C CA . PHE A 1 365 ? -20.016 2.488 -11.234 1 98.5 365 PHE A CA 1
ATOM 2796 C C . PHE A 1 365 ? -20.625 2.922 -12.562 1 98.5 365 PHE A C 1
ATOM 2798 O O . PHE A 1 365 ? -20.109 3.834 -13.219 1 98.5 365 PHE A O 1
ATOM 2805 N N . ILE A 1 366 ? -21.656 2.248 -12.953 1 97.62 366 ILE A N 1
ATOM 2806 C CA . ILE A 1 366 ? -22.406 2.697 -14.117 1 97.62 366 ILE A CA 1
ATOM 2807 C C . ILE A 1 366 ? -22.938 4.109 -13.883 1 97.62 366 ILE A C 1
ATOM 2809 O O . ILE A 1 366 ? -22.75 4.996 -14.727 1 97.62 366 ILE A O 1
ATOM 2813 N N . GLU A 1 367 ? -23.484 4.328 -12.781 1 97.38 367 GLU A N 1
ATOM 2814 C CA . GLU A 1 367 ? -23.859 5.625 -12.219 1 97.38 367 GLU A CA 1
ATOM 2815 C C . GLU A 1 367 ? -23.375 5.762 -10.781 1 97.38 367 GLU A C 1
ATOM 2817 O O . GLU A 1 367 ? -23.984 5.191 -9.867 1 97.38 367 GLU A O 1
ATOM 2822 N N . PRO A 1 368 ? -22.344 6.555 -10.562 1 96.81 368 PRO A N 1
ATOM 2823 C CA . PRO A 1 368 ? -21.844 6.668 -9.195 1 96.81 368 PRO A CA 1
ATOM 2824 C C . PRO A 1 368 ? -22.906 7.121 -8.203 1 96.81 368 PRO A C 1
ATOM 2826 O O . PRO A 1 368 ? -23.703 8.016 -8.516 1 96.81 368 PRO A O 1
ATOM 2829 N N . PRO A 1 369 ? -22.953 6.461 -7.082 1 97 369 PRO A N 1
ATOM 2830 C CA . PRO A 1 369 ? -23.875 6.922 -6.043 1 97 369 PRO A CA 1
ATOM 2831 C C . PRO A 1 369 ? -23.703 8.398 -5.707 1 97 369 PRO A C 1
ATOM 2833 O O . PRO A 1 369 ? -22.578 8.906 -5.711 1 97 369 PRO A O 1
ATOM 2836 N N . GLU A 1 370 ? -24.703 9.062 -5.32 1 95.19 370 GLU A N 1
ATOM 2837 C CA . GLU A 1 370 ? -24.719 10.508 -5.105 1 95.19 370 GLU A CA 1
ATOM 2838 C C . GLU A 1 370 ? -23.703 10.922 -4.047 1 95.19 370 GLU A C 1
ATOM 2840 O O . GLU A 1 370 ? -23 11.93 -4.211 1 95.19 370 GLU A O 1
ATOM 2845 N N . VAL A 1 371 ? -23.625 10.188 -3.004 1 94.38 371 VAL A N 1
ATOM 2846 C CA . VAL A 1 371 ? -22.719 10.516 -1.912 1 94.38 371 VAL A CA 1
ATOM 2847 C C . VAL A 1 371 ? -21.281 10.508 -2.42 1 94.38 371 VAL A C 1
ATOM 2849 O O . VAL A 1 371 ? -20.5 11.406 -2.098 1 94.38 371 VAL A O 1
ATOM 2852 N N . LEU A 1 372 ? -20.938 9.5 -3.215 1 96.88 372 LEU A N 1
ATOM 2853 C CA . LEU A 1 372 ? -19.578 9.383 -3.746 1 96.88 372 LEU A CA 1
ATOM 2854 C C . LEU A 1 372 ? -19.312 10.461 -4.785 1 96.88 372 LEU A C 1
ATOM 2856 O O . LEU A 1 372 ? -18.219 11.031 -4.832 1 96.88 372 LEU A O 1
ATOM 2860 N N . LYS A 1 373 ? -20.297 10.727 -5.582 1 95.56 373 LYS A N 1
ATOM 2861 C CA . LYS A 1 373 ? -20.172 11.781 -6.582 1 95.56 373 LYS A CA 1
ATOM 2862 C C . LYS A 1 373 ? -19.891 13.125 -5.93 1 95.56 373 LYS A C 1
ATOM 2864 O O . LYS A 1 373 ? -19.031 13.883 -6.395 1 95.56 373 LYS A O 1
ATOM 2869 N N . LYS A 1 374 ? -20.562 13.422 -4.887 1 93.69 374 LYS A N 1
ATOM 2870 C CA . LYS A 1 374 ? -20.406 14.688 -4.18 1 93.69 374 LYS A CA 1
ATOM 2871 C C . LYS A 1 374 ? -19.016 14.805 -3.574 1 93.69 374 LYS A C 1
ATOM 2873 O O . LYS A 1 374 ? -18.406 15.875 -3.613 1 93.69 374 LYS A O 1
ATOM 2878 N N . LEU A 1 375 ? -18.5 13.703 -3.062 1 94.5 375 LEU A N 1
ATOM 2879 C CA . LEU A 1 375 ? -17.203 13.703 -2.4 1 94.5 375 LEU A CA 1
ATOM 2880 C C . LEU A 1 375 ? -16.078 13.789 -3.422 1 94.5 375 LEU A C 1
ATOM 2882 O O . LEU A 1 375 ? -14.953 14.172 -3.082 1 94.5 375 LEU A O 1
ATOM 2886 N N . ALA A 1 376 ? -16.391 13.422 -4.688 1 94.06 376 ALA A N 1
ATOM 2887 C CA . ALA A 1 376 ? -15.359 13.391 -5.719 1 94.06 376 ALA A CA 1
ATOM 2888 C C . ALA A 1 376 ? -15.406 14.656 -6.582 1 94.06 376 ALA A C 1
ATOM 2890 O O . ALA A 1 376 ? -14.625 14.805 -7.52 1 94.06 376 ALA A O 1
ATOM 2891 N N . GLU A 1 377 ? -16.328 15.547 -6.363 1 88.38 377 GLU A N 1
ATOM 2892 C CA . GLU A 1 377 ? -16.484 16.781 -7.137 1 88.38 377 GLU A CA 1
ATOM 2893 C C . GLU A 1 377 ? -15.562 17.875 -6.605 1 88.38 377 GLU A C 1
ATOM 2895 O O . GLU A 1 377 ? -15.352 17.984 -5.398 1 88.38 377 GLU A O 1
ATOM 2900 N N . MET B 1 1 ? -12.789 36.344 -0.734 1 88.06 1 MET B N 1
ATOM 2901 C CA . MET B 1 1 ? -11.734 37.094 -0.042 1 88.06 1 MET B CA 1
ATOM 2902 C C . MET B 1 1 ? -10.484 36.219 0.129 1 88.06 1 MET B C 1
ATOM 2904 O O . MET B 1 1 ? -10.586 35 0.232 1 88.06 1 MET B O 1
ATOM 2908 N N . VAL B 1 2 ? -9.32 36.906 -0.074 1 93.19 2 VAL B N 1
ATOM 2909 C CA . VAL B 1 2 ? -8.055 36.188 0.099 1 93.19 2 VAL B CA 1
ATOM 2910 C C . VAL B 1 2 ? -7.379 36.656 1.389 1 93.19 2 VAL B C 1
ATOM 2912 O O . VAL B 1 2 ? -7.168 37.844 1.601 1 93.19 2 VAL B O 1
ATOM 2915 N N . THR B 1 3 ? -7.25 35.75 2.32 1 95.44 3 THR B N 1
ATOM 2916 C CA . THR B 1 3 ? -6.523 35.969 3.566 1 95.44 3 THR B CA 1
ATOM 2917 C C . THR B 1 3 ? -5.121 35.375 3.484 1 95.44 3 THR B C 1
ATOM 2919 O O . THR B 1 3 ? -4.93 34.312 2.893 1 95.44 3 THR B O 1
ATOM 2922 N N . ARG B 1 4 ? -4.141 36.094 4.043 1 97.62 4 ARG B N 1
ATOM 2923 C CA . ARG B 1 4 ? -2.768 35.625 4.008 1 97.62 4 ARG B CA 1
ATOM 2924 C C . ARG B 1 4 ? -2.209 35.438 5.418 1 97.62 4 ARG B C 1
ATOM 2926 O O . ARG B 1 4 ? -2.441 36.312 6.285 1 97.62 4 ARG B O 1
ATOM 2933 N N . ILE B 1 5 ? -1.669 34.344 5.672 1 98.38 5 ILE B N 1
ATOM 2934 C CA . ILE B 1 5 ? -0.854 34.156 6.863 1 98.38 5 ILE B CA 1
ATOM 2935 C C . ILE B 1 5 ? 0.617 34.031 6.469 1 98.38 5 ILE B C 1
ATOM 2937 O O . ILE B 1 5 ? 1.059 32.969 6 1 98.38 5 ILE B O 1
ATOM 2941 N N . THR B 1 6 ? 1.373 35.062 6.684 1 98.06 6 THR B N 1
ATOM 2942 C CA . THR B 1 6 ? 2.783 35.125 6.316 1 98.06 6 THR B CA 1
ATOM 2943 C C . THR B 1 6 ? 3.674 34.844 7.523 1 98.06 6 THR B C 1
ATOM 2945 O O . THR B 1 6 ? 3.314 35.188 8.656 1 98.06 6 THR B O 1
ATOM 2948 N N . ILE B 1 7 ? 4.762 34.219 7.246 1 98.12 7 ILE B N 1
ATOM 2949 C CA . ILE B 1 7 ? 5.727 33.969 8.305 1 98.12 7 ILE B CA 1
ATOM 2950 C C . ILE B 1 7 ? 7.105 34.469 7.891 1 98.12 7 ILE B C 1
ATOM 2952 O O . ILE B 1 7 ? 7.312 34.844 6.738 1 98.12 7 ILE B O 1
ATOM 2956 N N . ASN B 1 8 ? 8.008 34.625 8.852 1 97.12 8 ASN B N 1
ATOM 2957 C CA . ASN B 1 8 ? 9.43 34.844 8.609 1 97.12 8 ASN B CA 1
ATOM 2958 C C . ASN B 1 8 ? 10.219 33.531 8.742 1 97.12 8 ASN B C 1
ATOM 2960 O O . ASN B 1 8 ? 10.516 33.094 9.859 1 97.12 8 ASN B O 1
ATOM 2964 N N . ARG B 1 9 ? 10.617 32.906 7.66 1 94.69 9 ARG B N 1
ATOM 2965 C CA . ARG B 1 9 ? 11.266 31.594 7.668 1 94.69 9 ARG B CA 1
ATOM 2966 C C . ARG B 1 9 ? 12.672 31.688 8.266 1 94.69 9 ARG B C 1
ATOM 2968 O O . ARG B 1 9 ? 13.32 30.672 8.492 1 94.69 9 ARG B O 1
ATOM 2975 N N . GLY B 1 10 ? 13.117 32.875 8.461 1 94.5 10 GLY B N 1
ATOM 2976 C CA . GLY B 1 10 ? 14.367 33.062 9.188 1 94.5 10 GLY B CA 1
ATOM 2977 C C . GLY B 1 10 ? 14.203 32.969 10.688 1 94.5 10 GLY B C 1
ATOM 2978 O O . GLY B 1 10 ? 15.188 32.938 11.422 1 94.5 10 GLY B O 1
ATOM 2979 N N . LYS B 1 11 ? 12.93 32.938 11.133 1 96.31 11 LYS B N 1
ATOM 2980 C CA . LYS B 1 11 ? 12.617 32.781 12.547 1 96.31 11 LYS B CA 1
ATOM 2981 C C . LYS B 1 11 ? 12.094 31.375 12.844 1 96.31 11 LYS B C 1
ATOM 2983 O O . LYS B 1 11 ? 11.766 30.625 11.93 1 96.31 11 LYS B O 1
ATOM 2988 N N . ARG B 1 12 ? 12.156 31.078 14.141 1 96.56 12 ARG B N 1
ATOM 2989 C CA . ARG B 1 12 ? 11.602 29.812 14.609 1 96.56 12 ARG B CA 1
ATOM 2990 C C . ARG B 1 12 ? 10.117 29.953 14.938 1 96.56 12 ARG B C 1
ATOM 2992 O O . ARG B 1 12 ? 9.617 31.062 15.133 1 96.56 12 ARG B O 1
ATOM 2999 N N . CYS B 1 13 ? 9.477 28.859 14.938 1 98.5 13 CYS B N 1
ATOM 3000 C CA . CYS B 1 13 ? 8.062 28.828 15.266 1 98.5 13 CYS B CA 1
ATOM 3001 C C . CYS B 1 13 ? 7.793 29.547 16.578 1 98.5 13 CYS B C 1
ATOM 3003 O O . CYS B 1 13 ? 6.863 30.359 16.672 1 98.5 13 CYS B O 1
ATOM 3005 N N . VAL B 1 14 ? 8.664 29.328 17.578 1 97.88 14 VAL B N 1
ATOM 3006 C CA . VAL B 1 14 ? 8.453 29.859 18.922 1 97.88 14 VAL B CA 1
ATOM 3007 C C . VAL B 1 14 ? 8.484 31.375 18.891 1 97.88 14 VAL B C 1
ATOM 3009 O O . VAL B 1 14 ? 7.852 32.031 19.734 1 97.88 14 VAL B O 1
ATOM 3012 N N . ASP B 1 15 ? 9.156 31.969 17.922 1 97.81 15 ASP B N 1
ATOM 3013 C CA . ASP B 1 15 ? 9.297 33.406 17.797 1 97.81 15 ASP B CA 1
ATOM 3014 C C . ASP B 1 15 ? 8.062 34.031 17.125 1 97.81 15 ASP B C 1
ATOM 3016 O O . ASP B 1 15 ? 7.914 35.25 17.094 1 97.81 15 ASP B O 1
ATOM 3020 N N . GLU B 1 16 ? 7.199 33.25 16.531 1 98.19 16 GLU B N 1
ATOM 3021 C CA . GLU B 1 16 ? 5.957 33.688 15.898 1 98.19 16 GLU B CA 1
ATOM 3022 C C . GLU B 1 16 ? 4.77 32.844 16.391 1 98.19 16 GLU B C 1
ATOM 3024 O O . GLU B 1 16 ? 3.982 32.375 15.578 1 98.19 16 GLU B O 1
ATOM 3029 N N . ALA B 1 17 ? 4.664 32.719 17.672 1 97.75 17 ALA B N 1
ATOM 3030 C CA . ALA B 1 17 ? 3.715 31.812 18.312 1 97.75 17 ALA B CA 1
ATOM 3031 C C . ALA B 1 17 ? 2.279 32.281 18.094 1 97.75 17 ALA B C 1
ATOM 3033 O O . ALA B 1 17 ? 1.33 31.547 18.375 1 97.75 17 ALA B O 1
ATOM 3034 N N . ASP B 1 18 ? 2.105 33.469 17.594 1 97.56 18 ASP B N 1
ATOM 3035 C CA . ASP B 1 18 ? 0.768 34 17.312 1 97.56 18 ASP B CA 1
ATOM 3036 C C . ASP B 1 18 ? 0.224 33.406 16 1 97.56 18 ASP B C 1
ATOM 3038 O O . ASP B 1 18 ? -0.973 33.5 15.727 1 97.56 18 ASP B O 1
ATOM 3042 N N . ARG B 1 19 ? 1.119 32.719 15.219 1 98 19 ARG B N 1
ATOM 3043 C CA . ARG B 1 19 ? 0.639 32.156 13.961 1 98 19 ARG B CA 1
ATOM 3044 C C . ARG B 1 19 ? 1.329 30.828 13.656 1 98 19 ARG B C 1
ATOM 3046 O O . ARG B 1 19 ? 1.179 30.281 12.562 1 98 19 ARG B O 1
ATOM 3053 N N . CYS B 1 20 ? 2.084 30.391 14.531 1 98.5 20 CYS B N 1
ATOM 3054 C CA . CYS B 1 20 ? 2.76 29.094 14.422 1 98.5 20 CYS B CA 1
ATOM 3055 C C . CYS B 1 20 ? 2.619 28.297 15.711 1 98.5 20 CYS B C 1
ATOM 3057 O O . CYS B 1 20 ? 2.717 28.844 16.812 1 98.5 20 CYS B O 1
ATOM 3059 N N . HIS B 1 21 ? 2.324 27.047 15.641 1 98.81 21 HIS B N 1
ATOM 3060 C CA . HIS B 1 21 ? 2.291 26.125 16.781 1 98.81 21 HIS B CA 1
ATOM 3061 C C . HIS B 1 21 ? 2.777 24.734 16.375 1 98.81 21 HIS B C 1
ATOM 3063 O O . HIS B 1 21 ? 2.914 24.438 15.188 1 98.81 21 HIS B O 1
ATOM 3069 N N . ASN B 1 22 ? 3.109 23.859 17.328 1 98.88 22 ASN B N 1
ATOM 3070 C CA . ASN B 1 22 ? 3.553 22.5 17.016 1 98.88 22 ASN B CA 1
ATOM 3071 C C . ASN B 1 22 ? 2.846 21.469 17.875 1 98.88 22 ASN B C 1
ATOM 3073 O O . ASN B 1 22 ? 3.385 20.375 18.125 1 98.88 22 ASN B O 1
ATOM 3077 N N . ARG B 1 23 ? 1.666 21.844 18.391 1 98.81 23 ARG B N 1
ATOM 3078 C CA . ARG B 1 23 ? 0.809 20.969 19.203 1 98.81 23 ARG B CA 1
ATOM 3079 C C . ARG B 1 23 ? -0.629 21 18.703 1 98.81 23 ARG B C 1
ATOM 3081 O O . ARG B 1 23 ? -1.075 22 18.141 1 98.81 23 ARG B O 1
ATOM 3088 N N . TRP B 1 24 ? -1.389 19.906 18.875 1 98.88 24 TRP B N 1
ATOM 3089 C CA . TRP B 1 24 ? -2.836 19.953 18.703 1 98.88 24 TRP B CA 1
ATOM 3090 C C . TRP B 1 24 ? -3.547 20.219 20.016 1 98.88 24 TRP B C 1
ATOM 3092 O O . TRP B 1 24 ? -3.373 19.484 20.984 1 98.88 24 TRP B O 1
ATOM 3102 N N . HIS B 1 25 ? -4.297 21.203 20.078 1 98.88 25 HIS B N 1
ATOM 3103 C CA . HIS B 1 25 ? -5.047 21.594 21.266 1 98.88 25 HIS B CA 1
ATOM 3104 C C . HIS B 1 25 ? -6.156 22.578 20.906 1 98.88 25 HIS B C 1
ATOM 3106 O O . HIS B 1 25 ? -5.961 23.453 20.047 1 98.88 25 HIS B O 1
ATOM 3112 N N . PRO B 1 26 ? -7.301 22.469 21.578 1 98.62 26 PRO B N 1
ATOM 3113 C CA . PRO B 1 26 ? -8.422 23.328 21.219 1 98.62 26 PRO B CA 1
ATOM 3114 C C . PRO B 1 26 ? -8.242 24.766 21.719 1 98.62 26 PRO B C 1
ATOM 3116 O O . PRO B 1 26 ? -8.961 25.672 21.297 1 98.62 26 PRO B O 1
ATOM 3119 N N . ASP B 1 27 ? -7.266 25.062 22.594 1 98.56 27 ASP B N 1
ATOM 3120 C CA . ASP B 1 27 ? -7.133 26.359 23.219 1 98.56 27 ASP B CA 1
ATOM 3121 C C . ASP B 1 27 ? -6.145 27.25 22.469 1 98.56 27 ASP B C 1
ATOM 3123 O O . ASP B 1 27 ? -5.844 28.359 22.891 1 98.56 27 ASP B O 1
ATOM 3127 N N . ILE B 1 28 ? -5.539 26.812 21.375 1 98.75 28 ILE B N 1
ATOM 3128 C CA . ILE B 1 28 ? -4.633 27.641 20.594 1 98.75 28 ILE B CA 1
ATOM 3129 C C . ILE B 1 28 ? -5.43 28.703 19.844 1 98.75 28 ILE B C 1
ATOM 3131 O O . ILE B 1 28 ? -6.375 28.391 19.125 1 98.75 28 ILE B O 1
ATOM 3135 N N . GLU B 1 29 ? -5.078 29.953 20.078 1 98.06 29 GLU B N 1
ATOM 3136 C CA . GLU B 1 29 ? -5.785 31.078 19.469 1 98.06 29 GLU B CA 1
ATOM 3137 C C . GLU B 1 29 ? -5.613 31.094 17.953 1 98.06 29 GLU B C 1
ATOM 3139 O O . GLU B 1 29 ? -4.531 30.797 17.453 1 98.06 29 GLU B O 1
ATOM 3144 N N . PRO B 1 30 ? -6.664 31.328 17.219 1 98.56 30 PRO B N 1
ATOM 3145 C CA . PRO B 1 30 ? -6.562 31.344 15.758 1 98.56 30 PRO B CA 1
ATOM 3146 C C . PRO B 1 30 ? -5.617 32.438 15.25 1 98.56 30 PRO B C 1
ATOM 3148 O O . PRO B 1 30 ? -5.566 33.531 15.812 1 98.56 30 PRO B O 1
ATOM 3151 N N . ALA B 1 31 ? -4.91 32.094 14.219 1 98.56 31 ALA B N 1
ATOM 3152 C CA . ALA B 1 31 ? -4.039 33.031 13.539 1 98.56 31 ALA B CA 1
ATOM 3153 C C . ALA B 1 31 ? -4.824 33.875 12.523 1 98.56 31 ALA B C 1
ATOM 3155 O O . ALA B 1 31 ? -4.383 34.969 12.133 1 98.56 31 ALA B O 1
ATOM 3156 N N . ALA B 1 32 ? -5.938 33.375 12.062 1 98.38 32 ALA B N 1
ATOM 3157 C CA . ALA B 1 32 ? -6.82 34.031 11.109 1 98.38 32 ALA B CA 1
ATOM 3158 C C . ALA B 1 32 ? -8.242 33.5 11.203 1 98.38 32 ALA B C 1
ATOM 3160 O O . ALA B 1 32 ? -8.453 32.375 11.695 1 98.38 32 ALA B O 1
ATOM 3161 N N . GLU B 1 33 ? -9.195 34.281 10.805 1 98.38 33 GLU B N 1
ATOM 3162 C CA . GLU B 1 33 ? -10.602 33.906 10.711 1 98.38 33 GLU B CA 1
ATOM 3163 C C . GLU B 1 33 ? -11.133 34.094 9.297 1 98.38 33 GLU B C 1
ATOM 3165 O O . GLU B 1 33 ? -10.891 35.156 8.68 1 98.38 33 GLU B O 1
ATOM 3170 N N . VAL B 1 34 ? -11.789 33.156 8.812 1 98.56 34 VAL B N 1
ATOM 3171 C CA . VAL B 1 34 ? -12.258 33.219 7.434 1 98.56 34 VAL B CA 1
ATOM 3172 C C . VAL B 1 34 ? -13.68 32.656 7.332 1 98.56 34 VAL B C 1
ATOM 3174 O O . VAL B 1 34 ? -14.172 32.031 8.266 1 98.56 34 VAL B O 1
ATOM 3177 N N . ASP B 1 35 ? -14.391 33 6.188 1 98.19 35 ASP B N 1
ATOM 3178 C CA . ASP B 1 35 ? -15.695 32.406 5.863 1 98.19 35 ASP B CA 1
ATOM 3179 C C . ASP B 1 35 ? -15.547 31.234 4.906 1 98.19 35 ASP B C 1
ATOM 3181 O O . ASP B 1 35 ? -14.578 31.172 4.145 1 98.19 35 ASP B O 1
ATOM 3185 N N . PRO B 1 36 ? -16.469 30.266 5.031 1 97.56 36 PRO B N 1
ATOM 3186 C CA . PRO B 1 36 ? -16.469 29.234 3.98 1 97.56 36 PRO B CA 1
ATOM 3187 C C . PRO B 1 36 ? -16.469 29.844 2.576 1 97.56 36 PRO B C 1
ATOM 3189 O O . PRO B 1 36 ? -17.172 30.828 2.322 1 97.56 36 PRO B O 1
ATOM 3192 N N . GLY B 1 37 ? -15.609 29.25 1.757 1 96.69 37 GLY B N 1
ATOM 3193 C CA . GLY B 1 37 ? -15.461 29.781 0.406 1 96.69 37 GLY B CA 1
ATOM 3194 C C . GLY B 1 37 ? -14.234 30.656 0.231 1 96.69 37 GLY B C 1
ATOM 3195 O O . GLY B 1 37 ? -13.781 30.875 -0.894 1 96.69 37 GLY B O 1
ATOM 3196 N N . ASP B 1 38 ? -13.711 31.141 1.312 1 97 38 ASP B N 1
ATOM 3197 C CA . ASP B 1 38 ? -12.555 32.031 1.241 1 97 38 ASP B CA 1
ATOM 3198 C C . ASP B 1 38 ? -11.289 31.266 0.87 1 97 38 ASP B C 1
ATOM 3200 O O . ASP B 1 38 ? -11.203 30.047 1.103 1 97 38 ASP B O 1
ATOM 3204 N N . ILE B 1 39 ? -10.414 31.953 0.245 1 98.12 39 ILE B N 1
ATOM 3205 C CA . ILE B 1 39 ? -9.078 31.453 -0.069 1 98.12 39 ILE B CA 1
ATOM 3206 C C . ILE B 1 39 ? -8.078 31.953 0.969 1 98.12 39 ILE B C 1
ATOM 3208 O O . ILE B 1 39 ? -8.141 33.125 1.38 1 98.12 39 ILE B O 1
ATOM 3212 N N . VAL B 1 40 ? -7.262 31.109 1.459 1 98.5 40 VAL B N 1
ATOM 3213 C CA . VAL B 1 40 ? -6.199 31.469 2.396 1 98.5 40 VAL B CA 1
ATOM 3214 C C . VAL B 1 40 ? -4.844 31.062 1.819 1 98.5 40 VAL B C 1
ATOM 3216 O O . VAL B 1 40 ? -4.648 29.922 1.408 1 98.5 40 VAL B O 1
ATOM 3219 N N . VAL B 1 41 ? -3.936 32 1.685 1 98.81 41 VAL B N 1
ATOM 3220 C CA . VAL B 1 41 ? -2.547 31.75 1.316 1 98.81 41 VAL B CA 1
ATOM 3221 C C . VAL B 1 41 ? -1.694 31.625 2.576 1 98.81 41 VAL B C 1
ATOM 3223 O O . VAL B 1 41 ? -1.585 32.562 3.363 1 98.81 41 VAL B O 1
ATOM 3226 N N . ILE B 1 42 ? -1.111 30.469 2.812 1 98.75 42 ILE B N 1
ATOM 3227 C CA . ILE B 1 42 ? -0.449 30.141 4.07 1 98.75 42 ILE B CA 1
ATOM 3228 C C . ILE B 1 42 ? 1.013 29.781 3.803 1 98.75 42 ILE B C 1
ATOM 3230 O O . ILE B 1 42 ? 1.305 28.875 3.023 1 98.75 42 ILE B O 1
ATOM 3234 N N . GLU B 1 43 ? 1.904 30.469 4.422 1 98.81 43 GLU B N 1
ATOM 3235 C CA . GLU B 1 43 ? 3.32 30.125 4.375 1 98.81 43 GLU B CA 1
ATOM 3236 C C . GLU B 1 43 ? 3.686 29.141 5.484 1 98.81 43 GLU B C 1
ATOM 3238 O O . GLU B 1 43 ? 3.176 29.234 6.602 1 98.81 43 GLU B O 1
ATOM 3243 N N . THR B 1 44 ? 4.484 28.156 5.184 1 98.69 44 THR B N 1
ATOM 3244 C CA . THR B 1 44 ? 4.875 27.141 6.156 1 98.69 44 THR B CA 1
ATOM 3245 C C . THR B 1 44 ? 6.395 27.016 6.219 1 98.69 44 THR B C 1
ATOM 3247 O O . THR B 1 44 ? 7.094 27.344 5.254 1 98.69 44 THR B O 1
ATOM 3250 N N . ARG B 1 45 ? 6.934 26.625 7.348 1 98.44 45 ARG B N 1
ATOM 3251 C CA . ARG B 1 45 ? 8.328 26.266 7.582 1 98.44 45 ARG B CA 1
ATOM 3252 C C . ARG B 1 45 ? 8.562 24.797 7.258 1 98.44 45 ARG B C 1
ATOM 3254 O O . ARG B 1 45 ? 7.609 24.031 7.051 1 98.44 45 ARG B O 1
ATOM 3261 N N . ASP B 1 46 ? 9.844 24.422 7.121 1 97.88 46 ASP B N 1
ATOM 3262 C CA . ASP B 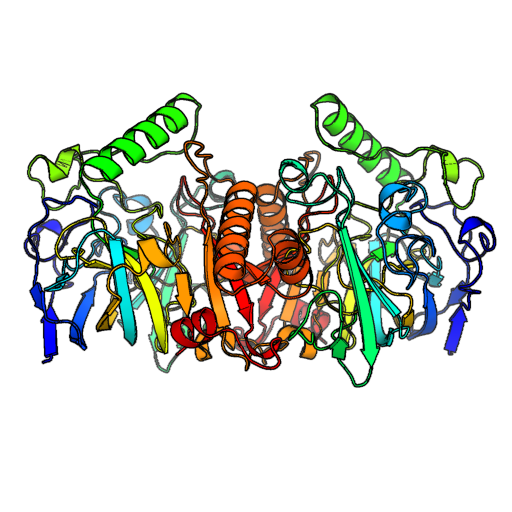1 46 ? 10.117 23 7 1 97.88 46 ASP B CA 1
ATOM 3263 C C . ASP B 1 46 ? 9.836 22.266 8.312 1 97.88 46 ASP B C 1
ATOM 3265 O O . ASP B 1 46 ? 9.695 22.906 9.359 1 97.88 46 ASP B O 1
ATOM 3269 N N . ALA B 1 47 ? 9.781 21.016 8.297 1 97.81 47 ALA B N 1
ATOM 3270 C CA . ALA B 1 47 ? 9.297 20.172 9.391 1 97.81 47 ALA B CA 1
ATOM 3271 C C . ALA B 1 47 ? 10.211 20.281 10.609 1 97.81 47 ALA B C 1
ATOM 3273 O O . ALA B 1 47 ? 9.805 19.969 11.734 1 97.81 47 ALA B O 1
ATOM 3274 N N . LEU B 1 48 ? 11.461 20.719 10.422 1 97.94 48 LEU B N 1
ATOM 3275 C CA . LEU B 1 48 ? 12.414 20.734 11.523 1 97.94 48 LEU B CA 1
ATOM 3276 C C . LEU B 1 48 ? 12.719 22.172 11.969 1 97.94 48 LEU B C 1
ATOM 3278 O O . LEU B 1 48 ? 13.727 22.422 12.625 1 97.94 48 LEU B O 1
ATOM 3282 N N . ASP B 1 49 ? 11.875 23.094 11.539 1 98.19 49 ASP B N 1
ATOM 3283 C CA . ASP B 1 49 ? 11.867 24.469 12.008 1 98.19 49 ASP B CA 1
ATOM 3284 C C . ASP B 1 49 ? 13.195 25.156 11.703 1 98.19 49 ASP B C 1
ATOM 3286 O O . ASP B 1 49 ? 13.742 25.875 12.547 1 98.19 49 ASP B O 1
ATOM 3290 N N . GLY B 1 50 ? 13.766 24.828 10.562 1 97.12 50 GLY B N 1
ATOM 3291 C CA . GLY B 1 50 ? 14.938 25.547 10.07 1 97.12 50 GLY B CA 1
ATOM 3292 C C . GLY B 1 50 ? 16.234 24.969 10.594 1 97.12 50 GLY B C 1
ATOM 3293 O O . GLY B 1 50 ? 17.312 25.547 10.359 1 97.12 50 GLY B O 1
ATOM 3294 N N . GLN B 1 51 ? 16.25 23.828 11.242 1 97.38 51 GLN B N 1
ATOM 3295 C CA . GLN B 1 51 ? 17.453 23.25 11.836 1 97.38 51 GLN B CA 1
ATOM 3296 C C . GLN B 1 51 ? 18.375 22.672 10.766 1 97.38 51 GLN B C 1
ATOM 3298 O O . GLN B 1 51 ? 19.594 22.609 10.953 1 97.38 51 GLN B O 1
ATOM 3303 N N . ILE B 1 52 ? 17.797 22.172 9.656 1 98 52 ILE B N 1
ATOM 3304 C CA . ILE B 1 52 ? 18.578 21.531 8.594 1 98 52 ILE B CA 1
ATOM 3305 C C . ILE B 1 52 ? 18.953 22.562 7.543 1 98 52 ILE B C 1
ATOM 3307 O O . ILE B 1 52 ? 18.094 23.266 7.008 1 98 52 ILE B O 1
ATOM 3311 N N . THR B 1 53 ? 20.234 22.688 7.246 1 95.69 53 THR B N 1
ATOM 3312 C CA . THR B 1 53 ? 20.719 23.719 6.344 1 95.69 53 THR B CA 1
ATOM 3313 C C . THR B 1 53 ? 21.266 23.109 5.055 1 95.69 53 THR B C 1
ATOM 3315 O O . THR B 1 53 ? 21.375 21.891 4.941 1 95.69 53 THR B O 1
ATOM 3318 N N . ALA B 1 54 ? 21.562 23.984 4.102 1 96.12 54 ALA B N 1
ATOM 3319 C CA . ALA B 1 54 ? 22.094 23.547 2.812 1 96.12 54 ALA B CA 1
ATOM 3320 C C . ALA B 1 54 ? 23.578 23.219 2.916 1 96.12 54 ALA B C 1
ATOM 3322 O O . ALA B 1 54 ? 24.203 22.781 1.944 1 96.12 54 ALA B O 1
ATOM 3323 N N . ASN B 1 55 ? 24.141 23.328 4.098 1 95.31 55 ASN B N 1
ATOM 3324 C CA . ASN B 1 55 ? 25.547 23 4.281 1 95.31 55 ASN B CA 1
ATOM 3325 C C . ASN B 1 55 ? 25.766 21.484 4.246 1 95.31 55 ASN B C 1
ATOM 3327 O O . ASN B 1 55 ? 24.953 20.719 4.754 1 95.31 55 ASN B O 1
ATOM 3331 N N . PRO B 1 56 ? 26.891 21.188 3.594 1 94.44 56 PRO B N 1
ATOM 3332 C CA . PRO B 1 56 ? 27.203 19.75 3.596 1 94.44 56 PRO B CA 1
ATOM 3333 C C . PRO B 1 56 ? 27.469 19.203 4.996 1 94.44 56 PRO B C 1
ATOM 3335 O O . PRO B 1 56 ? 27.734 19.984 5.922 1 94.44 56 PRO B O 1
ATOM 3338 N N . GLY B 1 57 ? 27.359 17.953 5.164 1 95 57 GLY B N 1
ATOM 3339 C CA . GLY B 1 57 ? 27.578 17.328 6.457 1 95 57 GLY B CA 1
ATOM 3340 C C . GLY B 1 57 ? 26.281 16.953 7.156 1 95 57 GLY B C 1
ATOM 3341 O O . GLY B 1 57 ? 25.188 17.328 6.695 1 95 57 GLY B O 1
ATOM 3342 N N . VAL B 1 58 ? 26.391 16.281 8.289 1 97.88 58 VAL B N 1
ATOM 3343 C CA . VAL B 1 58 ? 25.188 15.742 8.914 1 97.88 58 VAL B CA 1
ATOM 3344 C C . VAL B 1 58 ? 25.094 16.219 10.359 1 97.88 58 VAL B C 1
ATOM 3346 O O . VAL B 1 58 ? 24.297 15.711 11.141 1 97.88 58 VAL B O 1
ATOM 3349 N N . ASP B 1 59 ? 25.906 17.188 10.789 1 97.5 59 ASP B N 1
ATOM 3350 C CA . ASP B 1 59 ? 25.891 17.672 12.164 1 97.5 59 ASP B CA 1
ATOM 3351 C C . ASP B 1 59 ? 24.516 18.234 12.547 1 97.5 59 ASP B C 1
ATOM 3353 O O . ASP B 1 59 ? 24.062 18.047 13.672 1 97.5 59 ASP B O 1
ATOM 3357 N N . ASP B 1 60 ? 23.969 18.969 11.617 1 97.44 60 ASP B N 1
ATOM 3358 C CA . ASP B 1 60 ? 22.656 19.531 11.891 1 97.44 60 ASP B CA 1
ATOM 3359 C C . ASP B 1 60 ? 21.609 18.438 12.023 1 97.44 60 ASP B C 1
ATOM 3361 O O . ASP B 1 60 ? 20.625 18.578 12.766 1 97.44 60 ASP B O 1
ATOM 3365 N N . VAL B 1 61 ? 21.734 17.281 11.336 1 97.75 61 VAL B N 1
ATOM 3366 C CA . VAL B 1 61 ? 20.844 16.141 11.477 1 97.75 61 VAL B CA 1
ATOM 3367 C C . VAL B 1 61 ? 21.078 15.469 12.828 1 97.75 61 VAL B C 1
ATOM 3369 O O . VAL B 1 61 ? 20.125 15.172 13.555 1 97.75 61 VAL B O 1
ATOM 3372 N N . ALA B 1 62 ? 22.281 15.266 13.18 1 96.81 62 ALA B N 1
ATOM 3373 C CA . ALA B 1 62 ? 22.672 14.57 14.406 1 96.81 62 ALA B CA 1
ATOM 3374 C C . ALA B 1 62 ? 22.203 15.336 15.641 1 96.81 62 ALA B C 1
ATOM 3376 O O . ALA B 1 62 ? 21.859 14.727 16.656 1 96.81 62 ALA B O 1
ATOM 3377 N N . SER B 1 63 ? 22.188 16.609 15.562 1 96.06 63 SER B N 1
ATOM 3378 C CA . SER B 1 63 ? 21.891 17.438 16.734 1 96.06 63 SER B CA 1
ATOM 3379 C C . SER B 1 63 ? 20.469 17.969 16.688 1 96.06 63 SER B C 1
ATOM 3381 O O . SER B 1 63 ? 20.062 18.75 17.547 1 96.06 63 SER B O 1
ATOM 3383 N N . ALA B 1 64 ? 19.719 17.547 15.711 1 95.88 64 ALA B N 1
ATOM 3384 C CA . ALA B 1 64 ? 18.375 18.094 15.531 1 95.88 64 ALA B CA 1
ATOM 3385 C C . ALA B 1 64 ? 17.5 17.828 16.75 1 95.88 64 ALA B C 1
ATOM 3387 O O . ALA B 1 64 ? 17.484 16.703 17.281 1 95.88 64 ALA B O 1
ATOM 3388 N N . ASP B 1 65 ? 16.859 18.828 17.281 1 95.62 65 ASP B N 1
ATOM 3389 C CA . ASP B 1 65 ? 15.875 18.703 18.359 1 95.62 65 ASP B CA 1
ATOM 3390 C C . ASP B 1 65 ? 14.5 18.344 17.812 1 95.62 65 ASP B C 1
ATOM 3392 O O . ASP B 1 65 ? 13.828 19.172 17.188 1 95.62 65 ASP B O 1
ATOM 3396 N N . LEU B 1 66 ? 14.031 17.156 18.047 1 93.81 66 LEU B N 1
ATOM 3397 C CA . LEU B 1 66 ? 12.781 16.656 17.484 1 93.81 66 LEU B CA 1
ATOM 3398 C C . LEU B 1 66 ? 11.586 17.172 18.266 1 93.81 66 LEU B C 1
ATOM 3400 O O . LEU B 1 66 ? 10.445 17.078 17.812 1 93.81 66 LEU B O 1
ATOM 3404 N N . ASN B 1 67 ? 11.828 17.828 19.375 1 94.62 67 ASN B N 1
ATOM 3405 C CA . ASN B 1 67 ? 10.719 18.359 20.156 1 94.62 67 ASN B CA 1
ATOM 3406 C C . ASN B 1 67 ? 10.078 19.578 19.469 1 94.62 67 ASN B C 1
ATOM 3408 O O . ASN B 1 67 ? 8.969 19.969 19.828 1 94.62 67 ASN B O 1
ATOM 3412 N N . VAL B 1 68 ? 10.781 20.203 18.547 1 96.19 68 VAL B N 1
ATOM 3413 C CA . VAL B 1 68 ? 10.258 21.406 17.906 1 96.19 68 VAL B CA 1
ATOM 3414 C C . VAL B 1 68 ? 9.672 21.062 16.547 1 96.19 68 VAL B C 1
ATOM 3416 O O . VAL B 1 68 ? 9.281 21.938 15.781 1 96.19 68 VAL B O 1
ATOM 3419 N N . VAL B 1 69 ? 9.586 19.766 16.25 1 96.56 69 VAL B N 1
ATOM 3420 C CA . VAL B 1 69 ? 9.219 19.297 14.922 1 96.56 69 VAL B CA 1
ATOM 3421 C C . VAL B 1 69 ? 7.781 19.703 14.609 1 96.56 69 VAL B C 1
ATOM 3423 O O . VAL B 1 69 ? 6.941 19.781 15.508 1 96.56 69 VAL B O 1
ATOM 3426 N N . HIS B 1 70 ? 7.473 19.891 13.336 1 97.25 70 HIS B N 1
ATOM 3427 C CA . HIS B 1 70 ? 6.188 20.219 12.727 1 97.25 70 HIS B CA 1
ATOM 3428 C C . HIS B 1 70 ? 5.699 21.594 13.188 1 97.25 70 HIS B C 1
ATOM 3430 O O . HIS B 1 70 ? 4.605 21.703 13.734 1 97.25 70 HIS B O 1
ATOM 3436 N N . PRO B 1 71 ? 6.531 22.656 12.906 1 98.62 71 PRO B N 1
ATOM 3437 C CA . PRO B 1 71 ? 5.957 24 13.031 1 98.62 71 PRO B CA 1
ATOM 3438 C C . PRO B 1 71 ? 4.785 24.234 12.086 1 98.62 71 PRO B C 1
ATOM 3440 O O . PRO B 1 71 ? 4.988 24.469 10.891 1 98.62 71 PRO B O 1
ATOM 3443 N N . LEU B 1 72 ? 3.627 24.188 12.586 1 98.81 72 LEU B N 1
ATOM 3444 C CA . LEU B 1 72 ? 2.41 24.328 11.797 1 98.81 72 LEU B CA 1
ATOM 3445 C C . LEU B 1 72 ? 1.953 25.781 11.75 1 98.81 72 LEU B C 1
ATOM 3447 O O . LEU B 1 72 ? 2.025 26.484 12.758 1 98.81 72 LEU B O 1
ATOM 3451 N N . THR B 1 73 ? 1.543 26.219 10.633 1 98.88 73 THR B N 1
ATOM 3452 C CA . THR B 1 73 ? 0.962 27.562 10.508 1 98.88 73 THR B CA 1
ATOM 3453 C C . THR B 1 73 ? -0.551 27.516 10.695 1 98.88 73 THR B C 1
ATOM 3455 O O . THR B 1 73 ? -1.227 26.656 10.125 1 98.88 73 THR B O 1
ATOM 3458 N N . GLY B 1 74 ? -1.075 28.422 11.312 1 98.31 74 GLY B N 1
ATOM 3459 C CA . GLY B 1 74 ? -2.463 28.484 11.742 1 98.31 74 GLY B CA 1
ATOM 3460 C C . GLY B 1 74 ? -2.617 28.734 13.234 1 98.31 74 GLY B C 1
ATOM 3461 O O . GLY B 1 74 ? -1.71 29.266 13.875 1 98.31 74 GLY B O 1
ATOM 3462 N N . PRO B 1 75 ? -3.738 28.359 13.82 1 98.75 75 PRO B N 1
ATOM 3463 C CA . PRO B 1 75 ? -4.902 27.734 13.18 1 98.75 75 PRO B CA 1
ATOM 3464 C C . PRO B 1 75 ? -5.754 28.734 12.406 1 98.75 75 PRO B C 1
ATOM 3466 O O . PRO B 1 75 ? -5.691 29.938 12.672 1 98.75 75 PRO B O 1
ATOM 3469 N N . VAL B 1 76 ? -6.418 28.328 11.461 1 98.88 76 VAL B N 1
ATOM 3470 C CA . VAL B 1 76 ? -7.445 29.094 10.758 1 98.88 76 VAL B CA 1
ATOM 3471 C C . VAL B 1 76 ? -8.82 28.766 11.344 1 98.88 76 VAL B C 1
ATOM 3473 O O . VAL B 1 76 ? -9.242 27.609 11.336 1 98.88 76 VAL B O 1
ATOM 3476 N N . TYR B 1 77 ? -9.453 29.781 11.898 1 98.88 77 TYR B N 1
ATOM 3477 C CA . TYR B 1 77 ? -10.836 29.672 12.352 1 98.88 77 TYR B CA 1
ATOM 3478 C C . TYR B 1 77 ? -11.805 29.859 11.195 1 98.88 77 TYR B C 1
ATOM 3480 O O . TYR B 1 77 ? -11.844 30.922 10.562 1 98.88 77 TYR B O 1
ATOM 3488 N N . VAL B 1 78 ? -12.578 28.859 10.867 1 98.81 78 VAL B N 1
ATOM 3489 C CA . VAL B 1 78 ? -13.547 28.938 9.773 1 98.81 78 VAL B CA 1
ATOM 3490 C C . VAL B 1 78 ? -14.945 29.172 10.344 1 98.81 78 VAL B C 1
ATOM 3492 O O . VAL B 1 78 ? -15.539 28.281 10.953 1 98.81 78 VAL B O 1
ATOM 3495 N N . ARG B 1 79 ? -15.508 30.328 10.102 1 98.62 79 ARG B N 1
ATOM 3496 C CA . ARG B 1 79 ? -16.797 30.719 10.664 1 98.62 79 ARG B CA 1
ATOM 3497 C C . ARG B 1 79 ? -17.891 29.766 10.234 1 98.62 79 ARG B C 1
ATOM 3499 O O . ARG B 1 79 ? -17.969 29.391 9.062 1 98.62 79 ARG B O 1
ATOM 3506 N N . GLY B 1 80 ? -18.641 29.312 11.25 1 98.19 80 GLY B N 1
ATOM 3507 C CA . GLY B 1 80 ? -19.797 28.469 10.961 1 98.19 80 GLY B CA 1
ATOM 3508 C C . GLY B 1 80 ? -19.5 26.984 11.094 1 98.19 80 GLY B C 1
ATOM 3509 O O . GLY B 1 80 ? -20.422 26.172 11.195 1 98.19 80 GLY B O 1
ATOM 3510 N N . ALA B 1 81 ? -18.25 26.594 11.031 1 98.75 81 ALA B N 1
ATOM 3511 C CA . ALA B 1 81 ? -17.906 25.188 11.242 1 98.75 81 ALA B CA 1
ATOM 3512 C C . ALA B 1 81 ? -18.188 24.766 12.688 1 98.75 81 ALA B C 1
ATOM 3514 O O . ALA B 1 81 ? -17.844 25.484 13.625 1 98.75 81 ALA B O 1
ATOM 3515 N N . LYS B 1 82 ? -18.875 23.656 12.867 1 98.38 82 LYS B N 1
ATOM 3516 C CA . LYS B 1 82 ? -19.25 23.156 14.188 1 98.38 82 LYS B CA 1
ATOM 3517 C C . LYS B 1 82 ? -19.031 21.656 14.297 1 98.38 82 LYS B C 1
ATOM 3519 O O . LYS B 1 82 ? -18.969 20.953 13.281 1 98.38 82 LYS B O 1
ATOM 3524 N N . PRO B 1 83 ? -18.891 21.234 15.539 1 98.38 83 PRO B N 1
ATOM 3525 C CA . PRO B 1 83 ? -18.781 19.781 15.711 1 98.38 83 PRO B CA 1
ATOM 3526 C C . PRO B 1 83 ? -19.891 19.016 14.992 1 98.38 83 PRO B C 1
ATOM 3528 O O . PRO B 1 83 ? -21.062 19.391 15.07 1 98.38 83 PRO B O 1
ATOM 3531 N N . GLY B 1 84 ? -19.5 17.969 14.297 1 97.62 84 GLY B N 1
ATOM 3532 C CA . GLY B 1 84 ? -20.438 17.203 13.492 1 97.62 84 GLY B CA 1
ATOM 3533 C C . GLY B 1 84 ? -20.359 17.516 12.016 1 97.62 84 GLY B C 1
ATOM 3534 O O . GLY B 1 84 ? -20.844 16.75 11.18 1 97.62 84 GLY B O 1
ATOM 3535 N N . ASP B 1 85 ? -19.812 18.672 11.648 1 98.62 85 ASP B N 1
ATOM 3536 C CA . ASP B 1 85 ? -19.594 19.062 10.258 1 98.62 85 ASP B CA 1
ATOM 3537 C C . ASP B 1 85 ? -18.375 18.375 9.672 1 98.62 85 ASP B C 1
ATOM 3539 O O . ASP B 1 85 ? -17.609 17.719 10.398 1 98.62 85 ASP B O 1
ATOM 3543 N N . LEU B 1 86 ? -18.25 18.453 8.344 1 98.62 86 LEU B N 1
ATOM 3544 C CA . LEU B 1 86 ? -16.969 18.266 7.66 1 98.62 86 LEU B CA 1
ATOM 3545 C C . LEU B 1 86 ? -16.391 19.594 7.211 1 98.62 86 LEU B C 1
ATOM 3547 O O . LEU B 1 86 ? -17.062 20.391 6.57 1 98.62 86 LEU B O 1
ATOM 3551 N N . LEU B 1 87 ? -15.219 19.844 7.66 1 98.81 87 LEU B N 1
ATOM 3552 C CA . LEU B 1 87 ? -14.453 20.906 7.016 1 98.81 87 LEU B CA 1
ATOM 3553 C C . LEU B 1 87 ? -13.859 20.422 5.695 1 98.81 87 LEU B C 1
ATOM 3555 O O . LEU B 1 87 ? -13.211 19.375 5.645 1 98.81 87 LEU B O 1
ATOM 3559 N N . VAL B 1 88 ? -14.133 21.141 4.629 1 98.62 88 VAL B N 1
ATOM 3560 C CA . VAL B 1 88 ? -13.578 20.828 3.314 1 98.62 88 VAL B CA 1
ATOM 3561 C C . VAL B 1 88 ? -12.375 21.719 3.035 1 98.62 88 VAL B C 1
ATOM 3563 O O . VAL B 1 88 ? -12.484 22.953 3.082 1 98.62 88 VAL B O 1
ATOM 3566 N N . VAL B 1 89 ? -11.258 21.141 2.811 1 98.81 89 VAL B N 1
ATOM 3567 C CA . VAL B 1 89 ? -10.047 21.875 2.453 1 98.81 89 VAL B CA 1
ATOM 3568 C C . VAL B 1 89 ? -9.625 21.516 1.031 1 98.81 89 VAL B C 1
ATOM 3570 O O . VAL B 1 89 ? -9.227 20.375 0.766 1 98.81 89 VAL B O 1
ATOM 3573 N N . GLU B 1 90 ? -9.727 22.438 0.148 1 98.75 90 GLU B N 1
ATOM 3574 C CA . GLU B 1 90 ? -9.273 22.281 -1.23 1 98.75 90 GLU B CA 1
ATOM 3575 C C . GLU B 1 90 ? -7.863 22.828 -1.417 1 98.75 90 GLU B C 1
ATOM 3577 O O . GLU B 1 90 ? -7.586 23.984 -1.079 1 98.75 90 GLU B O 1
ATOM 3582 N N . VAL B 1 91 ? -6.992 22.016 -1.904 1 98.94 91 VAL B N 1
ATOM 3583 C CA . VAL B 1 91 ? -5.633 22.453 -2.188 1 98.94 91 VAL B CA 1
ATOM 3584 C C . VAL B 1 91 ? -5.555 23.016 -3.605 1 98.94 91 VAL B C 1
ATOM 3586 O O . VAL B 1 91 ? -5.633 22.266 -4.582 1 98.94 91 VAL B O 1
ATOM 3589 N N . LEU B 1 92 ? -5.324 24.266 -3.688 1 98.81 92 LEU B N 1
ATOM 3590 C CA . LEU B 1 92 ? -5.324 24.922 -4.988 1 98.81 92 LEU B CA 1
ATOM 3591 C C . LEU B 1 92 ? -3.912 25 -5.562 1 98.81 92 LEU B C 1
ATOM 3593 O O . LEU B 1 92 ? -3.721 24.828 -6.77 1 98.81 92 LEU B O 1
ATOM 3597 N N . ASP B 1 93 ? -2.959 25.281 -4.707 1 98.75 93 ASP B N 1
ATOM 3598 C CA . ASP B 1 93 ? -1.578 25.422 -5.156 1 98.75 93 ASP B CA 1
ATOM 3599 C C . ASP B 1 93 ? -0.603 25.266 -3.99 1 98.75 93 ASP B C 1
ATOM 3601 O O . ASP B 1 93 ? -0.955 25.531 -2.84 1 98.75 93 ASP B O 1
ATOM 3605 N N . ILE B 1 94 ? 0.522 24.797 -4.277 1 98.81 94 ILE B N 1
ATOM 3606 C CA . ILE B 1 94 ? 1.63 24.734 -3.33 1 98.81 94 ILE B CA 1
ATOM 3607 C C . ILE B 1 94 ? 2.926 25.156 -4.027 1 98.81 94 ILE B C 1
ATOM 3609 O O . ILE B 1 94 ? 3.352 24.516 -4.988 1 98.81 94 ILE B O 1
ATOM 3613 N N . LYS B 1 95 ? 3.508 26.188 -3.58 1 98.62 95 LYS B N 1
ATOM 3614 C CA . LYS B 1 95 ? 4.789 26.656 -4.09 1 98.62 95 LYS B CA 1
ATOM 3615 C C . LYS B 1 95 ? 5.93 26.266 -3.152 1 98.62 95 LYS B C 1
ATOM 3617 O O . LYS B 1 95 ? 5.934 26.656 -1.979 1 98.62 95 LYS B O 1
ATOM 3622 N N . ALA B 1 96 ? 6.883 25.609 -3.648 1 98.56 96 ALA B N 1
ATOM 3623 C CA . ALA B 1 96 ? 7.996 25.062 -2.873 1 98.56 96 ALA B CA 1
ATOM 3624 C C . ALA B 1 96 ? 9.102 26.109 -2.703 1 98.56 96 ALA B C 1
ATOM 3626 O O . ALA B 1 96 ? 9.383 26.875 -3.621 1 98.56 96 ALA B O 1
ATOM 3627 N N . GLU B 1 97 ? 9.703 26.141 -1.584 1 98 97 GLU B N 1
ATOM 3628 C CA . GLU B 1 97 ? 11 26.797 -1.448 1 98 97 GLU B CA 1
ATOM 3629 C C . GLU B 1 97 ? 12.07 26.062 -2.252 1 98 97 GLU B C 1
ATOM 3631 O O . GLU B 1 97 ? 11.945 24.859 -2.518 1 98 97 GLU B O 1
ATOM 3636 N N . PRO B 1 98 ? 13.102 26.719 -2.623 1 97.69 98 PRO B N 1
ATOM 3637 C CA . PRO B 1 98 ? 14.07 26.125 -3.557 1 97.69 98 PRO B CA 1
ATOM 3638 C C . PRO B 1 98 ? 14.961 25.078 -2.898 1 97.69 98 PRO B C 1
ATOM 3640 O O . PRO B 1 98 ? 15.578 24.266 -3.59 1 97.69 98 PRO B O 1
ATOM 3643 N N . PHE B 1 99 ? 15.117 25.156 -1.588 1 98.25 99 PHE B N 1
ATOM 3644 C CA . PHE B 1 99 ? 15.93 24.172 -0.875 1 98.25 99 PHE B CA 1
ATOM 3645 C C . PHE B 1 99 ? 15.055 23.141 -0.191 1 98.25 99 PHE B C 1
ATOM 3647 O O . PHE B 1 99 ? 14.062 23.484 0.458 1 98.25 99 PHE B O 1
ATOM 3654 N N . GLY B 1 100 ? 15.359 21.859 -0.356 1 98.75 100 GLY B N 1
ATOM 3655 C CA . GLY B 1 100 ? 14.766 20.75 0.381 1 98.75 100 GLY B CA 1
ATOM 3656 C C . GLY B 1 100 ? 15.797 19.781 0.928 1 98.75 100 GLY B C 1
ATOM 3657 O O . GLY B 1 100 ? 16.984 19.891 0.613 1 98.75 100 GLY B O 1
ATOM 3658 N N . PHE B 1 101 ? 15.383 18.953 1.762 1 98.88 101 PHE B N 1
ATOM 3659 C CA . PHE B 1 101 ? 16.281 17.938 2.309 1 98.88 101 PHE B CA 1
ATOM 3660 C C . PHE B 1 101 ? 15.531 16.656 2.609 1 98.88 101 PHE B C 1
ATOM 3662 O O . PHE B 1 101 ? 14.312 16.656 2.771 1 98.88 101 PHE B O 1
ATOM 3669 N N . THR B 1 102 ? 16.156 15.555 2.566 1 98.88 102 THR B N 1
ATOM 3670 C CA . THR B 1 102 ? 15.773 14.25 3.096 1 98.88 102 THR B CA 1
ATOM 3671 C C . THR B 1 102 ? 16.812 13.742 4.082 1 98.88 102 THR B C 1
ATOM 3673 O O . THR B 1 102 ? 18.016 13.734 3.779 1 98.88 102 THR B O 1
ATOM 3676 N N . VAL B 1 103 ? 16.328 13.344 5.289 1 98.75 103 VAL B N 1
ATOM 3677 C CA . VAL B 1 103 ? 17.328 12.961 6.293 1 98.75 103 VAL B CA 1
ATOM 3678 C C . VAL B 1 103 ? 16.922 11.641 6.941 1 98.75 103 VAL B C 1
ATOM 3680 O O . VAL B 1 103 ? 15.742 11.289 6.973 1 98.75 103 VAL B O 1
ATOM 3683 N N . ALA B 1 104 ? 17.828 10.898 7.328 1 98.12 104 ALA B N 1
ATOM 3684 C CA . ALA B 1 104 ? 17.688 9.805 8.281 1 98.12 104 ALA B CA 1
ATOM 3685 C C . ALA B 1 104 ? 18.172 10.219 9.672 1 98.12 104 ALA B C 1
ATOM 3687 O O . ALA B 1 104 ? 19.359 10.531 9.852 1 98.12 104 ALA B O 1
ATOM 3688 N N . ILE B 1 105 ? 17.266 10.289 10.562 1 97.19 105 ILE B N 1
ATOM 3689 C CA . ILE B 1 105 ? 17.562 10.672 11.938 1 97.19 105 ILE B CA 1
ATOM 3690 C C . ILE B 1 105 ? 17.688 9.422 12.805 1 97.19 105 ILE B C 1
ATOM 3692 O O . ILE B 1 105 ? 16.781 8.578 12.828 1 97.19 105 ILE B O 1
ATOM 3696 N N . PRO B 1 106 ? 18.844 9.289 13.523 1 96 106 PRO B N 1
ATOM 3697 C CA . PRO B 1 106 ? 18.984 8.117 14.398 1 96 106 PRO B CA 1
ATOM 3698 C C . PRO B 1 106 ? 17.797 7.945 15.344 1 96 106 PRO B C 1
ATOM 3700 O O . PRO B 1 106 ? 17.375 8.906 15.992 1 96 106 PRO B O 1
ATOM 3703 N N . GLY B 1 107 ? 17.297 6.723 15.328 1 94.88 107 GLY B N 1
ATOM 3704 C CA . GLY B 1 107 ? 16.188 6.414 16.219 1 94.88 107 GLY B CA 1
ATOM 3705 C C . GLY B 1 107 ? 14.828 6.68 15.602 1 94.88 107 GLY B C 1
ATOM 3706 O O . GLY B 1 107 ? 13.797 6.379 16.203 1 94.88 107 GLY B O 1
ATOM 3707 N N . PHE B 1 108 ? 14.805 7.23 14.414 1 95.25 108 PHE B N 1
ATOM 3708 C CA . PHE B 1 108 ? 13.555 7.535 13.734 1 95.25 108 PHE B CA 1
ATOM 3709 C C . PHE B 1 108 ? 13.547 6.949 12.328 1 95.25 108 PHE B C 1
ATOM 3711 O O . PHE B 1 108 ? 14.602 6.805 11.703 1 95.25 108 PHE B O 1
ATOM 3718 N N . GLY B 1 109 ? 12.32 6.578 11.859 1 97.19 109 GLY B N 1
ATOM 3719 C CA . GLY B 1 109 ? 12.219 5.969 10.547 1 97.19 109 GLY B CA 1
ATOM 3720 C C . GLY B 1 109 ? 11.836 4.5 10.594 1 97.19 109 GLY B C 1
ATOM 3721 O O . GLY B 1 109 ? 11.984 3.854 11.633 1 97.19 109 GLY B O 1
ATOM 3722 N N . PHE B 1 110 ? 11.477 3.951 9.461 1 98.69 110 PHE B N 1
ATOM 3723 C CA . PHE B 1 110 ? 10.922 2.607 9.391 1 98.69 110 PHE B CA 1
ATOM 3724 C C . PHE B 1 110 ? 11.992 1.559 9.633 1 98.69 110 PHE B C 1
ATOM 3726 O O . PHE B 1 110 ? 11.727 0.511 10.227 1 98.69 110 PHE B O 1
ATOM 3733 N N . LEU B 1 111 ? 13.195 1.855 9.133 1 98.69 111 LEU B N 1
ATOM 3734 C CA . LEU B 1 111 ? 14.32 0.943 9.305 1 98.69 111 LEU B CA 1
ATOM 3735 C C . LEU B 1 111 ? 15.359 1.529 10.258 1 98.69 111 LEU B C 1
ATOM 3737 O O . LEU B 1 111 ? 16.562 1.362 10.055 1 98.69 111 LEU B O 1
ATOM 3741 N N . ARG B 1 112 ? 14.859 2.201 11.273 1 97.56 112 ARG B N 1
ATOM 3742 C CA . ARG B 1 112 ? 15.742 2.893 12.211 1 97.56 112 ARG B CA 1
ATOM 3743 C C . ARG B 1 112 ? 16.672 1.914 12.914 1 97.56 112 ARG B C 1
ATOM 3745 O O . ARG B 1 112 ? 17.766 2.295 13.359 1 97.56 112 ARG B O 1
ATOM 3752 N N . ASP B 1 113 ? 16.391 0.654 13.008 1 96.94 113 ASP B N 1
ATOM 3753 C CA . ASP B 1 113 ? 17.234 -0.351 13.648 1 96.94 113 ASP B CA 1
ATOM 3754 C C . ASP B 1 113 ? 18.438 -0.687 12.773 1 96.94 113 ASP B C 1
ATOM 3756 O O . ASP B 1 113 ? 19.484 -1.1 13.281 1 96.94 113 ASP B O 1
ATOM 3760 N N . LEU B 1 114 ? 18.312 -0.53 11.477 1 97.56 114 LEU B N 1
ATOM 3761 C CA . LEU B 1 114 ? 19.359 -0.883 10.531 1 97.56 114 LEU B CA 1
ATOM 3762 C C . LEU B 1 114 ? 20.141 0.356 10.102 1 97.56 114 LEU B C 1
ATOM 3764 O O . LEU B 1 114 ? 21.312 0.261 9.734 1 97.56 114 LEU B O 1
ATOM 3768 N N . PHE B 1 115 ? 19.453 1.454 10.078 1 98.06 115 PHE B N 1
ATOM 3769 C CA . PHE B 1 115 ? 20.062 2.73 9.719 1 98.06 115 PHE B CA 1
ATOM 3770 C C . PHE B 1 115 ? 20.141 3.654 10.93 1 98.06 115 PHE B C 1
ATOM 3772 O O . PHE B 1 115 ? 19.312 4.559 11.078 1 98.06 115 PHE B O 1
ATOM 3779 N N . ASP B 1 116 ? 21.203 3.498 11.719 1 96.94 116 ASP B N 1
ATOM 3780 C CA . ASP B 1 116 ? 21.25 4.113 13.047 1 96.94 116 ASP B CA 1
ATOM 3781 C C . ASP B 1 116 ? 22.188 5.316 13.062 1 96.94 116 ASP B C 1
ATOM 3783 O O . ASP B 1 116 ? 22.516 5.836 14.133 1 96.94 116 ASP B O 1
ATOM 3787 N N . LYS B 1 117 ? 22.703 5.797 11.93 1 97.94 117 LYS B N 1
ATOM 3788 C CA . LYS B 1 117 ? 23.531 6.988 11.812 1 97.94 117 LYS B CA 1
ATOM 3789 C C . LYS B 1 117 ? 22.812 8.086 11.023 1 97.94 117 LYS B C 1
ATOM 3791 O O . LYS B 1 117 ? 21.969 7.793 10.172 1 97.94 117 LYS B O 1
ATOM 3796 N N . PRO B 1 118 ? 23.141 9.312 11.375 1 98.19 118 PRO B N 1
ATOM 3797 C CA . PRO B 1 118 ? 22.531 10.391 10.602 1 98.19 118 PRO B CA 1
ATOM 3798 C C . PRO B 1 118 ? 22.984 10.406 9.141 1 98.19 118 PRO B C 1
ATOM 3800 O O . PRO B 1 118 ? 24.125 10.07 8.844 1 98.19 118 PRO B O 1
ATOM 3803 N N . TYR B 1 119 ? 22.125 10.719 8.258 1 98.5 119 TYR B N 1
ATOM 3804 C CA . TYR B 1 119 ? 22.391 10.883 6.836 1 98.5 119 TYR B CA 1
ATOM 3805 C C . TYR B 1 119 ? 21.531 11.992 6.242 1 98.5 119 TYR B C 1
ATOM 3807 O O . TYR B 1 119 ? 20.469 12.32 6.773 1 98.5 119 TYR B O 1
ATOM 3815 N N . LYS B 1 120 ? 22.062 12.672 5.184 1 98.56 120 LYS B N 1
ATOM 3816 C CA . LYS B 1 120 ? 21.406 13.852 4.637 1 98.56 120 LYS B CA 1
ATOM 3817 C C . LYS B 1 120 ? 21.562 13.922 3.121 1 98.56 120 LYS B C 1
ATOM 3819 O O . LYS B 1 120 ? 22.656 13.68 2.594 1 98.56 120 LYS B O 1
ATOM 3824 N N . ILE B 1 121 ? 20.484 14.055 2.461 1 98.81 121 ILE B N 1
ATOM 3825 C CA . ILE B 1 121 ? 20.484 14.445 1.056 1 98.81 121 ILE B CA 1
ATOM 3826 C C . ILE B 1 121 ? 19.938 15.867 0.914 1 98.81 121 ILE B C 1
ATOM 3828 O O . ILE B 1 121 ? 18.812 16.141 1.321 1 98.81 121 ILE B O 1
ATOM 3832 N N . ARG B 1 122 ? 20.734 16.797 0.372 1 98.81 122 ARG B N 1
ATOM 3833 C CA . ARG B 1 122 ? 20.328 18.172 0.093 1 98.81 122 ARG B CA 1
ATOM 3834 C C . ARG B 1 122 ? 19.781 18.312 -1.323 1 98.81 122 ARG B C 1
ATOM 3836 O O . ARG B 1 122 ? 20.422 17.891 -2.287 1 98.81 122 ARG B O 1
ATOM 3843 N N . TRP B 1 123 ? 18.578 18.828 -1.45 1 98.81 123 TRP B N 1
ATOM 3844 C CA . TRP B 1 123 ? 17.922 18.922 -2.754 1 98.81 123 TRP B CA 1
ATOM 3845 C C . TRP B 1 123 ? 17.875 20.375 -3.236 1 98.81 123 TRP B C 1
ATOM 3847 O O . TRP B 1 123 ? 17.547 21.281 -2.471 1 98.81 123 TRP B O 1
ATOM 3857 N N . ARG B 1 124 ? 18.219 20.609 -4.453 1 98.44 124 ARG B N 1
ATOM 3858 C CA . ARG B 1 124 ? 17.906 21.828 -5.18 1 98.44 124 ARG B CA 1
ATOM 3859 C C . ARG B 1 124 ? 16.641 21.656 -6.008 1 98.44 124 ARG B C 1
ATOM 3861 O O . ARG B 1 124 ? 16.547 20.75 -6.832 1 98.44 124 ARG B O 1
ATOM 3868 N N . ILE B 1 125 ? 15.68 22.469 -5.738 1 98.62 125 ILE B N 1
ATOM 3869 C CA . ILE B 1 125 ? 14.383 22.359 -6.398 1 98.62 125 ILE B CA 1
ATOM 3870 C C . ILE B 1 125 ? 14.266 23.438 -7.477 1 98.62 125 ILE B C 1
ATOM 3872 O O . ILE B 1 125 ? 14.266 24.641 -7.176 1 98.62 125 ILE B O 1
ATOM 3876 N N . GLU B 1 126 ? 14.227 23.047 -8.68 1 97.25 126 GLU B N 1
ATOM 3877 C CA . GLU B 1 126 ? 14.148 23.953 -9.82 1 97.25 126 GLU B CA 1
ATOM 3878 C C . GLU B 1 126 ? 13.586 23.25 -11.047 1 97.25 126 GLU B C 1
ATOM 3880 O O . GLU B 1 126 ? 13.82 22.047 -11.25 1 97.25 126 GLU B O 1
ATOM 3885 N N . GLY B 1 127 ? 12.789 23.984 -11.789 1 96.5 127 GLY B N 1
ATOM 3886 C CA . GLY B 1 127 ? 12.305 23.469 -13.055 1 96.5 127 GLY B CA 1
ATOM 3887 C C . GLY B 1 127 ? 11.367 22.281 -12.898 1 96.5 127 GLY B C 1
ATOM 3888 O O . GLY B 1 127 ? 11.375 21.359 -13.727 1 96.5 127 GLY B O 1
ATOM 3889 N N . GLY B 1 128 ? 10.742 22.188 -11.844 1 97.44 128 GLY B N 1
ATOM 3890 C CA . GLY B 1 128 ? 9.766 21.125 -11.648 1 97.44 128 GLY B CA 1
ATOM 3891 C C . GLY B 1 128 ? 10.375 19.844 -11.102 1 97.44 128 GLY B C 1
ATOM 3892 O O . GLY B 1 128 ? 9.68 18.844 -10.922 1 97.44 128 GLY B O 1
ATOM 3893 N N . TYR B 1 129 ? 11.695 19.906 -10.828 1 98.38 129 TYR B N 1
ATOM 3894 C CA . TYR B 1 129 ? 12.391 18.734 -10.32 1 98.38 129 TYR B CA 1
ATOM 3895 C C . TYR B 1 129 ? 13.219 19.078 -9.094 1 98.38 129 TYR B C 1
ATOM 3897 O O . TYR B 1 129 ? 13.531 20.234 -8.852 1 98.38 129 TYR B O 1
ATOM 3905 N N . ALA B 1 130 ? 13.461 18.078 -8.266 1 98.81 130 ALA B N 1
ATOM 3906 C CA . ALA B 1 130 ? 14.5 18.125 -7.238 1 98.81 130 ALA B CA 1
ATOM 3907 C C . ALA B 1 130 ? 15.742 17.359 -7.68 1 98.81 130 ALA B C 1
ATOM 3909 O O . ALA B 1 130 ? 15.641 16.203 -8.133 1 98.81 130 ALA B O 1
ATOM 3910 N N . PHE B 1 131 ? 16.891 17.969 -7.508 1 97.44 131 PHE B N 1
ATOM 3911 C CA . PHE B 1 131 ? 18.203 17.422 -7.836 1 97.44 131 PHE B CA 1
ATOM 3912 C C . PHE B 1 131 ? 19.125 17.438 -6.613 1 97.44 131 PHE B C 1
ATOM 3914 O O . PHE B 1 131 ? 18.938 18.234 -5.699 1 97.44 131 PHE B O 1
ATOM 3921 N N . SER B 1 132 ? 20.094 16.562 -6.695 1 98.19 132 SER B N 1
ATOM 3922 C CA . SER B 1 132 ? 21 16.578 -5.559 1 98.19 132 SER B CA 1
ATOM 3923 C C . SER B 1 132 ? 22.375 16.031 -5.957 1 98.19 132 SER B C 1
ATOM 3925 O O . SER B 1 132 ? 22.469 15.023 -6.66 1 98.19 132 SER B O 1
ATOM 3927 N N . GLU B 1 133 ? 23.391 16.719 -5.484 1 96.88 133 GLU B N 1
ATOM 3928 C CA . GLU B 1 133 ? 24.734 16.172 -5.605 1 96.88 133 GLU B CA 1
ATOM 3929 C C . GLU B 1 133 ? 24.938 15 -4.66 1 96.88 133 GLU B C 1
ATOM 3931 O O . GLU B 1 133 ? 25.812 14.156 -4.895 1 96.88 133 GLU B O 1
ATOM 3936 N N . ASP B 1 134 ? 24.125 14.93 -3.596 1 98.25 134 ASP B N 1
ATOM 3937 C CA . ASP B 1 134 ? 24.234 13.859 -2.609 1 98.25 134 ASP B CA 1
ATOM 3938 C C . ASP B 1 134 ? 23.625 12.57 -3.127 1 98.25 134 ASP B C 1
ATOM 3940 O O . ASP B 1 134 ? 23.844 11.5 -2.559 1 98.25 134 ASP B O 1
ATOM 3944 N N . LEU B 1 135 ? 22.859 12.578 -4.18 1 98.25 135 LEU B N 1
ATOM 3945 C CA . LEU B 1 135 ? 22.234 11.461 -4.871 1 98.25 135 LEU B CA 1
ATOM 3946 C C . LEU B 1 135 ? 22.359 11.609 -6.383 1 98.25 135 LEU B C 1
ATOM 3948 O O . LEU B 1 135 ? 21.391 11.914 -7.066 1 98.25 135 LEU B O 1
ATOM 3952 N N . PRO B 1 136 ? 23.453 11.305 -6.891 1 96.5 136 PRO B N 1
ATOM 3953 C CA . PRO B 1 136 ? 23.75 11.578 -8.305 1 96.5 136 PRO B CA 1
ATOM 3954 C C . PRO B 1 136 ? 22.891 10.75 -9.25 1 96.5 136 PRO B C 1
ATOM 3956 O O . PRO B 1 136 ? 22.453 9.648 -8.898 1 96.5 136 PRO B O 1
ATOM 3959 N N . ASN B 1 137 ? 22.625 11.312 -10.422 1 97.5 137 ASN B N 1
ATOM 3960 C CA . ASN B 1 137 ? 21.938 10.641 -11.516 1 97.5 137 ASN B CA 1
ATOM 3961 C C . ASN B 1 137 ? 20.453 10.484 -11.234 1 97.5 137 ASN B C 1
ATOM 3963 O O . ASN B 1 137 ? 19.781 9.672 -11.867 1 97.5 137 ASN B O 1
ATOM 3967 N N . VAL B 1 138 ? 19.938 11.203 -10.25 1 98.44 138 VAL B N 1
ATOM 3968 C CA . VAL B 1 138 ? 18.531 11.117 -9.891 1 98.44 138 VAL B CA 1
ATOM 3969 C C . VAL B 1 138 ? 17.891 12.508 -9.953 1 98.44 138 VAL B C 1
ATOM 3971 O O . VAL B 1 138 ? 18.516 13.5 -9.562 1 98.44 138 VAL B O 1
ATOM 3974 N N . ARG B 1 139 ? 16.812 12.641 -10.508 1 98.38 139 ARG B N 1
ATOM 3975 C CA . ARG B 1 139 ? 15.945 13.812 -10.477 1 98.38 139 ARG B CA 1
ATOM 3976 C C . ARG B 1 139 ? 14.508 13.422 -10.164 1 98.38 139 ARG B C 1
ATOM 3978 O O . ARG B 1 139 ? 13.922 12.586 -10.852 1 98.38 139 ARG B O 1
ATOM 3985 N N . ILE B 1 140 ? 13.945 13.992 -9.148 1 98.75 140 ILE B N 1
ATOM 3986 C CA . ILE B 1 140 ? 12.617 13.617 -8.68 1 98.75 140 ILE B CA 1
ATOM 3987 C C . ILE B 1 140 ? 11.602 14.664 -9.141 1 98.75 140 ILE B C 1
ATOM 3989 O O . ILE B 1 140 ? 11.703 15.836 -8.781 1 98.75 140 ILE B O 1
ATOM 3993 N N . PRO B 1 141 ? 10.617 14.281 -9.945 1 98.5 141 PRO B N 1
ATOM 3994 C CA . PRO B 1 141 ? 9.594 15.258 -10.312 1 98.5 141 PRO B CA 1
ATOM 3995 C C . PRO B 1 141 ? 8.758 15.719 -9.117 1 98.5 141 PRO B C 1
ATOM 3997 O O . PRO B 1 141 ? 8.445 14.922 -8.234 1 98.5 141 PRO B O 1
ATOM 4000 N N . GLY B 1 142 ? 8.414 16.953 -9.164 1 98.38 142 GLY B N 1
ATOM 4001 C CA . GLY B 1 142 ? 7.66 17.531 -8.062 1 98.38 142 GLY B CA 1
ATOM 4002 C C . GLY B 1 142 ? 6.199 17.109 -8.062 1 98.38 142 GLY B C 1
ATOM 4003 O O . GLY B 1 142 ? 5.578 17.016 -9.125 1 98.38 142 GLY B O 1
ATOM 4004 N N . ASP B 1 143 ? 5.664 16.828 -6.93 1 98.31 143 ASP B N 1
ATOM 4005 C CA . ASP B 1 143 ? 4.258 16.656 -6.582 1 98.31 143 ASP B CA 1
ATOM 4006 C C . ASP B 1 143 ? 3.986 17.125 -5.152 1 98.31 143 ASP B C 1
ATOM 4008 O O . ASP B 1 143 ? 3.639 16.312 -4.289 1 98.31 143 ASP B O 1
ATOM 4012 N N . PRO B 1 144 ? 4.145 18.375 -4.992 1 98.75 144 PRO B N 1
ATOM 4013 C CA . PRO B 1 144 ? 4.18 18.891 -3.617 1 98.75 144 PRO B CA 1
ATOM 4014 C C . PRO B 1 144 ? 2.859 18.688 -2.879 1 98.75 144 PRO B C 1
ATOM 4016 O O . PRO B 1 144 ? 1.79 18.766 -3.49 1 98.75 144 PRO B O 1
ATOM 4019 N N . PHE B 1 145 ? 2.918 18.469 -1.636 1 98.88 145 PHE B N 1
ATOM 4020 C CA . PHE B 1 145 ? 1.751 18.344 -0.77 1 98.88 145 PHE B CA 1
ATOM 4021 C C . PHE B 1 145 ? 2.102 18.703 0.668 1 98.88 145 PHE B C 1
ATOM 4023 O O . PHE B 1 145 ? 3.27 18.938 0.989 1 98.88 145 PHE B O 1
ATOM 4030 N N . LEU B 1 146 ? 1.132 18.891 1.476 1 98.69 146 LEU B N 1
ATOM 4031 C CA . LEU B 1 146 ? 1.306 19.172 2.896 1 98.69 146 LEU B CA 1
ATOM 4032 C C . LEU B 1 146 ? 1.156 17.891 3.721 1 98.69 146 LEU B C 1
ATOM 4034 O O . LEU B 1 146 ? 0.079 17.297 3.756 1 98.69 146 LEU B O 1
ATOM 4038 N N . GLY B 1 147 ? 2.207 17.469 4.359 1 98.81 147 GLY B N 1
ATOM 4039 C CA . GLY B 1 147 ? 2.193 16.25 5.141 1 98.81 147 GLY B CA 1
ATOM 4040 C C . GLY B 1 147 ? 1.278 16.312 6.348 1 98.81 147 GLY B C 1
ATOM 4041 O O . GLY B 1 147 ? 0.712 15.305 6.766 1 98.81 147 GLY B O 1
ATOM 4042 N N . VAL B 1 148 ? 1.18 17.547 6.91 1 98.88 148 VAL B N 1
ATOM 4043 C CA . VAL B 1 148 ? 0.32 17.75 8.07 1 98.88 148 VAL B CA 1
ATOM 4044 C C . VAL B 1 148 ? -0.825 18.688 7.711 1 98.88 148 VAL B C 1
ATOM 4046 O O . VAL B 1 148 ? -0.593 19.812 7.273 1 98.88 148 VAL B O 1
ATOM 4049 N N . MET B 1 149 ? -1.945 18.234 7.789 1 98.88 149 MET B N 1
ATOM 4050 C CA . MET B 1 149 ? -3.197 18.984 7.77 1 98.88 149 MET B CA 1
ATOM 4051 C C . MET B 1 149 ? -4.172 18.453 8.812 1 98.88 149 MET B C 1
ATOM 4053 O O . MET B 1 149 ? -4.375 17.234 8.914 1 98.88 149 MET B O 1
ATOM 4057 N N . GLY B 1 150 ? -4.715 19.312 9.586 1 98.88 150 GLY B N 1
ATOM 4058 C CA . GLY B 1 150 ? -5.652 18.812 10.578 1 98.88 150 GLY B CA 1
ATOM 4059 C C . GLY B 1 150 ? -6.41 19.922 11.289 1 98.88 150 GLY B C 1
ATOM 4060 O O . GLY B 1 150 ? -6.18 21.109 11.023 1 98.88 150 GLY B O 1
ATOM 4061 N N . VAL B 1 151 ? -7.34 19.531 12.117 1 98.94 151 VAL B N 1
ATOM 4062 C CA . VAL B 1 151 ? -8.164 20.438 12.922 1 98.94 151 VAL B CA 1
ATOM 4063 C C . VAL B 1 151 ? -7.891 20.188 14.406 1 98.94 151 VAL B C 1
ATOM 4065 O O . VAL B 1 151 ? -7.246 19.203 14.773 1 98.94 151 VAL B O 1
ATOM 4068 N N . ALA B 1 152 ? -8.328 21.141 15.211 1 98.88 152 ALA B N 1
ATOM 4069 C CA . ALA B 1 152 ? -8.125 20.969 16.656 1 98.88 152 ALA B CA 1
ATOM 4070 C C . ALA B 1 152 ? -9.062 19.906 17.203 1 98.88 152 ALA B C 1
ATOM 4072 O O . ALA B 1 152 ? -10.25 19.859 16.859 1 98.88 152 ALA B O 1
ATOM 4073 N N . PRO B 1 153 ? -8.523 19 18 1 98.81 153 PRO B N 1
ATOM 4074 C CA . PRO B 1 153 ? -9.43 18.094 18.719 1 98.81 153 PRO B CA 1
ATOM 4075 C C . PRO B 1 153 ? -10.25 18.812 19.781 1 98.81 153 PRO B C 1
ATOM 4077 O O . PRO B 1 153 ? -9.828 19.859 20.297 1 98.81 153 PRO B O 1
ATOM 4080 N N . SER B 1 154 ? -11.398 18.312 20.094 1 98.75 154 SER B N 1
ATOM 4081 C CA . SER B 1 154 ? -12.109 18.766 21.281 1 98.75 154 SER B CA 1
ATOM 4082 C C . SER B 1 154 ? -11.391 18.344 22.562 1 98.75 154 SER B C 1
ATOM 4084 O O . SER B 1 154 ? -10.492 17.5 22.516 1 98.75 154 SER B O 1
ATOM 4086 N N . LYS B 1 155 ? -11.797 18.953 23.656 1 98.38 155 LYS B N 1
ATOM 4087 C CA . LYS B 1 155 ? -11.242 18.531 24.938 1 98.38 155 LYS B CA 1
ATOM 4088 C C . LYS B 1 155 ? -11.539 17.062 25.203 1 98.38 155 LYS B C 1
ATOM 4090 O O . LYS B 1 155 ? -10.695 16.344 25.75 1 98.38 155 LYS B O 1
ATOM 4095 N N . GLU B 1 156 ? -12.688 16.656 24.812 1 98.06 156 GLU B N 1
ATOM 4096 C CA . GLU B 1 156 ? -13.086 15.258 25 1 98.06 156 GLU B CA 1
ATOM 4097 C C . GLU B 1 156 ? -12.234 14.328 24.141 1 98.06 156 GLU B C 1
ATOM 4099 O O . GLU B 1 156 ? -11.773 13.289 24.625 1 98.06 156 GLU B O 1
ATOM 4104 N N . LEU B 1 157 ? -12.047 14.672 22.906 1 97.88 157 LEU B N 1
ATOM 4105 C CA . LEU B 1 157 ? -11.234 13.852 22.016 1 97.88 157 LEU B CA 1
ATOM 4106 C C . LEU B 1 157 ? -9.781 13.82 22.469 1 97.88 157 LEU B C 1
ATOM 4108 O O . LEU B 1 157 ? -9.125 12.781 22.406 1 97.88 157 LEU B O 1
ATOM 4112 N N . LEU B 1 158 ? -9.312 14.945 22.891 1 98.19 158 LEU B N 1
ATOM 4113 C CA . LEU B 1 158 ? -7.957 15.031 23.438 1 98.19 158 LEU B CA 1
ATOM 4114 C C . LEU B 1 158 ? -7.77 14.055 24.594 1 98.19 158 LEU B C 1
ATOM 4116 O O . LEU B 1 158 ? -6.766 13.344 24.656 1 98.19 158 LEU B O 1
ATOM 4120 N N . LYS B 1 159 ? -8.727 14.039 25.469 1 97.5 159 LYS B N 1
ATOM 4121 C CA . LYS B 1 159 ? -8.688 13.133 26.609 1 97.5 159 LYS B CA 1
ATOM 4122 C C . LYS B 1 159 ? -8.711 11.672 26.156 1 97.5 159 LYS B C 1
ATOM 4124 O O . LYS B 1 159 ? -7.953 10.844 26.672 1 97.5 159 LYS B O 1
ATOM 4129 N N . GLU B 1 160 ? -9.594 11.383 25.234 1 97.38 160 GLU B N 1
ATOM 4130 C CA . GLU B 1 160 ? -9.703 10.031 24.703 1 97.38 160 GLU B CA 1
ATOM 4131 C C . GLU B 1 160 ? -8.391 9.57 24.062 1 97.38 160 GLU B C 1
ATOM 4133 O O . GLU B 1 160 ? -7.941 8.453 24.312 1 97.38 160 GLU B O 1
ATOM 4138 N N . ILE B 1 161 ? -7.793 10.398 23.281 1 97.81 161 ILE B N 1
ATOM 4139 C CA . ILE B 1 161 ? -6.543 10.094 22.594 1 97.81 161 ILE B CA 1
ATOM 4140 C C . ILE B 1 161 ? -5.441 9.852 23.625 1 97.81 161 ILE B C 1
ATOM 4142 O O . ILE B 1 161 ? -4.684 8.883 23.516 1 97.81 161 ILE B O 1
ATOM 4146 N N . LYS B 1 162 ? -5.383 10.742 24.578 1 97.12 162 LYS B N 1
ATOM 4147 C CA . LYS B 1 162 ? -4.355 10.617 25.609 1 97.12 162 LYS B CA 1
ATOM 4148 C C . LYS B 1 162 ? -4.484 9.297 26.359 1 97.12 162 LYS B C 1
ATOM 4150 O O . LYS B 1 162 ? -3.488 8.602 26.578 1 97.12 162 LYS B O 1
ATOM 4155 N N . GLU B 1 163 ? -5.707 8.953 26.734 1 97.56 163 GLU B N 1
ATOM 4156 C CA . GLU B 1 163 ? -5.938 7.703 27.453 1 97.56 163 GLU B CA 1
ATOM 4157 C C . GLU B 1 163 ? -5.539 6.496 26.609 1 97.56 163 GLU B C 1
ATOM 4159 O O . GLU B 1 163 ? -4.891 5.57 27.109 1 97.56 163 GLU B O 1
ATOM 4164 N N . ARG B 1 164 ? -5.918 6.543 25.391 1 97.75 164 ARG B N 1
ATOM 4165 C CA . ARG B 1 164 ? -5.617 5.461 24.453 1 97.75 164 ARG B CA 1
ATOM 4166 C C . ARG B 1 164 ? -4.113 5.312 24.25 1 97.75 164 ARG B C 1
ATOM 4168 O O . ARG B 1 164 ? -3.584 4.203 24.297 1 97.75 164 ARG B O 1
ATOM 4175 N N . GLU B 1 165 ? -3.414 6.34 24.078 1 97.94 165 GLU B N 1
ATOM 4176 C CA . GLU B 1 165 ? -1.978 6.324 23.812 1 97.94 165 GLU B CA 1
ATOM 4177 C C . GLU B 1 165 ? -1.19 6.016 25.094 1 97.94 165 GLU B C 1
ATOM 4179 O O . GLU B 1 165 ? -0.13 5.387 25.031 1 97.94 165 GLU B O 1
ATOM 4184 N N . ASP B 1 166 ? -1.738 6.469 26.266 1 97.62 166 ASP B N 1
ATOM 4185 C CA . ASP B 1 166 ? -1.131 6.086 27.531 1 97.62 166 ASP B CA 1
ATOM 4186 C C . ASP B 1 166 ? -1.161 4.57 27.719 1 97.62 166 ASP B C 1
ATOM 4188 O O . ASP B 1 166 ? -0.18 3.977 28.172 1 97.62 166 ASP B O 1
ATOM 4192 N N . ARG B 1 167 ? -2.316 4.023 27.438 1 98.12 167 ARG B N 1
ATOM 4193 C CA . ARG B 1 167 ? -2.434 2.572 27.531 1 98.12 167 ARG B CA 1
ATOM 4194 C C . ARG B 1 167 ? -1.44 1.883 26.594 1 98.12 167 ARG B C 1
ATOM 4196 O O . ARG B 1 167 ? -0.836 0.873 26.969 1 98.12 167 ARG B O 1
ATOM 4203 N N . LEU B 1 168 ? -1.283 2.414 25.422 1 98.38 168 LEU B N 1
ATOM 4204 C CA . LEU B 1 168 ? -0.338 1.863 24.453 1 98.38 168 LEU B CA 1
ATOM 4205 C C . LEU B 1 168 ? 1.093 1.969 24.984 1 98.38 168 LEU B C 1
ATOM 4207 O O . LEU B 1 168 ? 1.875 1.024 24.844 1 98.38 168 LEU B O 1
ATOM 4211 N N . LEU B 1 169 ? 1.415 3.08 25.516 1 97.94 169 LEU B N 1
ATOM 4212 C CA . LEU B 1 169 ? 2.744 3.289 26.078 1 97.94 169 LEU B CA 1
ATOM 4213 C C . LEU B 1 169 ? 3.031 2.279 27.172 1 97.94 169 LEU B C 1
ATOM 4215 O O . LEU B 1 169 ? 4.129 1.723 27.25 1 97.94 169 LEU B O 1
ATOM 4219 N N . LYS B 1 170 ? 2.1 2.043 28.016 1 97.69 170 LYS B N 1
ATOM 4220 C CA . LYS B 1 170 ? 2.24 1.119 29.141 1 97.69 170 LYS B CA 1
ATOM 4221 C C . LYS B 1 170 ? 2.488 -0.305 28.656 1 97.69 170 LYS B C 1
ATOM 4223 O O . LYS B 1 170 ? 3.15 -1.094 29.328 1 97.69 170 LYS B O 1
ATOM 4228 N N . ARG B 1 171 ? 2 -0.584 27.469 1 96.81 171 ARG B N 1
ATOM 4229 C CA . ARG B 1 171 ? 2.172 -1.93 26.938 1 96.81 171 ARG B CA 1
ATOM 4230 C C . ARG B 1 171 ? 3.418 -2.016 26.062 1 96.81 171 ARG B C 1
ATOM 4232 O O . ARG B 1 171 ? 3.646 -3.029 25.391 1 96.81 171 ARG B O 1
ATOM 4239 N N . GLY B 1 172 ? 4.156 -0.91 26 1 97.19 172 GLY B N 1
ATOM 4240 C CA . GLY B 1 172 ? 5.453 -0.952 25.344 1 97.19 172 GLY B CA 1
ATOM 4241 C C . GLY B 1 172 ? 5.434 -0.358 23.938 1 97.19 172 GLY B C 1
ATOM 4242 O O . GLY B 1 172 ? 6.414 -0.467 23.203 1 97.19 172 GLY B O 1
ATOM 4243 N N . GLY B 1 173 ? 4.332 0.229 23.547 1 97.62 173 GLY B N 1
ATOM 4244 C CA . GLY B 1 173 ? 4.258 0.874 22.25 1 97.62 173 GLY B CA 1
ATOM 4245 C C . GLY B 1 173 ? 5.105 2.129 22.156 1 97.62 173 GLY B C 1
ATOM 4246 O O . GLY B 1 173 ? 5.375 2.777 23.172 1 97.62 173 GLY B O 1
ATOM 4247 N N . PHE B 1 174 ? 5.578 2.436 20.969 1 97.62 174 PHE B N 1
ATOM 4248 C CA . PHE B 1 174 ? 6.293 3.682 20.719 1 97.62 174 PHE B CA 1
ATOM 4249 C C . PHE B 1 174 ? 5.324 4.852 20.594 1 97.62 174 PHE B C 1
ATOM 4251 O O . PHE B 1 174 ? 4.625 4.984 19.594 1 97.62 174 PHE B O 1
ATOM 4258 N N . VAL B 1 175 ? 5.219 5.629 21.609 1 97 175 VAL B N 1
ATOM 4259 C CA . VAL B 1 175 ? 4.305 6.762 21.688 1 97 175 VAL B CA 1
ATOM 4260 C C . VAL B 1 175 ? 5.07 8.016 22.109 1 97 175 VAL B C 1
ATOM 4262 O O . VAL B 1 175 ? 6.02 7.938 22.891 1 97 175 VAL B O 1
ATOM 4265 N N . LEU B 1 176 ? 4.703 9.109 21.484 1 95.94 176 LEU B N 1
ATOM 4266 C CA . LEU B 1 176 ? 5.23 10.406 21.891 1 95.94 176 LEU B CA 1
ATOM 4267 C C . LEU B 1 176 ? 4.188 11.188 22.688 1 95.94 176 LEU B C 1
ATOM 4269 O O . LEU B 1 176 ? 3.426 11.977 22.109 1 95.94 176 LEU B O 1
ATOM 4273 N N . PRO B 1 177 ? 4.195 11.062 23.969 1 96.81 177 PRO B N 1
ATOM 4274 C CA . PRO B 1 177 ? 3.199 11.758 24.781 1 96.81 177 PRO B CA 1
ATOM 4275 C C . PRO B 1 177 ? 3.404 13.273 24.812 1 96.81 177 PRO B C 1
ATOM 4277 O O . PRO B 1 177 ? 4.496 13.758 24.5 1 96.81 177 PRO B O 1
ATOM 4280 N N . PRO B 1 178 ? 2.357 14.008 25.203 1 97.25 178 PRO B N 1
ATOM 4281 C CA . PRO B 1 178 ? 2.527 15.453 25.375 1 97.25 178 PRO B CA 1
ATOM 4282 C C . PRO B 1 178 ? 3.656 15.805 26.344 1 97.25 178 PRO B C 1
ATOM 4284 O O . PRO B 1 178 ? 3.861 15.102 27.344 1 97.25 178 PRO B O 1
ATOM 4287 N N . THR B 1 179 ? 4.41 16.75 26.047 1 97.19 179 THR B N 1
ATOM 4288 C CA . THR B 1 179 ? 5.473 17.297 26.875 1 97.19 179 THR B CA 1
ATOM 4289 C C . THR B 1 179 ? 5.645 18.797 26.641 1 97.19 179 THR B C 1
ATOM 4291 O O . THR B 1 179 ? 5.48 19.266 25.516 1 97.19 179 THR B O 1
ATOM 4294 N N . PRO B 1 180 ? 5.93 19.531 27.625 1 97.69 180 PRO B N 1
ATOM 4295 C CA . PRO B 1 180 ? 6.066 20.984 27.438 1 97.69 180 PRO B CA 1
ATOM 4296 C C . PRO B 1 180 ? 7.34 21.359 26.688 1 97.69 180 PRO B C 1
ATOM 4298 O O . PRO B 1 180 ? 7.449 22.484 26.188 1 97.69 180 PRO B O 1
ATOM 4301 N N . GLU B 1 181 ? 8.336 20.469 26.719 1 97.25 181 GLU B N 1
ATOM 4302 C CA . GLU B 1 181 ? 9.609 20.75 26.047 1 97.25 181 GLU B CA 1
ATOM 4303 C C . GLU B 1 181 ? 9.398 21.047 24.578 1 97.25 181 GLU B C 1
ATOM 4305 O O . GLU B 1 181 ? 8.836 20.234 23.844 1 97.25 181 GLU B O 1
ATOM 4310 N N . GLY B 1 182 ? 9.773 22.281 24.125 1 97.56 182 GLY B N 1
ATOM 4311 C CA . GLY B 1 182 ? 9.719 22.656 22.719 1 97.56 182 GLY B CA 1
ATOM 4312 C C . GLY B 1 182 ? 8.32 23.016 22.25 1 97.56 182 GLY B C 1
ATOM 4313 O O . GLY B 1 182 ? 8.094 23.25 21.062 1 97.56 182 GLY B O 1
ATOM 4314 N N . ALA B 1 183 ? 7.383 23.062 23.188 1 98.44 183 ALA B N 1
ATOM 4315 C CA . ALA B 1 183 ? 5.992 23.312 22.812 1 98.44 183 ALA B CA 1
ATOM 4316 C C . ALA B 1 183 ? 5.789 24.75 22.375 1 98.44 183 ALA B C 1
ATOM 4318 O O . ALA B 1 183 ? 6.324 25.688 22.969 1 98.44 183 ALA B O 1
ATOM 4319 N N . VAL B 1 184 ? 5.133 24.906 21.281 1 98.62 184 VAL B N 1
ATOM 4320 C CA . VAL B 1 184 ? 4.684 26.219 20.797 1 98.62 184 VAL B CA 1
ATOM 4321 C C . VAL B 1 184 ? 3.168 26.203 20.609 1 98.62 184 VAL B C 1
ATOM 4323 O O . VAL B 1 184 ? 2.639 25.391 19.844 1 98.62 184 VAL B O 1
ATOM 4326 N N . PRO B 1 185 ? 2.379 27.172 21.266 1 97.88 185 PRO B N 1
ATOM 4327 C CA . PRO B 1 185 ? 2.875 28.172 22.219 1 97.88 185 PRO B CA 1
ATOM 4328 C C . PRO B 1 185 ? 3.328 27.547 23.531 1 97.88 185 PRO B C 1
ATOM 4330 O O . PRO B 1 185 ? 2.855 26.469 23.906 1 97.88 185 PRO B O 1
ATOM 4333 N N . PRO B 1 186 ? 4.27 28.172 24.203 1 97.31 186 PRO B N 1
ATOM 4334 C CA . PRO B 1 186 ? 4.773 27.609 25.453 1 97.31 186 PRO B CA 1
ATOM 4335 C C . PRO B 1 186 ? 3.906 28 26.656 1 97.31 186 PRO B C 1
ATOM 4337 O O . PRO B 1 186 ? 4.426 28.453 27.672 1 97.31 186 PRO B O 1
ATOM 4340 N N . ARG B 1 187 ? 2.643 28.031 26.547 1 96.38 187 ARG B N 1
ATOM 4341 C CA . ARG B 1 187 ? 1.734 28.391 27.641 1 96.38 187 ARG B CA 1
ATOM 4342 C C . ARG B 1 187 ? 0.832 27.219 28 1 96.38 187 ARG B C 1
ATOM 4344 O O . ARG B 1 187 ? 0.49 26.406 27.141 1 96.38 187 ARG B O 1
ATOM 4351 N N . GLU B 1 188 ? 0.45 27.219 29.219 1 97.56 188 GLU B N 1
ATOM 4352 C CA . GLU B 1 188 ? -0.463 26.188 29.688 1 97.56 188 GLU B CA 1
ATOM 4353 C C . GLU B 1 188 ? -1.908 26.516 29.312 1 97.56 188 GLU B C 1
ATOM 4355 O O . GLU B 1 188 ? -2.281 27.688 29.234 1 97.56 188 GLU B O 1
ATOM 4360 N N . PRO B 1 189 ? -2.74 25.531 29.094 1 97.88 189 PRO B N 1
ATOM 4361 C CA . PRO B 1 189 ? -2.43 24.109 29.219 1 97.88 189 PRO B CA 1
ATOM 4362 C C . PRO B 1 189 ? -1.867 23.516 27.922 1 97.88 189 PRO B C 1
ATOM 4364 O O . PRO B 1 189 ? -1.547 22.328 27.875 1 97.88 189 PRO B O 1
ATOM 4367 N N . VAL B 1 190 ? -1.72 24.297 26.859 1 98.19 190 VAL B N 1
ATOM 4368 C CA . VAL B 1 190 ? -1.32 23.797 25.562 1 98.19 190 VAL B CA 1
ATOM 4369 C C . VAL B 1 190 ? 0.033 23.094 25.672 1 98.19 190 VAL B C 1
ATOM 4371 O O . VAL B 1 190 ? 0.218 22 25.141 1 98.19 190 VAL B O 1
ATOM 4374 N N . ALA B 1 191 ? 0.949 23.656 26.391 1 97.94 191 ALA B N 1
ATOM 4375 C CA . ALA B 1 191 ? 2.324 23.172 26.469 1 97.94 191 ALA B CA 1
ATOM 4376 C C . ALA B 1 191 ? 2.373 21.766 27.062 1 97.94 191 ALA B C 1
ATOM 4378 O O . ALA B 1 191 ? 3.059 20.891 26.547 1 97.94 191 ALA B O 1
ATOM 4379 N N . SER B 1 192 ? 1.613 21.5 28.078 1 97.75 192 SER B N 1
ATOM 4380 C CA . SER B 1 192 ? 1.729 20.234 28.797 1 97.75 192 SER B CA 1
ATOM 4381 C C . SER B 1 192 ? 0.722 19.203 28.266 1 97.75 192 SER B C 1
ATOM 4383 O O . SER B 1 192 ? 0.954 18 28.359 1 97.75 192 SER B O 1
ATOM 4385 N N . GLU B 1 193 ? -0.358 19.75 27.703 1 98.25 193 GLU B N 1
ATOM 4386 C CA . GLU B 1 193 ? -1.441 18.844 27.344 1 98.25 193 GLU B CA 1
ATOM 4387 C C . GLU B 1 193 ? -1.53 18.656 25.828 1 98.25 193 GLU B C 1
ATOM 4389 O O . GLU B 1 193 ? -2.172 17.719 25.359 1 98.25 193 GLU B O 1
ATOM 4394 N N . GLY B 1 194 ? -0.936 19.516 25.078 1 98.62 194 GLY B N 1
ATOM 4395 C CA . GLY B 1 194 ? -1.066 19.469 23.625 1 98.62 194 GLY B CA 1
ATOM 4396 C C . GLY B 1 194 ? -0.488 18.203 23.016 1 98.62 194 GLY B C 1
ATOM 4397 O O . GLY B 1 194 ? 0.603 17.766 23.391 1 98.62 194 GLY B O 1
ATOM 4398 N N . LEU B 1 195 ? -1.22 17.578 22.141 1 98.62 195 LEU B N 1
ATOM 4399 C CA . LEU B 1 195 ? -0.768 16.359 21.469 1 98.62 195 LEU B CA 1
ATOM 4400 C C . LEU B 1 195 ? 0.405 16.656 20.547 1 98.62 195 LEU B C 1
ATOM 4402 O O . LEU B 1 195 ? 0.413 17.672 19.844 1 98.62 195 LEU B O 1
ATOM 4406 N N . ARG B 1 196 ? 1.414 15.773 20.547 1 98.12 196 ARG B N 1
ATOM 4407 C CA . ARG B 1 196 ? 2.49 15.828 19.562 1 98.12 196 ARG B CA 1
ATOM 4408 C C . ARG B 1 196 ? 1.949 15.648 18.156 1 98.12 196 ARG B C 1
ATOM 4410 O O . ARG B 1 196 ? 0.908 15.016 17.953 1 98.12 196 ARG B O 1
ATOM 4417 N N . THR B 1 197 ? 2.631 16.156 17.188 1 98.5 197 THR B N 1
ATOM 4418 C CA . THR B 1 197 ? 2.084 16.281 15.836 1 98.5 197 THR B CA 1
ATOM 4419 C C . THR B 1 197 ? 2.623 15.18 14.93 1 98.5 197 THR B C 1
ATOM 4421 O O . THR B 1 197 ? 2.227 15.078 13.766 1 98.5 197 THR B O 1
ATOM 4424 N N . ILE B 1 198 ? 3.441 14.266 15.445 1 98.06 198 ILE B N 1
ATOM 4425 C CA . ILE B 1 198 ? 4.074 13.242 14.625 1 98.06 198 ILE B CA 1
ATOM 4426 C C . ILE B 1 198 ? 3.016 12.258 14.117 1 98.06 198 ILE B C 1
ATOM 4428 O O . ILE B 1 198 ? 2.955 11.961 12.922 1 98.06 198 ILE B O 1
ATOM 4432 N N . PRO B 1 199 ? 2.186 11.766 15.008 1 97.94 199 PRO B N 1
ATOM 4433 C CA . PRO B 1 199 ? 1.245 10.773 14.484 1 97.94 199 PRO B CA 1
ATOM 4434 C C . PRO B 1 199 ? -0.033 11.398 13.938 1 97.94 199 PRO B C 1
ATOM 4436 O O . PRO B 1 199 ? -0.496 12.422 14.453 1 97.94 199 PRO B O 1
ATOM 4439 N N . PRO B 1 200 ? -0.676 10.852 12.938 1 98.69 200 PRO B N 1
ATOM 4440 C CA . PRO B 1 200 ? -2.057 11.18 12.57 1 98.69 200 PRO B CA 1
ATOM 4441 C C . PRO B 1 200 ? -3.08 10.586 13.539 1 98.69 200 PRO B C 1
ATOM 4443 O O . PRO B 1 200 ? -2.801 9.586 14.203 1 98.69 200 PRO B O 1
ATOM 4446 N N . ARG B 1 201 ? -4.168 11.234 13.656 1 98.5 201 ARG B N 1
ATOM 4447 C CA . ARG B 1 201 ? -5.277 10.812 14.5 1 98.5 201 ARG B CA 1
ATOM 4448 C C . ARG B 1 201 ? -6.617 11.195 13.875 1 98.5 201 ARG B C 1
ATOM 4450 O O . ARG B 1 201 ? -6.703 11.414 12.664 1 98.5 201 ARG B O 1
ATOM 4457 N N . GLU B 1 202 ? -7.68 11.172 14.633 1 98.06 202 GLU B N 1
ATOM 4458 C CA . GLU B 1 202 ? -9.023 11.516 14.172 1 98.06 202 GLU B CA 1
ATOM 4459 C C . GLU B 1 202 ? -9.062 12.93 13.594 1 98.06 202 GLU B C 1
ATOM 4461 O O . GLU B 1 202 ? -9.789 13.188 12.625 1 98.06 202 GLU B O 1
ATOM 4466 N N . ASN B 1 203 ? -8.266 13.758 14.086 1 98.5 203 ASN B N 1
ATOM 4467 C CA . ASN B 1 203 ? -8.297 15.164 13.688 1 98.5 203 ASN B CA 1
ATOM 4468 C C . ASN B 1 203 ? -7.457 15.414 12.438 1 98.5 203 ASN B C 1
ATOM 4470 O O . ASN B 1 203 ? -7.332 16.547 11.984 1 98.5 203 ASN B O 1
ATOM 4474 N N . GLY B 1 204 ? -6.902 14.344 11.844 1 98.69 204 GLY B N 1
ATOM 4475 C CA . GLY B 1 204 ? -5.949 14.445 10.742 1 98.69 204 GLY B CA 1
ATOM 4476 C C . GLY B 1 204 ? -4.504 14.469 11.211 1 98.69 204 GLY B C 1
ATOM 4477 O O . GLY B 1 204 ? -4.051 13.539 11.883 1 98.69 204 GLY B O 1
ATOM 4478 N N . GLY B 1 205 ? -3.99 15.562 11.039 1 98.62 205 GLY B N 1
ATOM 4479 C CA . GLY B 1 205 ? -2.594 15.703 11.422 1 98.62 205 GLY B CA 1
ATOM 4480 C C . GLY B 1 205 ? -1.632 15.148 10.391 1 98.62 205 GLY B C 1
ATOM 4481 O O . GLY B 1 205 ? -1.773 15.414 9.195 1 98.62 205 GLY B O 1
ATOM 4482 N N . ASN B 1 206 ? -0.573 14.5 10.852 1 98.75 206 ASN B N 1
ATOM 4483 C CA . ASN B 1 206 ? 0.545 14.047 10.031 1 98.75 206 ASN B CA 1
ATOM 4484 C C . ASN B 1 206 ? 0.193 12.789 9.25 1 98.75 206 ASN B C 1
ATOM 4486 O O . ASN B 1 206 ? 0.771 11.727 9.484 1 98.75 206 ASN B O 1
ATOM 4490 N N . LEU B 1 207 ? -0.656 12.984 8.227 1 98.75 207 LEU B N 1
ATOM 4491 C CA . LEU B 1 207 ? -1.147 11.859 7.434 1 98.75 207 LEU B CA 1
ATOM 4492 C C . LEU B 1 207 ? -0.125 11.453 6.379 1 98.75 207 LEU B C 1
ATOM 4494 O O . LEU B 1 207 ? -0.096 10.297 5.953 1 98.75 207 LEU B O 1
ATOM 4498 N N . ASP B 1 208 ? 0.667 12.414 5.918 1 98.88 208 ASP B N 1
ATOM 4499 C CA . ASP B 1 208 ? 1.705 12.172 4.918 1 98.88 208 ASP B CA 1
ATOM 4500 C C . ASP B 1 208 ? 1.156 11.383 3.736 1 98.88 208 ASP B C 1
ATOM 4502 O O . ASP B 1 208 ? 1.751 10.383 3.322 1 98.88 208 ASP B O 1
ATOM 4506 N N . VAL B 1 209 ? 0.028 11.836 3.23 1 98.88 209 VAL B N 1
ATOM 4507 C CA . VAL B 1 209 ? -0.573 11.281 2.023 1 98.88 209 VAL B CA 1
ATOM 4508 C C . VAL B 1 209 ? -0.165 12.109 0.812 1 98.88 209 VAL B C 1
ATOM 4510 O O . VAL B 1 209 ? -0.626 13.242 0.644 1 98.88 209 VAL B O 1
ATOM 4513 N N . ARG B 1 210 ? 0.642 11.594 -0.027 1 98.75 210 ARG B N 1
ATOM 4514 C CA . ARG B 1 210 ? 1.238 12.359 -1.116 1 98.75 210 ARG B CA 1
ATOM 4515 C C . ARG B 1 210 ? 0.173 12.836 -2.096 1 98.75 210 ARG B C 1
ATOM 4517 O O . ARG B 1 210 ? 0.425 13.734 -2.906 1 98.75 210 ARG B O 1
ATOM 4524 N N . HIS B 1 211 ? -1.034 12.32 -2.014 1 98.75 211 HIS B N 1
ATOM 4525 C CA . HIS B 1 211 ? -2.104 12.641 -2.951 1 98.75 211 HIS B CA 1
ATOM 4526 C C . HIS B 1 211 ? -2.859 13.891 -2.514 1 98.75 211 HIS B C 1
ATOM 4528 O O . HIS B 1 211 ? -3.775 14.344 -3.205 1 98.75 211 HIS B O 1
ATOM 4534 N N . PHE B 1 212 ? -2.447 14.469 -1.355 1 98.88 212 PHE B N 1
ATOM 4535 C CA . PHE B 1 212 ? -2.979 15.75 -0.908 1 98.88 212 PHE B CA 1
ATOM 4536 C C . PHE B 1 212 ? -2.355 16.891 -1.69 1 98.88 212 PHE B C 1
ATOM 4538 O O . PHE B 1 212 ? -2.1 17.969 -1.134 1 98.88 212 PHE B O 1
ATOM 4545 N N . SER B 1 213 ? -2.057 16.75 -2.93 1 98.81 213 SER B N 1
ATOM 4546 C CA . SER B 1 213 ? -1.456 17.734 -3.816 1 98.81 213 SER B CA 1
ATOM 4547 C C . SER B 1 213 ? -2.52 18.625 -4.441 1 98.81 213 SER B C 1
ATOM 4549 O O . SER B 1 213 ? -3.717 18.406 -4.262 1 98.81 213 SER B O 1
ATOM 4551 N N . PRO B 1 214 ? -2.059 19.734 -5.125 1 98.81 214 PRO B N 1
ATOM 4552 C CA . PRO B 1 214 ? -3.039 20.625 -5.742 1 98.81 214 PRO B CA 1
ATOM 4553 C C . PRO B 1 214 ? -4.062 19.875 -6.594 1 98.81 214 PRO B C 1
ATOM 4555 O O . PRO B 1 214 ? -3.695 19.016 -7.395 1 98.81 214 PRO B O 1
ATOM 4558 N N . GLY B 1 215 ? -5.312 20.203 -6.414 1 98.44 215 GLY B N 1
ATOM 4559 C CA . GLY B 1 215 ? -6.414 19.516 -7.074 1 98.44 215 GLY B CA 1
ATOM 4560 C C . GLY B 1 215 ? -7.141 18.547 -6.168 1 98.44 215 GLY B C 1
ATOM 4561 O O . GLY B 1 215 ? -8.195 18.031 -6.527 1 98.44 215 GLY B O 1
ATOM 4562 N N . SER B 1 216 ? -6.652 18.312 -5.012 1 98.81 216 SER B N 1
ATOM 4563 C CA . SER B 1 216 ? -7.293 17.438 -4.043 1 98.81 216 SER B CA 1
ATOM 4564 C C . SER B 1 216 ? -8.258 18.203 -3.148 1 98.81 216 SER B C 1
ATOM 4566 O O . SER B 1 216 ? -8.227 19.438 -3.105 1 98.81 216 SER B O 1
ATOM 4568 N N . LYS B 1 217 ? -9.141 17.516 -2.521 1 98.69 217 LYS B N 1
ATOM 4569 C CA . LYS B 1 217 ? -10.031 17.969 -1.458 1 98.69 217 LYS B CA 1
ATOM 4570 C C . LYS B 1 217 ? -10.008 17.016 -0.271 1 98.69 217 LYS B C 1
ATOM 4572 O O . LYS B 1 217 ? -10.242 15.812 -0.43 1 98.69 217 LYS B O 1
ATOM 4577 N N . ILE B 1 218 ? -9.734 17.516 0.828 1 98.88 218 ILE B N 1
ATOM 4578 C CA . ILE B 1 218 ? -9.711 16.688 2.027 1 98.88 218 ILE B CA 1
ATOM 4579 C C . ILE B 1 218 ? -10.875 17.078 2.943 1 98.88 218 ILE B C 1
ATOM 4581 O O . ILE B 1 218 ? -11.156 18.266 3.127 1 98.88 218 ILE B O 1
ATOM 4585 N N . TYR B 1 219 ? -11.477 16.141 3.512 1 98.88 219 TYR B N 1
ATOM 4586 C CA . TYR B 1 219 ? -12.609 16.312 4.422 1 98.88 219 TYR B CA 1
ATOM 4587 C C . TYR B 1 219 ? -12.219 15.93 5.848 1 98.88 219 TYR B C 1
ATOM 4589 O O . TYR B 1 219 ? -11.898 14.766 6.117 1 98.88 219 TYR B O 1
ATOM 4597 N N . PHE B 1 220 ? -12.297 16.906 6.715 1 98.88 220 PHE B N 1
ATOM 4598 C CA . PHE B 1 220 ? -11.961 16.688 8.117 1 98.88 220 PHE B CA 1
ATOM 4599 C C . PHE B 1 220 ? -13.203 16.766 8.992 1 98.88 220 PHE B C 1
ATOM 4601 O O . PHE B 1 220 ? -13.969 17.719 8.914 1 98.88 220 PHE B O 1
ATOM 4608 N N . PRO B 1 221 ? -13.414 15.781 9.812 1 98.75 221 PRO B N 1
ATOM 4609 C CA . PRO B 1 221 ? -14.445 15.984 10.836 1 98.75 221 PRO B CA 1
ATOM 4610 C C . PRO B 1 221 ? -14.125 17.156 11.766 1 98.75 221 PRO B C 1
ATOM 4612 O O . PRO B 1 221 ? -12.984 17.312 12.203 1 98.75 221 PRO B O 1
ATOM 4615 N N . VAL B 1 222 ? -15.117 17.938 12.047 1 98.88 222 VAL B N 1
ATOM 4616 C CA . VAL B 1 222 ? -14.938 19.094 12.922 1 98.88 222 VAL B CA 1
ATOM 4617 C C . VAL B 1 222 ? -15.25 18.703 14.367 1 98.88 222 VAL B C 1
ATOM 4619 O O . VAL B 1 222 ? -16.297 18.109 14.641 1 98.88 222 VAL B O 1
ATOM 4622 N N . PHE B 1 223 ? -14.359 19.047 15.305 1 98.75 223 PHE B N 1
ATOM 4623 C CA . PHE B 1 223 ? -14.516 18.641 16.703 1 98.75 223 PHE B CA 1
ATOM 4624 C C . PHE B 1 223 ? -14.742 19.844 17.609 1 98.75 223 PHE B C 1
ATOM 4626 O O . PHE B 1 223 ? -15.203 19.688 18.734 1 98.75 223 PHE B O 1
ATOM 4633 N N . VAL B 1 224 ? -14.367 21.062 17.172 1 98.75 224 VAL B N 1
ATOM 4634 C CA . VAL B 1 224 ? -14.586 22.281 17.938 1 98.75 224 VAL B CA 1
ATOM 4635 C C . VAL B 1 224 ? -15.141 23.375 17 1 98.75 224 VAL B C 1
ATOM 4637 O O . VAL B 1 224 ? -14.961 23.297 15.789 1 98.75 224 VAL B O 1
ATOM 4640 N N . GLU B 1 225 ? -15.766 24.344 17.625 1 98.56 225 GLU B N 1
ATOM 4641 C CA . GLU B 1 225 ? -16.25 25.484 16.859 1 98.56 225 GLU B CA 1
ATOM 4642 C C . GLU B 1 225 ? -15.125 26.141 16.078 1 98.56 225 GLU B C 1
ATOM 4644 O O . GLU B 1 225 ? -14.047 26.391 16.609 1 98.56 225 GLU B O 1
ATOM 4649 N N . GLY B 1 226 ? -15.344 26.312 14.758 1 98.81 226 GLY B N 1
ATOM 4650 C CA . GLY B 1 226 ? -14.367 26.953 13.898 1 98.81 226 GLY B CA 1
ATOM 4651 C C . GLY B 1 226 ? -13.344 25.984 13.328 1 98.81 226 GLY B C 1
ATOM 4652 O O . GLY B 1 226 ? -12.5 26.375 12.516 1 98.81 226 GLY B O 1
ATOM 4653 N N . ALA B 1 227 ? -13.336 24.688 13.773 1 98.88 227 ALA B N 1
ATOM 4654 C CA . ALA B 1 227 ? -12.484 23.609 13.305 1 98.88 227 ALA B CA 1
ATOM 4655 C C . ALA B 1 227 ? -11.039 23.812 13.734 1 98.88 227 ALA B C 1
ATOM 4657 O O . ALA B 1 227 ? -10.391 22.891 14.234 1 98.88 227 ALA B O 1
ATOM 4658 N N . LEU B 1 228 ? -10.594 25.156 13.586 1 98.94 228 LEU B N 1
ATOM 4659 C CA . LEU B 1 228 ? -9.227 25.516 13.938 1 98.94 228 LEU B CA 1
ATOM 4660 C C . LEU B 1 228 ? -8.227 24.672 13.148 1 98.94 228 LEU B C 1
ATOM 4662 O O . LEU B 1 228 ? -7.445 23.922 13.727 1 98.94 228 LEU B O 1
ATOM 4666 N N . PHE B 1 229 ? -8.133 24.953 11.867 1 98.94 229 PHE B N 1
ATOM 4667 C CA . PHE B 1 229 ? -7.34 24.188 10.906 1 98.94 229 PHE B CA 1
ATOM 4668 C C . PHE B 1 229 ? -5.902 24.688 10.883 1 98.94 229 PHE B C 1
ATOM 4670 O O . PHE B 1 229 ? -5.66 25.906 10.898 1 98.94 229 PHE B O 1
ATOM 4677 N N . SER B 1 230 ? -4.945 23.781 10.891 1 98.94 230 SER B N 1
ATOM 4678 C CA . SER B 1 230 ? -3.527 24.109 10.773 1 98.94 230 SER B CA 1
ATOM 4679 C C . SER B 1 230 ? -2.836 23.203 9.766 1 98.94 230 SER B C 1
ATOM 4681 O O . SER B 1 230 ? -3.332 22.125 9.453 1 98.94 230 SER B O 1
ATOM 4683 N N . VAL B 1 231 ? -1.727 23.688 9.25 1 98.81 231 VAL B N 1
ATOM 4684 C CA . VAL B 1 231 ? -1.049 22.953 8.18 1 98.81 231 VAL B CA 1
ATOM 4685 C C . VAL B 1 231 ? 0.459 23.172 8.281 1 98.81 231 VAL B C 1
ATOM 4687 O O . VAL B 1 231 ? 0.912 24.156 8.867 1 98.81 231 VAL B O 1
ATOM 4690 N N . GLY B 1 232 ? 1.231 22.297 7.781 1 98.75 232 GLY B N 1
ATOM 4691 C CA . GLY B 1 232 ? 2.68 22.375 7.672 1 98.75 232 GLY B CA 1
ATOM 4692 C C . GLY B 1 232 ? 3.307 21.109 7.109 1 98.75 232 GLY B C 1
ATOM 4693 O O . GLY B 1 232 ? 2.65 20.344 6.398 1 98.75 232 GLY B O 1
ATOM 4694 N N . ASP B 1 233 ? 4.633 21.031 7.316 1 98.62 233 ASP B N 1
ATOM 4695 C CA . ASP B 1 233 ? 5.367 19.844 6.902 1 98.62 233 ASP B CA 1
ATOM 4696 C C . ASP B 1 233 ? 5.215 19.594 5.402 1 98.62 233 ASP B C 1
ATOM 4698 O O . ASP B 1 233 ? 4.793 18.516 4.98 1 98.62 233 ASP B O 1
ATOM 4702 N N . ALA B 1 234 ? 5.52 20.641 4.625 1 98.88 234 ALA B N 1
ATOM 4703 C CA . ALA B 1 234 ? 5.398 20.531 3.174 1 98.88 234 ALA B CA 1
ATOM 4704 C C . ALA B 1 234 ? 6.457 19.594 2.604 1 98.88 234 ALA B C 1
ATOM 4706 O O . ALA B 1 234 ? 7.621 19.641 3.01 1 98.88 234 ALA B O 1
ATOM 4707 N N . HIS B 1 235 ? 6.039 18.75 1.736 1 98.94 235 HIS B N 1
ATOM 4708 C CA . HIS B 1 235 ? 6.875 17.797 0.999 1 98.94 235 HIS B CA 1
ATOM 4709 C C . HIS B 1 235 ? 6.883 18.125 -0.492 1 98.94 235 HIS B C 1
ATOM 4711 O O . HIS B 1 235 ? 5.824 18.328 -1.092 1 98.94 235 HIS B O 1
ATOM 4717 N N . TYR B 1 236 ? 8.078 18.188 -1.068 1 98.88 236 TYR B N 1
ATOM 4718 C CA . TYR B 1 236 ? 8.156 18.391 -2.51 1 98.88 236 TYR B CA 1
ATOM 4719 C C . TYR B 1 236 ? 7.797 17.125 -3.264 1 98.88 236 TYR B C 1
ATOM 4721 O O . TYR B 1 236 ? 7.16 17.172 -4.32 1 98.88 236 TYR B O 1
ATOM 4729 N N . ALA B 1 237 ? 8.227 16 -2.729 1 98.88 237 ALA B N 1
ATOM 4730 C CA . ALA B 1 237 ? 7.926 14.672 -3.256 1 98.88 237 ALA B CA 1
ATOM 4731 C C . ALA B 1 237 ? 8.055 13.609 -2.17 1 98.88 237 ALA B C 1
ATOM 4733 O O . ALA B 1 237 ? 8.82 13.773 -1.216 1 98.88 237 ALA B O 1
ATOM 4734 N N . GLN B 1 238 ? 7.312 12.633 -2.34 1 98.88 238 GLN B N 1
ATOM 4735 C CA . GLN B 1 238 ? 7.289 11.508 -1.408 1 98.88 238 GLN B CA 1
ATOM 4736 C C . GLN B 1 238 ? 6.844 10.227 -2.105 1 98.88 238 GLN B C 1
ATOM 4738 O O . GLN B 1 238 ? 5.961 10.25 -2.963 1 98.88 238 GLN B O 1
ATOM 4743 N N . GLY B 1 239 ? 7.43 9.117 -1.846 1 98.69 239 GLY B N 1
ATOM 4744 C CA . GLY B 1 239 ? 6.855 7.832 -2.201 1 98.69 239 GLY B CA 1
ATOM 4745 C C . GLY B 1 239 ? 5.793 7.367 -1.228 1 98.69 239 GLY B C 1
ATOM 4746 O O . GLY B 1 239 ? 5.742 7.824 -0.084 1 98.69 23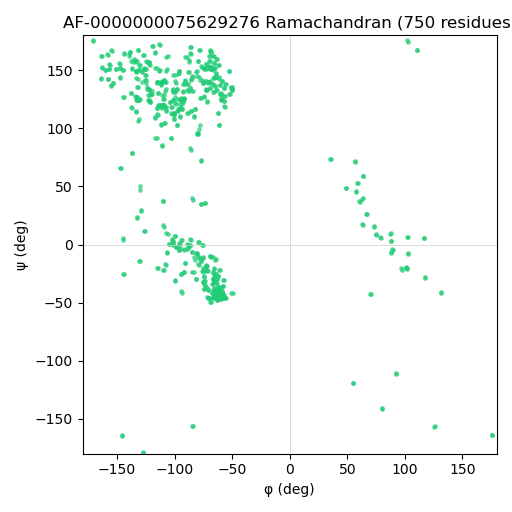9 GLY B O 1
ATOM 4747 N N . ASP B 1 240 ? 4.828 6.414 -1.646 1 98.62 240 ASP B N 1
ATOM 4748 C CA . ASP B 1 240 ? 3.969 5.723 -0.69 1 98.62 240 ASP B CA 1
ATOM 4749 C C . ASP B 1 240 ? 4.793 4.879 0.28 1 98.62 240 ASP B C 1
ATOM 4751 O O . ASP B 1 240 ? 5.438 3.91 -0.127 1 98.62 240 ASP B O 1
ATOM 4755 N N . GLY B 1 241 ? 4.758 5.285 1.48 1 98.56 241 GLY B N 1
ATOM 4756 C CA . GLY B 1 241 ? 5.57 4.676 2.52 1 98.56 241 GLY B CA 1
ATOM 4757 C C . GLY B 1 241 ? 6.32 5.691 3.361 1 98.56 241 GLY B C 1
ATOM 4758 O O . GLY B 1 241 ? 6.379 5.57 4.586 1 98.56 241 GLY B O 1
ATOM 4759 N N . GLU B 1 242 ? 6.898 6.801 2.682 1 98.75 242 GLU B N 1
ATOM 4760 C CA . GLU B 1 242 ? 7.801 7.699 3.398 1 98.75 242 GLU B CA 1
ATOM 4761 C C . GLU B 1 242 ? 8.648 6.934 4.414 1 98.75 242 GLU B C 1
ATOM 4763 O O . GLU B 1 242 ? 8.555 7.18 5.617 1 98.75 242 GLU B O 1
ATOM 4768 N N . VAL B 1 243 ? 9.523 6.25 4 1 98.88 243 VAL B N 1
ATOM 4769 C CA . VAL B 1 243 ? 10.008 5.117 4.785 1 98.88 243 VAL B CA 1
ATOM 4770 C C . VAL B 1 243 ? 11.172 5.562 5.66 1 98.88 243 VAL B C 1
ATOM 4772 O O . VAL B 1 243 ? 11.438 4.965 6.707 1 98.88 243 VAL B O 1
ATOM 4775 N N . CYS B 1 244 ? 11.906 6.652 5.309 1 98.5 244 CYS B N 1
ATOM 4776 C CA . CYS B 1 244 ? 13.117 6.949 6.074 1 98.5 244 CYS B CA 1
ATOM 4777 C C . CYS B 1 244 ? 12.828 7.98 7.164 1 98.5 244 CYS B C 1
ATOM 4779 O O . CYS B 1 244 ? 13.719 8.328 7.941 1 98.5 244 CYS B O 1
ATOM 4781 N N . GLY B 1 245 ? 11.602 8.516 7.195 1 96.25 245 GLY B N 1
ATOM 4782 C CA . GLY B 1 245 ? 11.242 9.516 8.18 1 96.25 245 GLY B CA 1
ATOM 4783 C C . GLY B 1 245 ? 10.867 10.859 7.566 1 96.25 245 GLY B C 1
ATOM 4784 O O . GLY B 1 245 ? 10.086 11.617 8.141 1 96.25 245 GLY B O 1
ATOM 4785 N N . THR B 1 246 ? 11.43 11.078 6.449 1 98.12 246 THR B N 1
ATOM 4786 C CA . THR B 1 246 ? 11.141 12.336 5.766 1 98.12 246 THR B CA 1
ATOM 4787 C C . THR B 1 246 ? 10.93 12.102 4.273 1 98.12 246 THR B C 1
ATOM 4789 O O . THR B 1 246 ? 11.445 11.141 3.711 1 98.12 246 THR B O 1
ATOM 4792 N N . ALA B 1 247 ? 10.125 12.961 3.695 1 98.75 247 ALA B N 1
ATOM 4793 C CA . ALA B 1 247 ? 10.055 13.133 2.246 1 98.75 247 ALA B CA 1
ATOM 4794 C C . ALA B 1 247 ? 11.133 14.086 1.753 1 98.75 247 ALA B C 1
ATOM 4796 O O . ALA B 1 247 ? 12.25 14.109 2.287 1 98.75 247 ALA B O 1
ATOM 4797 N N . ILE B 1 248 ? 10.953 14.719 0.622 1 98.94 248 ILE B N 1
ATOM 4798 C CA . ILE B 1 248 ? 11.719 15.93 0.334 1 98.94 248 ILE B CA 1
ATOM 4799 C C . ILE B 1 248 ? 11.086 17.125 1.053 1 98.94 248 ILE B C 1
ATOM 4801 O O . ILE B 1 248 ? 10.141 17.734 0.546 1 98.94 248 ILE B O 1
ATOM 4805 N N . GLU B 1 249 ? 11.672 17.375 2.238 1 98.75 249 GLU B N 1
ATOM 4806 C CA . GLU B 1 249 ? 11.148 18.391 3.143 1 98.75 249 GLU B CA 1
ATOM 4807 C C . GLU B 1 249 ? 11.516 19.797 2.672 1 98.75 249 GLU B C 1
ATOM 4809 O O . GLU B 1 249 ? 12.633 20.016 2.205 1 98.75 249 GLU B O 1
ATOM 4814 N N . MET B 1 250 ? 10.586 20.719 2.824 1 98.38 250 MET B N 1
ATOM 4815 C CA . MET B 1 250 ? 10.883 22.109 2.482 1 98.38 250 MET B CA 1
ATOM 4816 C C . MET B 1 250 ? 9.852 23.047 3.092 1 98.38 250 MET B C 1
ATOM 4818 O O . MET B 1 250 ? 8.844 22.609 3.641 1 98.38 250 MET B O 1
ATOM 4822 N N . GLY B 1 251 ? 10.172 24.344 3.178 1 98.19 251 GLY B N 1
ATOM 4823 C CA . GLY B 1 251 ? 9.133 25.344 3.324 1 98.19 251 GLY B CA 1
ATOM 4824 C C . GLY B 1 251 ? 8.289 25.516 2.076 1 98.19 251 GLY B C 1
ATOM 4825 O O . GLY B 1 251 ? 8.703 25.125 0.98 1 98.19 251 GLY B O 1
ATOM 4826 N N . ALA B 1 252 ? 7.141 26.031 2.279 1 98.75 252 ALA B N 1
ATOM 4827 C CA . ALA B 1 252 ? 6.258 26.203 1.126 1 98.75 252 ALA B CA 1
ATOM 4828 C C . ALA B 1 252 ? 5.199 27.266 1.392 1 98.75 252 ALA B C 1
ATOM 4830 O O . ALA B 1 252 ? 5.043 27.719 2.525 1 98.75 252 ALA B O 1
ATOM 4831 N N . THR B 1 253 ? 4.594 27.719 0.361 1 98.88 253 THR B N 1
ATOM 4832 C CA . THR B 1 253 ? 3.381 28.531 0.407 1 98.88 253 THR B CA 1
ATOM 4833 C C . THR B 1 253 ? 2.207 27.781 -0.213 1 98.88 253 THR B C 1
ATOM 4835 O O . THR B 1 253 ? 2.254 27.391 -1.385 1 98.88 253 THR B O 1
ATOM 4838 N N . ALA B 1 254 ? 1.214 27.578 0.581 1 98.88 254 ALA B N 1
ATOM 4839 C CA . ALA B 1 254 ? 0.035 26.844 0.115 1 98.88 254 ALA B CA 1
ATOM 4840 C C . ALA B 1 254 ? -1.15 27.797 -0.073 1 98.88 254 ALA B C 1
ATOM 4842 O O . ALA B 1 254 ? -1.343 28.719 0.714 1 98.88 254 ALA B O 1
ATOM 4843 N N . THR B 1 255 ? -1.896 27.609 -1.101 1 98.94 255 THR B N 1
ATOM 4844 C CA . THR B 1 255 ? -3.182 28.25 -1.328 1 98.94 255 THR B CA 1
ATOM 4845 C C . THR B 1 255 ? -4.328 27.266 -1.144 1 98.94 255 THR B C 1
ATOM 4847 O O . THR B 1 255 ? -4.434 26.281 -1.884 1 98.94 255 THR B O 1
ATOM 4850 N N . LEU B 1 256 ? -5.168 27.547 -0.19 1 98.88 256 LEU B N 1
ATOM 4851 C CA . LEU B 1 256 ? -6.242 26.641 0.194 1 98.88 256 LEU B CA 1
ATOM 4852 C C . LEU B 1 256 ? -7.594 27.344 0.151 1 98.88 256 LEU B C 1
ATOM 4854 O O . LEU B 1 256 ? -7.68 28.547 0.401 1 98.88 256 LEU B O 1
ATOM 4858 N N . ARG B 1 257 ? -8.562 26.641 -0.191 1 98.69 257 ARG B N 1
ATOM 4859 C CA . ARG B 1 257 ? -9.945 27.109 -0.069 1 98.69 257 ARG B CA 1
ATOM 4860 C C . ARG B 1 257 ? -10.719 26.266 0.935 1 98.69 257 ARG B C 1
ATOM 4862 O O . ARG B 1 257 ? -10.586 25.031 0.958 1 98.69 257 ARG B O 1
ATOM 4869 N N . PHE B 1 258 ? -11.539 26.938 1.718 1 98.25 258 PHE B N 1
ATOM 4870 C CA . PHE B 1 258 ? -12.242 26.25 2.789 1 98.25 258 PHE B CA 1
ATOM 4871 C C . PHE B 1 258 ? -13.734 26.141 2.475 1 98.25 258 PHE B C 1
ATOM 4873 O O . PHE B 1 258 ? -14.305 27.031 1.849 1 98.25 258 PHE B O 1
ATOM 4880 N N . GLY B 1 259 ? -14.289 25.078 2.805 1 97.62 259 GLY B N 1
ATOM 4881 C CA . GLY B 1 259 ? -15.719 24.844 2.789 1 97.62 259 GLY B CA 1
ATOM 4882 C C . GLY B 1 259 ? -16.219 24.062 3.996 1 97.62 259 GLY B C 1
ATOM 4883 O O . GLY B 1 259 ? -15.414 23.594 4.805 1 97.62 259 GLY B O 1
ATOM 4884 N N . VAL B 1 260 ? -17.5 24.078 4.172 1 98.25 260 VAL B N 1
ATOM 4885 C CA . VAL B 1 260 ? -18.125 23.344 5.27 1 98.25 260 VAL B CA 1
ATOM 4886 C C . VAL B 1 260 ? -19.312 22.547 4.75 1 98.25 260 VAL B C 1
ATOM 4888 O O . VAL B 1 260 ? -20.109 23.047 3.961 1 98.25 260 VAL B O 1
ATOM 4891 N N . ILE B 1 261 ? -19.344 21.297 5.012 1 97.38 261 ILE B N 1
ATOM 4892 C CA . ILE B 1 261 ? -20.531 20.484 4.809 1 97.38 261 ILE B CA 1
ATOM 4893 C C . ILE B 1 261 ? -21.234 20.266 6.145 1 97.38 261 ILE B C 1
ATOM 4895 O O . ILE B 1 261 ? -20.766 19.5 6.988 1 97.38 261 ILE B O 1
ATOM 4899 N N . SER B 1 262 ? -22.391 20.938 6.285 1 97.75 262 SER B N 1
ATOM 4900 C CA . SER B 1 262 ? -23.141 20.875 7.539 1 97.75 262 SER B CA 1
ATOM 4901 C C . SER B 1 262 ? -23.547 19.453 7.879 1 97.75 262 SER B C 1
ATOM 4903 O O . SER B 1 262 ? -24.062 18.719 7.023 1 97.75 262 SER B O 1
ATOM 4905 N N . GLU B 1 263 ? -23.172 18.984 9.07 1 97.5 263 GLU B N 1
ATOM 4906 C CA . GLU B 1 263 ? -23.516 17.672 9.633 1 97.5 263 GLU B CA 1
ATOM 4907 C C . GLU B 1 263 ? -22.922 16.547 8.805 1 97.5 263 GLU B C 1
ATOM 4909 O O . GLU B 1 263 ? -23.391 15.406 8.867 1 97.5 263 GLU B O 1
ATOM 4914 N N . GLY B 1 264 ? -21.969 16.906 7.996 1 95.88 264 GLY B N 1
ATOM 4915 C CA . GLY B 1 264 ? -21.391 15.938 7.074 1 95.88 264 GLY B CA 1
ATOM 4916 C C . GLY B 1 264 ? -20.766 14.75 7.777 1 95.88 264 GLY B C 1
ATOM 4917 O O . GLY B 1 264 ? -20.922 13.609 7.336 1 95.88 264 GLY B O 1
ATOM 4918 N N . ALA B 1 265 ? -19.984 15.008 8.828 1 96.31 265 ALA B N 1
ATOM 4919 C CA . ALA B 1 265 ? -19.328 13.93 9.555 1 96.31 265 ALA B CA 1
ATOM 4920 C C . ALA B 1 265 ? -20.359 12.969 10.148 1 96.31 265 ALA B C 1
ATOM 4922 O O . ALA B 1 265 ? -20.188 11.75 10.086 1 96.31 265 ALA B O 1
ATOM 4923 N N . LYS B 1 266 ? -21.344 13.562 10.719 1 93.31 266 LYS B N 1
ATOM 4924 C CA . LYS B 1 266 ? -22.422 12.766 11.289 1 93.31 266 LYS B CA 1
ATOM 4925 C C . LYS B 1 266 ? -23.172 11.984 10.211 1 93.31 266 LYS B C 1
ATOM 4927 O O . LYS B 1 266 ? -23.406 10.789 10.352 1 93.31 266 LYS B O 1
ATOM 4932 N N . LYS B 1 267 ? -23.5 12.633 9.156 1 91.88 267 LYS B N 1
ATOM 4933 C CA . LYS B 1 267 ? -24.297 12.07 8.07 1 91.88 267 LYS B CA 1
ATOM 4934 C C . LYS B 1 267 ? -23.594 10.898 7.406 1 91.88 267 LYS B C 1
ATOM 4936 O O . LYS B 1 267 ? -24.219 9.891 7.074 1 91.88 267 LYS B O 1
ATOM 4941 N N . TYR B 1 268 ? -22.297 11.039 7.262 1 90.75 268 TYR B N 1
ATOM 4942 C CA . TYR B 1 268 ? -21.578 10.031 6.496 1 90.75 268 TYR B CA 1
ATOM 4943 C C . TYR B 1 268 ? -20.797 9.109 7.418 1 90.75 268 TYR B C 1
ATOM 4945 O O . TYR B 1 268 ? -20.141 8.172 6.961 1 90.75 268 TYR B O 1
ATOM 4953 N N . GLY B 1 269 ? -20.891 9.328 8.648 1 90.88 269 GLY B N 1
ATOM 4954 C CA . GLY B 1 269 ? -20.172 8.5 9.617 1 90.88 269 GLY B CA 1
ATOM 4955 C C . GLY B 1 269 ? -18.672 8.578 9.477 1 90.88 269 GLY B C 1
ATOM 4956 O O . GLY B 1 269 ? -17.984 7.559 9.523 1 90.88 269 GLY B O 1
ATOM 4957 N N . ILE B 1 270 ? -18.172 9.75 9.211 1 94.62 270 ILE B N 1
ATOM 4958 C CA . ILE B 1 270 ? -16.75 9.953 8.984 1 94.62 270 ILE B CA 1
ATOM 4959 C C . ILE B 1 270 ? -16.078 10.414 10.273 1 94.62 270 ILE B C 1
ATOM 4961 O O . ILE B 1 270 ? -16.406 11.477 10.812 1 94.62 270 ILE B O 1
ATOM 4965 N N . ARG B 1 271 ? -15.172 9.602 10.781 1 94.25 271 ARG B N 1
ATOM 4966 C CA . ARG B 1 271 ? -14.469 9.906 12.023 1 94.25 271 ARG B CA 1
ATOM 4967 C C . ARG B 1 271 ? -13.008 10.242 11.758 1 94.25 271 ARG B C 1
ATOM 4969 O O . ARG B 1 271 ? -12.336 10.836 12.602 1 94.25 271 ARG B O 1
ATOM 4976 N N . PHE B 1 272 ? -12.5 9.805 10.641 1 97.38 272 PHE B N 1
ATOM 4977 C CA . PHE B 1 272 ? -11.156 10.117 10.148 1 97.38 272 PHE B CA 1
ATOM 4978 C C . PHE B 1 272 ? -11.219 10.773 8.781 1 97.38 272 PHE B C 1
ATOM 4980 O O . PHE B 1 272 ? -12.195 10.602 8.047 1 97.38 272 PHE B O 1
ATOM 4987 N N . PRO B 1 273 ? -10.188 11.516 8.414 1 98.31 273 PRO B N 1
ATOM 4988 C CA . PRO B 1 273 ? -10.25 12.25 7.145 1 98.31 273 PRO B CA 1
ATOM 4989 C C . PRO B 1 273 ? -10.461 11.328 5.945 1 98.31 273 PRO B C 1
ATOM 4991 O O . PRO B 1 273 ? -9.93 10.211 5.918 1 98.31 273 PRO B O 1
ATOM 4994 N N . ILE B 1 274 ? -11.227 11.711 5.016 1 98.69 274 ILE B N 1
ATOM 4995 C CA . ILE B 1 274 ? -11.344 11.148 3.678 1 98.69 274 ILE B CA 1
ATOM 4996 C C . ILE B 1 274 ? -10.984 12.203 2.637 1 98.69 274 ILE B C 1
ATOM 4998 O O . ILE B 1 274 ? -10.758 13.367 2.977 1 98.69 274 ILE B O 1
ATOM 5002 N N . PHE B 1 275 ? -10.859 11.781 1.353 1 98.81 275 PHE B N 1
ATOM 5003 C CA . PHE B 1 275 ? -10.398 12.812 0.435 1 98.81 275 PHE B CA 1
ATOM 5004 C C . PHE B 1 275 ? -10.672 12.414 -1.011 1 98.81 275 PHE B C 1
ATOM 5006 O O . PHE B 1 275 ? -10.852 11.234 -1.311 1 98.81 275 PHE B O 1
ATOM 5013 N N . LYS B 1 276 ? -10.836 13.344 -1.834 1 98.75 276 LYS B N 1
ATOM 5014 C CA . LYS B 1 276 ? -10.625 13.273 -3.275 1 98.75 276 LYS B CA 1
ATOM 5015 C C . LYS B 1 276 ? -9.164 13.547 -3.627 1 98.75 276 LYS B C 1
ATOM 5017 O O . LYS B 1 276 ? -8.672 14.664 -3.453 1 98.75 276 LYS B O 1
ATOM 5022 N N . PRO B 1 277 ? -8.484 12.531 -4.16 1 98.69 277 PRO B N 1
ATOM 5023 C CA . PRO B 1 277 ? -7.07 12.758 -4.469 1 98.69 277 PRO B CA 1
ATOM 5024 C C . PRO B 1 277 ? -6.867 13.656 -5.68 1 98.69 277 PRO B C 1
ATOM 5026 O O . PRO B 1 277 ? -7.766 13.797 -6.512 1 98.69 277 PRO B O 1
ATOM 5029 N N . SER B 1 278 ? -5.668 14.312 -5.676 1 98.5 278 SER B N 1
ATOM 5030 C CA . SER B 1 278 ? -5.246 14.984 -6.898 1 98.5 278 SER B CA 1
ATOM 5031 C C . SER B 1 278 ? -5.121 14 -8.055 1 98.5 278 SER B C 1
ATOM 5033 O O . SER B 1 278 ? -4.406 13 -7.957 1 98.5 278 SER B O 1
ATOM 5035 N N . GLU B 1 279 ? -5.805 14.305 -9.125 1 96.31 279 GLU B N 1
ATOM 5036 C CA . GLU B 1 279 ? -5.723 13.43 -10.289 1 96.31 279 GLU B CA 1
ATOM 5037 C C . GLU B 1 279 ? -4.301 13.375 -10.844 1 96.31 279 GLU B C 1
ATOM 5039 O O . GLU B 1 279 ? -3.836 12.32 -11.273 1 96.31 279 GLU B O 1
ATOM 5044 N N . SER B 1 280 ? -3.674 14.516 -10.773 1 96.88 280 SER B N 1
ATOM 5045 C CA . SER B 1 280 ? -2.291 14.562 -11.234 1 96.88 280 SER B CA 1
ATOM 5046 C C . SER B 1 280 ? -1.384 13.711 -10.359 1 96.88 280 SER B C 1
ATOM 5048 O O . SER B 1 280 ? -0.486 13.023 -10.859 1 96.88 280 SER B O 1
ATOM 5050 N N . SER B 1 281 ? -1.635 13.766 -9.062 1 97.94 281 SER B N 1
ATOM 5051 C CA . SER B 1 281 ? -0.835 12.969 -8.141 1 97.94 281 SER B CA 1
ATOM 5052 C C . SER B 1 281 ? -1.057 11.477 -8.352 1 97.94 281 SER B C 1
ATOM 5054 O O . SER B 1 281 ? -0.116 10.688 -8.266 1 97.94 281 SER B O 1
ATOM 5056 N N . VAL B 1 282 ? -2.312 11.086 -8.648 1 97.5 282 VAL B N 1
ATOM 5057 C CA . VAL B 1 282 ? -2.639 9.688 -8.93 1 97.5 282 VAL B CA 1
ATOM 5058 C C . VAL B 1 282 ? -1.901 9.227 -10.18 1 97.5 282 VAL B C 1
ATOM 5060 O O . VAL B 1 282 ? -1.468 8.07 -10.266 1 97.5 282 VAL B O 1
ATOM 5063 N N . ARG B 1 283 ? -1.615 10.094 -11.133 1 96.69 283 ARG B N 1
ATOM 5064 C CA . ARG B 1 283 ? -1.027 9.75 -12.422 1 96.69 283 ARG B CA 1
ATOM 5065 C C . ARG B 1 283 ? 0.495 9.836 -12.375 1 96.69 283 ARG B C 1
ATOM 5067 O O . ARG B 1 283 ? 1.176 9.438 -13.32 1 96.69 283 ARG B O 1
ATOM 5074 N N . ARG B 1 284 ? 1.001 10.297 -11.195 1 95.62 284 ARG B N 1
ATOM 5075 C CA . ARG B 1 284 ? 2.447 10.445 -11.07 1 95.62 284 ARG B CA 1
ATOM 5076 C C . ARG B 1 284 ? 3.158 9.125 -11.336 1 95.62 284 ARG B C 1
ATOM 5078 O O . ARG B 1 284 ? 2.785 8.086 -10.781 1 95.62 284 ARG B O 1
ATOM 5085 N N . PHE B 1 285 ? 4.09 9.07 -12.289 1 95.69 285 PHE B N 1
ATOM 5086 C CA . PHE B 1 285 ? 4.984 7.977 -12.641 1 95.69 285 PHE B CA 1
ATOM 5087 C C . PHE B 1 285 ? 4.234 6.879 -13.391 1 95.69 285 PHE B C 1
ATOM 5089 O O . PHE B 1 285 ? 4.789 5.812 -13.656 1 95.69 285 PHE B O 1
ATOM 5096 N N . THR B 1 286 ? 2.949 7.074 -13.797 1 95.12 286 THR B N 1
ATOM 5097 C CA . THR B 1 286 ? 2.172 5.988 -14.383 1 95.12 286 THR B CA 1
ATOM 5098 C C . THR B 1 286 ? 2.656 5.676 -15.789 1 95.12 286 THR B C 1
ATOM 5100 O O . THR B 1 286 ? 2.355 4.609 -16.344 1 95.12 286 THR B O 1
ATOM 5103 N N . HIS B 1 287 ? 3.396 6.555 -16.438 1 94.69 287 HIS B N 1
ATOM 5104 C CA . HIS B 1 287 ? 3.902 6.336 -17.781 1 94.69 287 HIS B CA 1
ATOM 5105 C C . HIS B 1 287 ? 5.371 5.926 -17.766 1 94.69 287 HIS B C 1
ATOM 5107 O O . HIS B 1 287 ? 5.98 5.727 -18.812 1 94.69 287 HIS B O 1
ATOM 5113 N N . SER B 1 288 ? 5.891 5.836 -16.547 1 95.56 288 SER B N 1
ATOM 5114 C CA . SER B 1 288 ? 7.27 5.383 -16.375 1 95.56 288 SER B CA 1
ATOM 5115 C C . SER B 1 288 ? 7.359 3.861 -16.438 1 95.56 288 SER B C 1
ATOM 5117 O O . SER B 1 288 ? 6.422 3.162 -16.047 1 95.56 288 SER B O 1
ATOM 5119 N N . LYS B 1 289 ? 8.484 3.381 -17.016 1 97.25 289 LYS B N 1
ATOM 5120 C CA . LYS B 1 289 ? 8.828 1.992 -16.719 1 97.25 289 LYS B CA 1
ATOM 5121 C C . LYS B 1 289 ? 9.141 1.809 -15.242 1 97.25 289 LYS B C 1
ATOM 5123 O O . LYS B 1 289 ? 9.688 2.711 -14.594 1 97.25 289 LYS B O 1
ATOM 5128 N N . HIS B 1 290 ? 8.766 0.706 -14.727 1 98.5 290 HIS B N 1
ATOM 5129 C CA . HIS B 1 290 ? 9.016 0.404 -13.32 1 98.5 290 HIS B CA 1
ATOM 5130 C C . HIS B 1 290 ? 9.773 -0.914 -13.164 1 98.5 290 HIS B C 1
ATOM 5132 O O . HIS B 1 290 ? 9.68 -1.79 -14.031 1 98.5 290 HIS B O 1
ATOM 5138 N N . VAL B 1 291 ? 10.523 -1.015 -12.148 1 98.5 291 VAL B N 1
ATOM 5139 C CA . VAL B 1 291 ? 10.906 -2.277 -11.531 1 98.5 291 VAL B CA 1
ATOM 5140 C C . VAL B 1 291 ? 10.258 -2.398 -10.156 1 98.5 291 VAL B C 1
ATOM 5142 O O . VAL B 1 291 ? 10.109 -1.405 -9.438 1 98.5 291 VAL B O 1
ATOM 5145 N N . ALA B 1 292 ? 9.82 -3.574 -9.859 1 98.81 292 ALA B N 1
ATOM 5146 C CA . ALA B 1 292 ? 9.164 -3.775 -8.57 1 98.81 292 ALA B CA 1
ATOM 5147 C C . ALA B 1 292 ? 9.695 -5.023 -7.875 1 98.81 292 ALA B C 1
ATOM 5149 O O . ALA B 1 292 ? 10.148 -5.965 -8.531 1 98.81 292 ALA B O 1
ATOM 5150 N N . VAL B 1 293 ? 9.703 -4.973 -6.582 1 98.81 293 VAL B N 1
ATOM 5151 C CA . VAL B 1 293 ? 10.109 -6.094 -5.742 1 98.81 293 VAL B CA 1
ATOM 5152 C C . VAL B 1 293 ? 8.969 -6.488 -4.812 1 98.81 293 VAL B C 1
ATOM 5154 O O . VAL B 1 293 ? 8.078 -5.68 -4.539 1 98.81 293 VAL B O 1
ATOM 5157 N N . THR B 1 294 ? 8.961 -7.75 -4.375 1 98.75 294 THR B N 1
ATOM 5158 C CA . THR B 1 294 ? 7.941 -8.234 -3.453 1 98.75 294 THR B CA 1
ATOM 5159 C C . THR B 1 294 ? 8.531 -8.438 -2.059 1 98.75 294 THR B C 1
ATOM 5161 O O . THR B 1 294 ? 9.734 -8.648 -1.908 1 98.75 294 THR B O 1
ATOM 5164 N N . GLY B 1 295 ? 7.734 -8.266 -1.082 1 98.81 295 GLY B N 1
ATOM 5165 C CA . GLY B 1 295 ? 8 -8.648 0.296 1 98.81 295 GLY B CA 1
ATOM 5166 C C . GLY B 1 295 ? 6.855 -9.406 0.938 1 98.81 295 GLY B C 1
ATOM 5167 O O . GLY B 1 295 ? 5.688 -9.133 0.657 1 98.81 295 GLY B O 1
ATOM 5168 N N . VAL B 1 296 ? 7.223 -10.383 1.758 1 98.69 296 VAL B N 1
ATOM 5169 C CA . VAL B 1 296 ? 6.246 -11.188 2.49 1 98.69 296 VAL B CA 1
ATOM 5170 C C . VAL B 1 296 ? 6.594 -11.188 3.977 1 98.69 296 VAL B C 1
ATOM 5172 O O . VAL B 1 296 ? 7.551 -10.539 4.398 1 98.69 296 VAL B O 1
ATOM 5175 N N . GLY B 1 297 ? 5.812 -11.898 4.777 1 98.19 297 GLY B N 1
ATOM 5176 C CA . GLY B 1 297 ? 5.984 -11.914 6.223 1 98.19 297 GLY B CA 1
ATOM 5177 C C . GLY B 1 297 ? 7.195 -12.711 6.672 1 98.19 297 GLY B C 1
ATOM 5178 O O . GLY B 1 297 ? 7.133 -13.43 7.668 1 98.19 297 GLY B O 1
ATOM 5179 N N . VAL B 1 298 ? 8.281 -12.648 5.863 1 98.12 298 VAL B N 1
ATOM 5180 C CA . VAL B 1 298 ? 9.484 -13.414 6.152 1 98.12 298 VAL B CA 1
ATOM 5181 C C . VAL B 1 298 ? 10.719 -12.523 5.98 1 98.12 298 VAL B C 1
ATOM 5183 O O . VAL B 1 298 ? 10.906 -11.906 4.93 1 98.12 298 VAL B O 1
ATOM 5186 N N . ILE B 1 299 ? 11.57 -12.461 6.973 1 96.31 299 ILE B N 1
ATOM 5187 C CA . ILE B 1 299 ? 12.922 -11.914 6.887 1 96.31 299 ILE B CA 1
ATOM 5188 C C . ILE B 1 299 ? 13.906 -12.859 7.566 1 96.31 299 ILE B C 1
ATOM 5190 O O . ILE B 1 299 ? 13.828 -13.086 8.773 1 96.31 299 ILE B O 1
ATOM 5194 N N . ASP B 1 300 ? 14.781 -13.414 6.766 1 90.44 300 ASP B N 1
ATOM 5195 C CA . ASP B 1 300 ? 15.688 -14.445 7.258 1 90.44 300 ASP B CA 1
ATOM 5196 C C . ASP B 1 300 ? 14.914 -15.594 7.898 1 90.44 300 ASP B C 1
ATOM 5198 O O . ASP B 1 300 ? 14.031 -16.188 7.273 1 90.44 300 ASP B O 1
ATOM 5202 N N . SER B 1 301 ? 15.109 -15.891 9.203 1 90.56 301 SER B N 1
ATOM 5203 C CA . SER B 1 301 ? 14.445 -17.016 9.844 1 90.56 301 SER B CA 1
ATOM 5204 C C . SER B 1 301 ? 13.172 -16.578 10.562 1 90.56 301 SER B C 1
ATOM 5206 O O . SER B 1 301 ? 12.414 -17.406 11.062 1 90.56 301 SER B O 1
ATOM 5208 N N . LEU B 1 302 ? 12.992 -15.305 10.508 1 95.19 302 LEU B N 1
ATOM 5209 C CA . LEU B 1 302 ? 11.797 -14.781 11.148 1 95.19 302 LEU B CA 1
ATOM 5210 C C . LEU B 1 302 ? 10.594 -14.883 10.219 1 95.19 302 LEU B C 1
ATOM 5212 O O . LEU B 1 302 ? 10.688 -14.57 9.031 1 95.19 302 LEU B O 1
ATOM 5216 N N . ASN B 1 303 ? 9.508 -15.383 10.703 1 98.06 303 ASN B N 1
ATOM 5217 C CA . ASN B 1 303 ? 8.211 -15.43 10.023 1 98.06 303 ASN B CA 1
ATOM 5218 C C . ASN B 1 303 ? 7.086 -14.969 10.945 1 98.06 303 ASN B C 1
ATOM 5220 O O . ASN B 1 303 ? 6.988 -15.414 12.086 1 98.06 303 ASN B O 1
ATOM 5224 N N . GLU B 1 304 ? 6.332 -13.977 10.516 1 98.19 304 GLU B N 1
ATOM 5225 C CA . GLU B 1 304 ? 5.188 -13.516 11.289 1 98.19 304 GLU B CA 1
ATOM 5226 C C . GLU B 1 304 ? 3.895 -13.633 10.484 1 98.19 304 GLU B C 1
ATOM 5228 O O . GLU B 1 304 ? 3.857 -13.297 9.305 1 98.19 304 GLU B O 1
ATOM 5233 N N . SER B 1 305 ? 2.91 -14.195 11.172 1 98.25 305 SER B N 1
ATOM 5234 C CA . SER B 1 305 ? 1.616 -14.406 10.531 1 98.25 305 SER B CA 1
ATOM 5235 C C . SER B 1 305 ? 0.85 -13.094 10.398 1 98.25 305 SER B C 1
ATOM 5237 O O . SER B 1 305 ? 0.72 -12.344 11.367 1 98.25 305 SER B O 1
ATOM 5239 N N . GLU B 1 306 ? 0.419 -12.828 9.133 1 98.25 306 GLU B N 1
ATOM 5240 C CA . GLU B 1 306 ? -0.518 -11.742 8.859 1 98.25 306 GLU B CA 1
ATOM 5241 C C . GLU B 1 306 ? 0.031 -10.406 9.336 1 98.25 306 GLU B C 1
ATOM 5243 O O . GLU B 1 306 ? -0.675 -9.641 10 1 98.25 306 GLU B O 1
ATOM 5248 N N . ASN B 1 307 ? 1.286 -10.148 9.047 1 98.75 307 ASN B N 1
ATOM 5249 C CA . ASN B 1 307 ? 2.004 -8.945 9.461 1 98.75 307 ASN B CA 1
ATOM 5250 C C . ASN B 1 307 ? 2.416 -8.094 8.266 1 98.75 307 ASN B C 1
ATOM 5252 O O . ASN B 1 307 ? 3.52 -8.25 7.742 1 98.75 307 ASN B O 1
ATOM 5256 N N . ALA B 1 308 ? 1.561 -7.176 7.91 1 98.88 308 ALA B N 1
ATOM 5257 C CA . ALA B 1 308 ? 1.822 -6.32 6.75 1 98.88 308 ALA B CA 1
ATOM 5258 C C . ALA B 1 308 ? 3.033 -5.426 6.992 1 98.88 308 ALA B C 1
ATOM 5260 O O . ALA B 1 308 ? 3.721 -5.031 6.051 1 98.88 308 ALA B O 1
ATOM 5261 N N . THR B 1 309 ? 3.312 -5.098 8.305 1 98.88 309 THR B N 1
ATOM 5262 C CA . THR B 1 309 ? 4.48 -4.285 8.633 1 98.88 309 THR B CA 1
ATOM 5263 C C . THR B 1 309 ? 5.77 -5.016 8.266 1 98.88 309 THR B C 1
ATOM 5265 O O . THR B 1 309 ? 6.668 -4.434 7.656 1 98.88 309 THR B O 1
ATOM 5268 N N . LEU B 1 310 ? 5.824 -6.289 8.609 1 98.81 310 LEU B N 1
ATOM 5269 C CA . LEU B 1 310 ? 7.008 -7.082 8.281 1 98.81 310 LEU B CA 1
ATOM 5270 C C . LEU B 1 310 ? 7.133 -7.266 6.77 1 98.81 310 LEU B C 1
ATOM 5272 O O . LEU B 1 310 ? 8.242 -7.223 6.227 1 98.81 310 LEU B O 1
ATOM 5276 N N . SER B 1 311 ? 6 -7.52 6.094 1 98.94 311 SER B N 1
ATOM 5277 C CA . SER B 1 311 ? 6.027 -7.645 4.641 1 98.94 311 SER B CA 1
ATOM 5278 C C . SER B 1 311 ? 6.562 -6.371 3.988 1 98.94 311 SER B C 1
ATOM 5280 O O . SER B 1 311 ? 7.32 -6.438 3.018 1 98.94 311 SER B O 1
ATOM 5282 N N . ALA B 1 312 ? 6.141 -5.223 4.527 1 98.94 312 ALA B N 1
ATOM 5283 C CA . ALA B 1 312 ? 6.613 -3.938 4.016 1 98.94 312 ALA B CA 1
ATOM 5284 C C . ALA B 1 312 ? 8.109 -3.773 4.254 1 98.94 312 ALA B C 1
ATOM 5286 O O . ALA B 1 312 ? 8.836 -3.311 3.371 1 98.94 312 ALA B O 1
ATOM 5287 N N . LYS B 1 313 ? 8.523 -4.129 5.449 1 98.88 313 LYS B N 1
ATOM 5288 C CA . LYS B 1 313 ? 9.953 -4.082 5.754 1 98.88 313 LYS B CA 1
ATOM 5289 C C . LYS B 1 313 ? 10.75 -4.949 4.785 1 98.88 313 LYS B C 1
ATOM 5291 O O . LYS B 1 313 ? 11.797 -4.531 4.285 1 98.88 313 LYS B O 1
ATOM 5296 N N . HIS B 1 314 ? 10.242 -6.113 4.52 1 98.81 314 HIS B N 1
ATOM 5297 C CA . HIS B 1 314 ? 10.906 -7.043 3.609 1 98.81 314 HIS B CA 1
ATOM 5298 C C . HIS B 1 314 ? 10.984 -6.473 2.199 1 98.81 314 HIS B C 1
ATOM 5300 O O . HIS B 1 314 ? 12.039 -6.539 1.558 1 98.81 314 HIS B O 1
ATOM 5306 N N . ALA B 1 315 ? 9.883 -5.945 1.677 1 98.88 315 ALA B N 1
ATOM 5307 C CA . ALA B 1 315 ? 9.875 -5.336 0.349 1 98.88 315 ALA B CA 1
ATOM 5308 C C . ALA B 1 315 ? 10.898 -4.207 0.257 1 98.88 315 ALA B C 1
ATOM 5310 O O . ALA B 1 315 ? 11.625 -4.102 -0.731 1 98.88 315 ALA B O 1
ATOM 5311 N N . LEU B 1 316 ? 10.898 -3.393 1.289 1 98.88 316 LEU B N 1
ATOM 5312 C CA . LEU B 1 316 ? 11.82 -2.26 1.313 1 98.88 316 LEU B CA 1
ATOM 5313 C C . LEU B 1 316 ? 13.266 -2.736 1.309 1 98.88 316 LEU B C 1
ATOM 5315 O O . LEU B 1 316 ? 14.102 -2.191 0.582 1 98.88 316 LEU B O 1
ATOM 5319 N N . LEU B 1 317 ? 13.562 -3.723 2.109 1 98.75 317 LEU B N 1
ATOM 5320 C CA . LEU B 1 317 ? 14.914 -4.266 2.152 1 98.75 317 LEU B CA 1
ATOM 5321 C C . LEU B 1 317 ? 15.305 -4.859 0.804 1 98.75 317 LEU B C 1
ATOM 5323 O O . LEU B 1 317 ? 16.438 -4.691 0.353 1 98.75 317 LEU B O 1
ATOM 5327 N N . ASN B 1 318 ? 14.383 -5.543 0.17 1 98.56 318 ASN B N 1
ATOM 5328 C CA . ASN B 1 318 ? 14.656 -6.086 -1.158 1 98.56 318 ASN B CA 1
ATOM 5329 C C . ASN B 1 318 ? 14.945 -4.98 -2.166 1 98.56 318 ASN B C 1
ATOM 5331 O O . ASN B 1 318 ? 15.82 -5.133 -3.025 1 98.56 318 ASN B O 1
ATOM 5335 N N . LEU B 1 319 ? 14.227 -3.891 -2.09 1 98.75 319 LEU B N 1
ATOM 5336 C CA . LEU B 1 319 ? 14.461 -2.768 -2.99 1 98.75 319 LEU B CA 1
ATOM 5337 C C . LEU B 1 319 ? 15.828 -2.143 -2.732 1 98.75 319 LEU B C 1
ATOM 5339 O O . LEU B 1 319 ? 16.562 -1.821 -3.676 1 98.75 319 LEU B O 1
ATOM 5343 N N . ILE B 1 320 ? 16.156 -1.963 -1.442 1 98.69 320 ILE B N 1
ATOM 5344 C CA . ILE B 1 320 ? 17.453 -1.401 -1.073 1 98.69 320 ILE B CA 1
ATOM 5345 C C . ILE B 1 320 ? 18.562 -2.291 -1.609 1 98.69 320 ILE B C 1
ATOM 5347 O O . ILE B 1 320 ? 19.547 -1.795 -2.166 1 98.69 320 ILE B O 1
ATOM 5351 N N . ASN B 1 321 ? 18.406 -3.607 -1.477 1 97.94 321 ASN B N 1
ATOM 5352 C CA . ASN B 1 321 ? 19.391 -4.547 -2.01 1 97.94 321 ASN B CA 1
ATOM 5353 C C . ASN B 1 321 ? 19.562 -4.383 -3.518 1 97.94 321 ASN B C 1
ATOM 5355 O O . ASN B 1 321 ? 20.688 -4.398 -4.023 1 97.94 321 ASN B O 1
ATOM 5359 N N . LEU B 1 322 ? 18.469 -4.285 -4.215 1 97.75 322 LEU B N 1
ATOM 5360 C CA . LEU B 1 322 ? 18.516 -4.125 -5.668 1 97.75 322 LEU B CA 1
ATOM 5361 C C . LEU B 1 322 ? 19.219 -2.826 -6.047 1 97.75 322 LEU B C 1
ATOM 5363 O O . LEU B 1 322 ? 20.016 -2.799 -6.988 1 97.75 322 LEU B O 1
ATOM 5367 N N . LEU B 1 323 ? 18.906 -1.726 -5.336 1 98.12 323 LEU B N 1
ATOM 5368 C CA . LEU B 1 323 ? 19.5 -0.424 -5.617 1 98.12 323 LEU B CA 1
ATOM 5369 C C . LEU B 1 323 ? 20.984 -0.429 -5.293 1 98.12 323 LEU B C 1
ATOM 5371 O O . LEU B 1 323 ? 21.781 0.249 -5.961 1 98.12 323 LEU B O 1
ATOM 5375 N N . GLU B 1 324 ? 21.359 -1.192 -4.25 1 97.62 324 GLU B N 1
ATOM 5376 C CA . GLU B 1 324 ? 22.781 -1.365 -3.977 1 97.62 324 GLU B CA 1
ATOM 5377 C C . GLU B 1 324 ? 23.5 -2.004 -5.164 1 97.62 324 GLU B C 1
ATOM 5379 O O . GLU B 1 324 ? 24.609 -1.595 -5.52 1 97.62 324 GLU B O 1
ATOM 5384 N N . LYS B 1 325 ? 22.891 -2.973 -5.77 1 96 325 LYS B N 1
ATOM 5385 C CA . LYS B 1 325 ? 23.453 -3.619 -6.953 1 96 325 LYS B CA 1
ATOM 5386 C C . LYS B 1 325 ? 23.5 -2.652 -8.133 1 96 325 LYS B C 1
ATOM 5388 O O . LYS B 1 325 ? 24.312 -2.834 -9.055 1 96 325 LYS B O 1
ATOM 5393 N N . ALA B 1 326 ? 22.672 -1.688 -8.078 1 96 326 ALA B N 1
ATOM 5394 C CA . ALA B 1 326 ? 22.625 -0.684 -9.141 1 96 326 ALA B CA 1
ATOM 5395 C C . ALA B 1 326 ? 23.656 0.412 -8.898 1 96 326 ALA B C 1
ATOM 5397 O O . ALA B 1 326 ? 23.781 1.351 -9.688 1 96 326 ALA B O 1
ATOM 5398 N N . GLY B 1 327 ? 24.359 0.433 -7.742 1 96.69 327 GLY B N 1
ATOM 5399 C CA . GLY B 1 327 ? 25.484 1.328 -7.559 1 96.69 327 GLY B CA 1
ATOM 5400 C C . GLY B 1 327 ? 25.266 2.354 -6.461 1 96.69 327 GLY B C 1
ATOM 5401 O O . GLY B 1 327 ? 26.125 3.193 -6.207 1 96.69 327 GLY B O 1
ATOM 5402 N N . TYR B 1 328 ? 24.203 2.281 -5.734 1 98.19 328 TYR B N 1
ATOM 5403 C CA . TYR B 1 328 ? 23.922 3.221 -4.652 1 98.19 328 TYR B CA 1
ATOM 5404 C C . TYR B 1 328 ? 24.344 2.645 -3.309 1 98.19 328 TYR B C 1
ATOM 5406 O O . TYR B 1 328 ? 24.359 1.426 -3.123 1 98.19 328 TYR B O 1
ATOM 5414 N N . THR B 1 329 ? 24.797 3.561 -2.406 1 98.38 329 THR B N 1
ATOM 5415 C CA . THR B 1 329 ? 24.984 3.094 -1.037 1 98.38 329 THR B CA 1
ATOM 5416 C C . THR B 1 329 ? 23.641 2.727 -0.405 1 98.38 329 THR B C 1
ATOM 5418 O O . THR B 1 329 ? 22.594 3.137 -0.892 1 98.38 329 THR B O 1
ATOM 5421 N N . ARG B 1 330 ? 23.672 1.979 0.641 1 98.38 330 ARG B N 1
ATOM 5422 C CA . ARG B 1 330 ? 22.438 1.573 1.313 1 98.38 330 ARG B CA 1
ATOM 5423 C C . ARG B 1 330 ? 21.672 2.785 1.843 1 98.38 330 ARG B C 1
ATOM 5425 O O . ARG B 1 330 ? 20.438 2.809 1.826 1 98.38 330 ARG B O 1
ATOM 5432 N N . GLU B 1 331 ? 22.422 3.822 2.379 1 98.56 331 GLU B N 1
ATOM 5433 C CA . GLU B 1 331 ? 21.781 5.035 2.879 1 98.56 331 GLU B CA 1
ATOM 5434 C C . GLU B 1 331 ? 21.109 5.805 1.749 1 98.56 331 GLU B C 1
ATOM 5436 O O . GLU B 1 331 ? 19.969 6.27 1.897 1 98.56 331 GLU B O 1
ATOM 5441 N N . GLN B 1 332 ? 21.828 5.922 0.615 1 98.75 332 GLN B N 1
ATOM 5442 C CA . GLN B 1 332 ? 21.234 6.566 -0.555 1 98.75 332 GLN B CA 1
ATOM 5443 C C . GLN B 1 332 ? 19.969 5.84 -1.01 1 98.75 332 GLN B C 1
ATOM 5445 O O . GLN B 1 332 ? 18.953 6.469 -1.299 1 98.75 332 GLN B O 1
ATOM 5450 N N . ALA B 1 333 ? 20.062 4.48 -1.047 1 98.88 333 ALA B N 1
ATOM 5451 C CA . ALA B 1 333 ? 18.938 3.656 -1.486 1 98.88 333 ALA B CA 1
ATOM 5452 C C . ALA B 1 333 ? 17.734 3.834 -0.566 1 98.88 333 ALA B C 1
ATOM 5454 O O . ALA B 1 333 ? 16.594 3.959 -1.034 1 98.88 333 ALA B O 1
ATOM 5455 N N . TYR B 1 334 ? 18.016 3.85 0.719 1 98.88 334 TYR B N 1
ATOM 5456 C CA . TYR B 1 334 ? 16.984 4.004 1.731 1 98.88 334 TYR B CA 1
ATOM 5457 C C . TYR B 1 334 ? 16.266 5.34 1.577 1 98.88 334 TYR B C 1
ATOM 5459 O O . TYR B 1 334 ? 15.039 5.391 1.545 1 98.88 334 TYR B O 1
ATOM 5467 N N . LEU B 1 335 ? 16.984 6.438 1.412 1 98.94 335 LEU B N 1
ATOM 5468 C CA . LEU B 1 335 ? 16.391 7.762 1.29 1 98.94 335 LEU B CA 1
ATOM 5469 C C . LEU B 1 335 ? 15.742 7.945 -0.078 1 98.94 335 LEU B C 1
ATOM 5471 O O . LEU B 1 335 ? 14.719 8.625 -0.202 1 98.94 335 LEU B O 1
ATOM 5475 N N . LEU B 1 336 ? 16.344 7.332 -1.13 1 98.88 336 LEU B N 1
ATOM 5476 C CA . LEU B 1 336 ? 15.727 7.359 -2.449 1 98.88 336 LEU B CA 1
ATOM 5477 C C . LEU B 1 336 ? 14.352 6.695 -2.416 1 98.88 336 LEU B C 1
ATOM 5479 O O . LEU B 1 336 ? 13.391 7.219 -2.99 1 98.88 336 LEU B O 1
ATOM 5483 N N . ALA B 1 337 ? 14.266 5.531 -1.756 1 98.88 337 ALA B N 1
ATOM 5484 C CA . ALA B 1 337 ? 12.992 4.84 -1.638 1 98.88 337 ALA B CA 1
ATOM 5485 C C . ALA B 1 337 ? 11.945 5.727 -0.966 1 98.88 337 ALA B C 1
ATOM 5487 O O . ALA B 1 337 ? 10.781 5.73 -1.364 1 98.88 337 ALA B O 1
ATOM 5488 N N . SER B 1 338 ? 12.344 6.535 -0.002 1 98.94 338 SER B N 1
ATOM 5489 C CA . SER B 1 338 ? 11.438 7.379 0.766 1 98.94 338 SER B CA 1
ATOM 5490 C C . SER B 1 338 ? 10.797 8.445 -0.114 1 98.94 338 SER B C 1
ATOM 5492 O O . SER B 1 338 ? 9.656 8.852 0.12 1 98.94 338 SER B O 1
ATOM 5494 N N . VAL B 1 339 ? 11.477 8.891 -1.151 1 98.88 339 VAL B N 1
ATOM 5495 C CA . VAL B 1 339 ? 10.992 10.055 -1.878 1 98.88 339 VAL B CA 1
ATOM 5496 C C . VAL B 1 339 ? 10.406 9.625 -3.219 1 98.88 339 VAL B C 1
ATOM 5498 O O . VAL B 1 339 ? 9.711 10.398 -3.881 1 98.88 339 VAL B O 1
ATOM 5501 N N . ALA B 1 340 ? 10.586 8.242 -3.553 1 98.62 340 ALA B N 1
ATOM 5502 C CA . ALA B 1 340 ? 10.211 7.961 -4.934 1 98.62 340 ALA B CA 1
ATOM 5503 C C . ALA B 1 340 ? 9.562 6.582 -5.059 1 98.62 340 ALA B C 1
ATOM 5505 O O . ALA B 1 340 ? 8.828 6.32 -6.008 1 98.62 340 ALA B O 1
ATOM 5506 N N . ALA B 1 341 ? 9.828 5.652 -4.199 1 98.75 341 ALA B N 1
ATOM 5507 C CA . ALA B 1 341 ? 9.281 4.301 -4.316 1 98.75 341 ALA B CA 1
ATOM 5508 C C . ALA B 1 341 ? 7.883 4.219 -3.713 1 98.75 341 ALA B C 1
ATOM 5510 O O . ALA B 1 341 ? 7.586 4.891 -2.723 1 98.75 341 ALA B O 1
ATOM 5511 N N . ASP B 1 342 ? 7.035 3.457 -4.289 1 98.69 342 ASP B N 1
ATOM 5512 C CA . ASP B 1 342 ? 5.668 3.318 -3.801 1 98.69 342 ASP B CA 1
ATOM 5513 C C . ASP B 1 342 ? 5.43 1.923 -3.227 1 98.69 342 ASP B C 1
ATOM 5515 O O . ASP B 1 342 ? 5.547 0.924 -3.939 1 98.69 342 ASP B O 1
ATOM 5519 N N . LEU B 1 343 ? 5.078 1.837 -1.972 1 98.88 343 LEU B N 1
ATOM 5520 C CA . LEU B 1 343 ? 4.73 0.577 -1.323 1 98.88 343 LEU B CA 1
ATOM 5521 C C . LEU B 1 343 ? 3.225 0.345 -1.358 1 98.88 343 LEU B C 1
ATOM 5523 O O . LEU B 1 343 ? 2.449 1.215 -0.954 1 98.88 343 LEU B O 1
ATOM 5527 N N . ARG B 1 344 ? 2.824 -0.784 -1.874 1 98.75 344 ARG B N 1
ATOM 5528 C CA . ARG B 1 344 ? 1.415 -1.131 -2.025 1 98.75 344 ARG B CA 1
ATOM 5529 C C . ARG B 1 344 ? 1.104 -2.465 -1.355 1 98.75 344 ARG B C 1
ATOM 5531 O O . ARG B 1 344 ? 1.936 -3.377 -1.36 1 98.75 344 ARG B O 1
ATOM 5538 N N . LEU B 1 345 ? -0.093 -2.508 -0.732 1 98.94 345 LEU B N 1
ATOM 5539 C CA . LEU B 1 345 ? -0.58 -3.762 -0.167 1 98.94 345 LEU B CA 1
ATOM 5540 C C . LEU B 1 345 ? -1.201 -4.641 -1.248 1 98.94 345 LEU B C 1
ATOM 5542 O O . LEU B 1 345 ? -2.4 -4.539 -1.521 1 98.94 345 LEU B O 1
ATOM 5546 N N . SER B 1 346 ? -0.426 -5.562 -1.802 1 98.88 346 SER B N 1
ATOM 5547 C CA . SER B 1 346 ? -0.879 -6.352 -2.943 1 98.88 346 SER B CA 1
ATOM 5548 C C . SER B 1 346 ? -1.974 -7.332 -2.537 1 98.88 346 SER B C 1
ATOM 5550 O O . SER B 1 346 ? -2.965 -7.496 -3.252 1 98.88 346 SER B O 1
ATOM 5552 N N . GLN B 1 347 ? -1.772 -8.031 -1.446 1 98.88 347 GLN B N 1
ATOM 5553 C CA . GLN B 1 347 ? -2.83 -8.875 -0.9 1 98.88 347 GLN B CA 1
ATOM 5554 C C . GLN B 1 347 ? -2.703 -9 0.616 1 98.88 347 GLN B C 1
ATOM 5556 O O . GLN B 1 347 ? -1.598 -8.953 1.158 1 98.88 347 GLN B O 1
ATOM 5561 N N . LEU B 1 348 ? -3.836 -9.195 1.275 1 98.88 348 LEU B N 1
ATOM 5562 C CA . LEU B 1 348 ? -3.895 -9.281 2.73 1 98.88 348 LEU B CA 1
ATOM 5563 C C . LEU B 1 348 ? -4.648 -10.531 3.174 1 98.88 348 LEU B C 1
ATOM 5565 O O . LEU B 1 348 ? -5.277 -10.539 4.234 1 98.88 348 LEU B O 1
ATOM 5569 N N . VAL B 1 349 ? -4.621 -11.617 2.367 1 98.62 349 VAL B N 1
ATOM 5570 C CA . VAL B 1 349 ? -5.5 -12.734 2.701 1 98.62 349 VAL B CA 1
ATOM 5571 C C . VAL B 1 349 ? -4.703 -14.039 2.707 1 98.62 349 VAL B C 1
ATOM 5573 O O . VAL B 1 349 ? -5.168 -15.055 3.227 1 98.62 349 VAL B O 1
ATOM 5576 N N . ASP B 1 350 ? -3.488 -14.086 2.174 1 98.38 350 ASP B N 1
ATOM 5577 C CA . ASP B 1 350 ? -2.744 -15.328 1.978 1 98.38 350 ASP B CA 1
ATOM 5578 C C . ASP B 1 350 ? -1.97 -15.711 3.238 1 98.38 350 ASP B C 1
ATOM 5580 O O . ASP B 1 350 ? -0.749 -15.547 3.295 1 98.38 350 ASP B O 1
ATOM 5584 N N . VAL B 1 351 ? -2.609 -16.297 4.137 1 97.88 351 VAL B N 1
ATOM 5585 C CA . VAL B 1 351 ? -2.025 -16.609 5.434 1 97.88 351 VAL B CA 1
ATOM 5586 C C . VAL B 1 351 ? -0.972 -17.703 5.273 1 97.88 351 VAL B C 1
ATOM 5588 O O . VAL B 1 351 ? -1.155 -18.641 4.492 1 97.88 351 VAL B O 1
ATOM 5591 N N . PRO B 1 352 ? 0.123 -17.594 5.957 1 98.38 352 PRO B N 1
ATOM 5592 C CA . PRO B 1 352 ? 0.447 -16.547 6.922 1 98.38 352 PRO B CA 1
ATOM 5593 C C . PRO B 1 352 ? 1.114 -15.336 6.27 1 98.38 352 PRO B C 1
ATOM 5595 O O . PRO B 1 352 ? 1.392 -14.344 6.941 1 98.38 352 PRO B O 1
ATOM 5598 N N . ASN B 1 353 ? 1.402 -15.312 4.973 1 98.69 353 ASN B N 1
ATOM 5599 C CA . ASN B 1 353 ? 2.309 -14.328 4.387 1 98.69 353 ASN B CA 1
ATOM 5600 C C . ASN B 1 353 ? 1.563 -13.352 3.48 1 98.69 353 ASN B C 1
ATOM 5602 O O . ASN B 1 353 ? 1.261 -13.68 2.33 1 98.69 353 ASN B O 1
ATOM 5606 N N . PHE B 1 354 ? 1.341 -12.133 4.012 1 98.88 354 PHE B N 1
ATOM 5607 C CA . PHE B 1 354 ? 0.835 -11.07 3.156 1 98.88 354 PHE B CA 1
ATOM 5608 C C . PHE B 1 354 ? 1.902 -10.617 2.164 1 98.88 354 PHE B C 1
ATOM 5610 O O . PHE B 1 354 ? 3.096 -10.828 2.389 1 98.88 354 PHE B O 1
ATOM 5617 N N . THR B 1 355 ? 1.448 -10.07 1 1 98.94 355 THR B N 1
ATOM 5618 C CA . THR B 1 355 ? 2.395 -9.578 0.006 1 98.94 355 THR B CA 1
ATOM 5619 C C . THR B 1 355 ? 2.352 -8.055 -0.071 1 98.94 355 THR B C 1
ATOM 5621 O O . THR B 1 355 ? 1.278 -7.465 -0.213 1 98.94 355 THR B O 1
ATOM 5624 N N . VAL B 1 356 ? 3.48 -7.422 0.093 1 98.94 356 VAL B N 1
ATOM 5625 C CA . VAL B 1 356 ? 3.688 -6.008 -0.2 1 98.94 356 VAL B CA 1
ATOM 5626 C C . VAL B 1 356 ? 4.633 -5.859 -1.389 1 98.94 356 VAL B C 1
ATOM 5628 O O . VAL B 1 356 ? 5.609 -6.605 -1.513 1 98.94 356 VAL B O 1
ATOM 5631 N N . THR B 1 357 ? 4.324 -4.949 -2.264 1 98.88 357 THR B N 1
ATOM 5632 C CA . THR B 1 357 ? 5.199 -4.66 -3.395 1 98.88 357 THR B CA 1
ATOM 5633 C C . THR B 1 357 ? 5.754 -3.24 -3.299 1 98.88 357 THR B C 1
ATOM 5635 O O . THR B 1 357 ? 5.047 -2.316 -2.898 1 98.88 357 THR B O 1
ATOM 5638 N N . ALA B 1 358 ? 6.984 -3.076 -3.6 1 98.88 358 ALA B N 1
ATOM 5639 C CA . ALA B 1 358 ? 7.613 -1.766 -3.754 1 98.88 358 ALA B CA 1
ATOM 5640 C C . ALA B 1 358 ? 7.93 -1.48 -5.219 1 98.88 358 ALA B C 1
ATOM 5642 O O . ALA B 1 358 ? 8.664 -2.238 -5.859 1 98.88 358 ALA B O 1
ATOM 5643 N N . PHE B 1 359 ? 7.391 -0.43 -5.785 1 98.81 359 PHE B N 1
ATOM 5644 C CA . PHE B 1 359 ? 7.57 -0.021 -7.172 1 98.81 359 PHE B CA 1
ATOM 5645 C C . PHE B 1 359 ? 8.609 1.089 -7.277 1 98.81 359 PHE B C 1
ATOM 5647 O O . PHE B 1 359 ? 8.555 2.07 -6.535 1 98.81 359 PHE B O 1
ATOM 5654 N N . LEU B 1 360 ? 9.516 0.958 -8.148 1 98.81 360 LEU B N 1
ATOM 5655 C CA . LEU B 1 360 ? 10.516 1.978 -8.445 1 98.81 360 LEU B CA 1
ATOM 5656 C C . LEU B 1 360 ? 10.383 2.479 -9.875 1 98.81 360 LEU B C 1
ATOM 5658 O O . LEU B 1 360 ? 10.656 1.735 -10.82 1 98.81 360 LEU B O 1
ATOM 5662 N N . PRO B 1 361 ? 9.93 3.715 -10.055 1 98.56 361 PRO B N 1
ATOM 5663 C CA . PRO B 1 361 ? 9.898 4.277 -11.406 1 98.56 361 PRO B CA 1
ATOM 5664 C C . PRO B 1 361 ? 11.297 4.562 -11.953 1 98.56 361 PRO B C 1
ATOM 5666 O O . PRO B 1 361 ? 12.148 5.094 -11.242 1 98.56 361 PRO B O 1
ATOM 5669 N N . LEU B 1 362 ? 11.484 4.289 -13.18 1 98.38 362 LEU B N 1
ATOM 5670 C CA . LEU B 1 362 ? 12.828 4.402 -13.727 1 98.38 362 LEU B CA 1
ATOM 5671 C C . LEU B 1 362 ? 13.07 5.793 -14.297 1 98.38 362 LEU B C 1
ATOM 5673 O O . LEU B 1 362 ? 14.211 6.188 -14.531 1 98.38 362 LEU B O 1
ATOM 5677 N N . ASP B 1 363 ? 12.023 6.562 -14.531 1 97.62 363 ASP B N 1
ATOM 5678 C CA . ASP B 1 363 ? 12.188 7.875 -15.148 1 97.62 363 ASP B CA 1
ATOM 5679 C C . ASP B 1 363 ? 12.727 8.891 -14.141 1 97.62 363 ASP B C 1
ATOM 5681 O O . ASP B 1 363 ? 12.984 10.039 -14.492 1 97.62 363 ASP B O 1
ATOM 5685 N N . ILE B 1 364 ? 12.969 8.492 -12.898 1 98.62 364 ILE B N 1
ATOM 5686 C CA . ILE B 1 364 ? 13.602 9.375 -11.922 1 98.62 364 ILE B CA 1
ATOM 5687 C C . ILE B 1 364 ? 15.109 9.406 -12.156 1 98.62 364 ILE B C 1
ATOM 5689 O O . ILE B 1 364 ? 15.812 10.281 -11.633 1 98.62 364 ILE B O 1
ATOM 5693 N N . PHE B 1 365 ? 15.586 8.453 -12.891 1 98.5 365 PHE B N 1
ATOM 5694 C CA . PHE B 1 365 ? 17 8.422 -13.219 1 98.5 365 PHE B CA 1
ATOM 5695 C C . PHE B 1 365 ? 17.281 9.195 -14.5 1 98.5 365 PHE B C 1
ATOM 5697 O O . PHE B 1 365 ? 16.562 9.039 -15.492 1 98.5 365 PHE B O 1
ATOM 5704 N N . ILE B 1 366 ? 18.281 10.023 -14.461 1 97.62 366 ILE B N 1
ATOM 5705 C CA . ILE B 1 366 ? 18.719 10.68 -15.688 1 97.62 366 ILE B CA 1
ATOM 5706 C C . ILE B 1 366 ? 19.141 9.625 -16.703 1 97.62 366 ILE B C 1
ATOM 5708 O O . ILE B 1 366 ? 18.719 9.664 -17.859 1 97.62 366 ILE B O 1
ATOM 5712 N N . GLU B 1 367 ? 19.891 8.703 -16.281 1 97.38 367 GLU B N 1
ATOM 5713 C CA . GLU B 1 367 ? 20.234 7.465 -16.984 1 97.38 367 GLU B CA 1
ATOM 5714 C C . GLU B 1 367 ? 20.047 6.25 -16.078 1 97.38 367 GLU B C 1
ATOM 5716 O O . GLU B 1 367 ? 20.875 6.008 -15.195 1 97.38 367 GLU B O 1
ATOM 5721 N N . PRO B 1 368 ? 19.016 5.469 -16.344 1 96.81 368 PRO B N 1
ATOM 5722 C CA . PRO B 1 368 ? 18.797 4.316 -15.461 1 96.81 368 PRO B CA 1
ATOM 5723 C C . PRO B 1 368 ? 20.016 3.387 -15.398 1 96.81 368 PRO B C 1
ATOM 5725 O O . PRO B 1 368 ? 20.625 3.107 -16.422 1 96.81 368 PRO B O 1
ATOM 5728 N N . PRO B 1 369 ? 20.359 2.99 -14.203 1 97 369 PRO B N 1
ATOM 5729 C CA . PRO B 1 369 ? 21.422 2 -14.094 1 97 369 PRO B CA 1
ATOM 5730 C C . PRO B 1 369 ? 21.188 0.76 -14.945 1 97 369 PRO B C 1
ATOM 5732 O O . PRO B 1 369 ? 20.031 0.326 -15.094 1 97 369 PRO B O 1
ATOM 5735 N N . GLU B 1 370 ? 22.172 0.132 -15.414 1 95.12 370 GLU B N 1
ATOM 5736 C CA . GLU B 1 370 ? 22.109 -0.972 -16.359 1 95.12 370 GLU B CA 1
ATOM 5737 C C . GLU B 1 370 ? 21.297 -2.135 -15.805 1 95.12 370 GLU B C 1
ATOM 5739 O O . GLU B 1 370 ? 20.484 -2.736 -16.516 1 95.12 370 GLU B O 1
ATOM 5744 N N . VAL B 1 371 ? 21.5 -2.439 -14.578 1 94.31 371 VAL B N 1
ATOM 5745 C CA . VAL B 1 371 ? 20.812 -3.561 -13.945 1 94.31 371 VAL B CA 1
ATOM 5746 C C . VAL B 1 371 ? 19.297 -3.316 -13.969 1 94.31 371 VAL B C 1
ATOM 5748 O O . VAL B 1 371 ? 18.531 -4.219 -14.281 1 94.31 371 VAL B O 1
ATOM 5751 N N . LEU B 1 372 ? 18.891 -2.098 -13.641 1 96.81 372 LEU B N 1
ATOM 5752 C CA . LEU B 1 372 ? 17.469 -1.756 -13.609 1 96.81 372 LEU B CA 1
ATOM 5753 C C . LEU B 1 372 ? 16.906 -1.705 -15.023 1 96.81 372 LEU B C 1
ATOM 5755 O O . LEU B 1 372 ? 15.773 -2.145 -15.258 1 96.81 372 LEU B O 1
ATOM 5759 N N . LYS B 1 373 ? 17.688 -1.178 -15.914 1 95.56 373 LYS B N 1
ATOM 5760 C CA . LYS B 1 373 ? 17.266 -1.122 -17.312 1 95.56 373 LYS B CA 1
ATOM 5761 C C . LYS B 1 373 ? 16.984 -2.52 -17.859 1 95.56 373 LYS B C 1
ATOM 5763 O O . LYS B 1 373 ? 15.984 -2.74 -18.547 1 95.56 373 LYS B O 1
ATOM 5768 N N . LYS B 1 374 ? 17.828 -3.43 -17.562 1 93.56 374 LYS B N 1
ATOM 5769 C CA . LYS B 1 374 ? 17.703 -4.801 -18.047 1 93.56 374 LYS B CA 1
ATOM 5770 C C . LYS B 1 374 ? 16.453 -5.469 -17.469 1 93.56 374 LYS B C 1
ATOM 5772 O O . LYS B 1 374 ? 15.758 -6.195 -18.188 1 93.56 374 LYS B O 1
ATOM 5777 N N . LEU B 1 375 ? 16.172 -5.188 -16.219 1 94.38 375 LEU B N 1
ATOM 5778 C CA . LEU B 1 375 ? 15.039 -5.809 -15.547 1 94.38 375 LEU B CA 1
ATOM 5779 C C . LEU B 1 375 ? 13.719 -5.207 -16.031 1 94.38 375 LEU B C 1
ATOM 5781 O O . LEU B 1 375 ? 12.664 -5.82 -15.883 1 94.38 375 LEU B O 1
ATOM 5785 N N . ALA B 1 376 ? 13.805 -3.984 -16.594 1 93.88 376 ALA B N 1
ATOM 5786 C CA . ALA B 1 376 ? 12.586 -3.287 -17.016 1 93.88 376 ALA B CA 1
ATOM 5787 C C . ALA B 1 376 ? 12.344 -3.451 -18.516 1 93.88 376 ALA B C 1
ATOM 5789 O O . ALA B 1 376 ? 11.383 -2.906 -19.062 1 93.88 376 ALA B O 1
ATOM 5790 N N . GLU B 1 377 ? 13.211 -4.117 -19.25 1 88.12 377 GLU B N 1
ATOM 5791 C CA . GLU B 1 377 ? 13.078 -4.32 -20.688 1 88.12 377 GLU B CA 1
ATOM 5792 C C . GLU B 1 377 ? 12.188 -5.523 -21 1 88.12 377 GLU B C 1
ATOM 5794 O O . GLU B 1 377 ? 12.227 -6.527 -20.281 1 88.12 377 GLU B O 1
#

InterPro domains:
  IPR004304 Acetamidase/Formamidase [PF03069] (7-365)
  IPR004304 Acetamidase/Formamidase [PTHR31891] (11-366)

Secondary structure (DSSP, 8-state):
-EEEE---TTS-GGGGTTTEESSB-TTSPPSEEE-TT-EEEEEE--TTTT-S-SSSSSHHHHT--GGG---EEEEEEETT--TTPEEEEEEEEEEEPSEEEEEE-TT-STTTTT--S-EEEEEEEETTEEE-SSSTTBEEEP--EEEEEE-PPPHHHHHHHHHHHHHHHHTT-------STT-SS--TTHHHHPBPSSSEETTEEE---TT-STT-EEEEE--STT--EEEEEEES---TB-TTS-SSEE-EEEEEEEEEETTHHHHHT--S-EEE--HHHHTTTTTS-EEEEEE-SEETTEE-TT-HHHHHHHHHHHHHHHHHHTT--HHHHHHHHHHH-EEEEEES-STT--EEEEEEEGGGBSS--HHHHHHH-/-EEEE---TTS-GGGGTTTEESSB-TTSPPSEEE-TT-EEEEEE--TTTT-S-SSSSSHHHHT--GGG---EEEEEEETT--TTPEEEEEEEEEEEPSEEEEEE-TT-STTTTT--S-EEEEEEEETTEEE-SSSTTBEEEP--EEEEEE-PPPHHHHHHHHHHHHHHHHTT-------STT-SS--TTHHHHPBPSSSEETTEEE---TT-STT-EEEEE--STT--EEEEEEES---TB-TTS-SSEE-EEEEEEEEEETTHHHHHT--S-EEE--HHHHHTTTTS-EEEEEE-SEETTEE-TT-HHHHHHHHHHHHHHHHHHTT--HHHHHHHHHHH-EEEEEES-STT--EEEEEEEGGGBSS--HHHHHHT-

Organism: Aeropyrum pernix (strain ATCC 700893 / DSM 11879 / JCM 9820 / NBRC 100138 / K1) (NCBI:txid272557)